Protein AF-A0A6H1WY66-F1 (afdb_monomer_lite)

Secondary structure (DSSP, 8-state):
-HHHHHHHHHHHHHHHHHHHHH---TTSHHHHHHHHHHHHHHHHHHHHHHHHHT--TT-HHHHHHHHHHHHHHHHHHHHHHHHHHHHHHHHHHTT-----HHHHHHHHHHHHHHHHHHHHHHHHHHHHHHHHHHHHHHHHHHHHHHHHHHHHHHHHHHHHHHHHHHHHHHHHHHHHHHHHHHHHHHHHHHHHHHHHHHHHHHHHHHHHHHHHHHHHHHHHHHHHHHHHHHHHHHHHTT--STHHHHHHHHHHHHHHHHHHHHHHHHHHHHHHHHHHHHHHHHHHHHHHHHHHHHHHHHHHHHHHHHHHHHHHHHHHHHHHHHHHHHHHHHHHHHHHHHHHHHHHHHHHHHHHHHHHHHHHHHHHHHHHHHHHHHHHHHHHHHHHHHHHHHHHHHHHHHHHHHHHHHHHHHHHHHHHHHHHHHHHHHHHHHHHHHHHHHHHHHHHTT--

pLDDT: mean 73.52, std 8.15, range [40.19, 87.44]

Radius of gyration: 73.92 Å; chains: 1; bounding box: 139×51×249 Å

Structure (mmCIF, N/CA/C/O backbone):
data_AF-A0A6H1WY66-F1
#
_entry.id   AF-A0A6H1WY66-F1
#
loop_
_atom_site.group_PDB
_atom_site.id
_atom_site.type_symbol
_atom_site.label_atom_id
_atom_site.label_alt_id
_atom_site.label_comp_id
_atom_site.label_asym_id
_atom_site.label_entity_id
_atom_site.label_seq_id
_atom_site.pdbx_PDB_ins_code
_atom_site.Cartn_x
_atom_site.Cartn_y
_atom_site.Cartn_z
_atom_site.occupancy
_atom_site.B_iso_or_equiv
_atom_site.auth_seq_id
_atom_site.auth_comp_id
_atom_site.auth_asym_id
_atom_site.auth_atom_id
_atom_site.pdbx_PDB_model_num
ATOM 1 N N . MET A 1 1 ? 2.238 -14.039 -53.257 1.00 56.44 1 MET A N 1
ATOM 2 C CA . MET A 1 1 ? 1.885 -12.768 -53.932 1.00 56.44 1 MET A CA 1
ATOM 3 C C . MET A 1 1 ? 3.134 -11.978 -54.343 1.00 56.44 1 MET A C 1
ATOM 5 O O . MET A 1 1 ? 3.221 -11.573 -55.493 1.00 56.44 1 MET A O 1
ATOM 9 N N . SER A 1 2 ? 4.143 -11.866 -53.469 1.00 60.56 2 SER A N 1
ATOM 10 C CA . SER A 1 2 ? 5.434 -11.184 -53.699 1.00 60.56 2 SER A CA 1
ATOM 11 C C . SER A 1 2 ? 6.167 -11.518 -55.011 1.00 60.56 2 SER A C 1
ATOM 13 O O . SER A 1 2 ? 6.518 -10.614 -55.756 1.00 60.56 2 SER A O 1
ATOM 15 N N . ILE A 1 3 ? 6.355 -12.802 -55.337 1.00 64.25 3 ILE A N 1
ATOM 16 C CA . ILE A 1 3 ? 7.090 -13.238 -56.547 1.00 64.25 3 ILE A CA 1
ATOM 17 C C . ILE A 1 3 ? 6.389 -12.788 -57.842 1.00 64.25 3 ILE A C 1
ATOM 19 O O . ILE A 1 3 ? 7.045 -12.449 -58.824 1.00 64.25 3 ILE A O 1
ATOM 23 N N . ILE A 1 4 ? 5.055 -12.746 -57.829 1.00 70.75 4 ILE A N 1
ATOM 24 C CA . ILE A 1 4 ? 4.239 -12.366 -58.988 1.00 70.75 4 ILE A CA 1
ATOM 25 C C . ILE A 1 4 ? 4.379 -10.863 -59.258 1.00 70.75 4 ILE A C 1
ATOM 27 O O . ILE A 1 4 ? 4.559 -10.465 -60.404 1.00 70.75 4 ILE A O 1
ATOM 31 N N . VAL A 1 5 ? 4.380 -10.035 -58.207 1.00 67.69 5 VAL A N 1
ATOM 32 C CA . VAL A 1 5 ? 4.557 -8.576 -58.321 1.00 67.69 5 VAL A CA 1
ATOM 33 C C . VAL A 1 5 ? 5.940 -8.238 -58.885 1.00 67.69 5 VAL A C 1
ATOM 35 O O . VAL A 1 5 ? 6.043 -7.446 -59.820 1.00 67.69 5 VAL A O 1
ATOM 38 N N . THR A 1 6 ? 6.996 -8.895 -58.397 1.00 67.25 6 THR A N 1
ATOM 39 C CA . THR A 1 6 ? 8.363 -8.689 -58.900 1.00 67.25 6 THR A CA 1
ATOM 40 C C . THR A 1 6 ? 8.515 -9.133 -60.358 1.00 67.25 6 THR A C 1
ATOM 42 O O . THR A 1 6 ? 9.167 -8.446 -61.142 1.00 67.25 6 THR A O 1
ATOM 45 N N . ALA A 1 7 ? 7.886 -10.246 -60.752 1.00 71.50 7 ALA A N 1
ATOM 46 C CA . ALA A 1 7 ? 7.922 -10.739 -62.129 1.00 71.50 7 ALA A CA 1
ATOM 47 C C . ALA A 1 7 ? 7.183 -9.808 -63.106 1.00 71.50 7 ALA A C 1
ATOM 49 O O . ALA A 1 7 ? 7.703 -9.509 -64.180 1.00 71.50 7 ALA A O 1
ATOM 50 N N . VAL A 1 8 ? 6.008 -9.296 -62.724 1.00 76.44 8 VAL A N 1
ATOM 51 C CA . VAL A 1 8 ? 5.250 -8.319 -63.526 1.00 76.44 8 VAL A CA 1
ATOM 52 C C . VAL A 1 8 ? 6.046 -7.025 -63.688 1.00 76.44 8 VAL A C 1
ATOM 54 O O . VAL A 1 8 ? 6.155 -6.502 -64.795 1.00 76.44 8 VAL A O 1
ATOM 57 N N . PHE A 1 9 ? 6.665 -6.540 -62.614 1.00 71.50 9 PHE A N 1
ATOM 58 C CA . PHE A 1 9 ? 7.472 -5.325 -62.651 1.00 71.50 9 PHE A CA 1
ATOM 59 C C . PHE A 1 9 ? 8.720 -5.480 -63.536 1.00 71.50 9 PHE A C 1
ATOM 61 O O . PHE A 1 9 ? 9.010 -4.613 -64.360 1.00 71.50 9 PHE A O 1
ATOM 68 N N . ALA A 1 10 ? 9.419 -6.614 -63.439 1.00 71.12 10 ALA A N 1
ATOM 69 C CA . ALA A 1 10 ? 10.556 -6.920 -64.305 1.00 71.12 10 ALA A CA 1
ATOM 70 C C . ALA A 1 10 ? 10.151 -6.986 -65.789 1.00 71.12 10 ALA A C 1
ATOM 72 O O . ALA A 1 10 ? 10.856 -6.444 -66.638 1.00 71.12 10 ALA A O 1
ATOM 73 N N . LEU A 1 11 ? 8.994 -7.579 -66.109 1.00 78.94 11 LEU A N 1
ATOM 74 C CA . LEU A 1 11 ? 8.468 -7.626 -67.478 1.00 78.94 11 LEU A CA 1
ATOM 75 C C . LEU A 1 11 ? 8.135 -6.233 -68.029 1.00 78.94 11 LEU A C 1
ATOM 77 O O . LEU A 1 11 ? 8.413 -5.966 -69.196 1.00 78.94 11 LEU A O 1
ATOM 81 N N . VAL A 1 12 ? 7.602 -5.330 -67.199 1.00 75.94 12 VAL A N 1
ATOM 82 C CA . VAL A 1 12 ? 7.344 -3.931 -67.586 1.00 75.94 12 VAL A CA 1
ATOM 83 C C . VAL A 1 12 ? 8.651 -3.199 -67.895 1.00 75.94 12 VAL A C 1
ATOM 85 O O . VAL A 1 12 ? 8.745 -2.538 -68.928 1.00 75.94 12 VAL A O 1
ATOM 88 N N . VAL A 1 13 ? 9.685 -3.354 -67.062 1.00 68.88 13 VAL A N 1
ATOM 89 C CA . VAL A 1 13 ? 10.995 -2.723 -67.303 1.00 68.88 13 VAL A CA 1
ATOM 90 C C . VAL A 1 13 ? 11.656 -3.283 -68.566 1.00 68.88 13 VAL A C 1
ATOM 92 O O . VAL A 1 13 ? 12.139 -2.514 -69.395 1.00 68.88 13 VAL A O 1
ATOM 95 N N . VAL A 1 14 ? 11.620 -4.602 -68.774 1.00 76.56 14 VAL A N 1
ATOM 96 C CA . VAL A 1 14 ? 12.151 -5.237 -69.994 1.00 76.56 14 VAL A CA 1
ATOM 97 C C . VAL A 1 14 ? 11.393 -4.773 -71.240 1.00 76.56 14 VAL A C 1
ATOM 99 O O . VAL A 1 14 ? 12.016 -4.517 -72.268 1.00 76.56 14 VAL A O 1
ATOM 102 N N . TRP A 1 15 ? 10.071 -4.599 -71.160 1.00 78.00 15 TRP A N 1
ATOM 103 C CA . TRP A 1 15 ? 9.268 -4.061 -72.259 1.00 78.00 15 TRP A CA 1
ATOM 104 C C . TRP A 1 15 ? 9.630 -2.606 -72.593 1.00 78.00 15 TRP A C 1
ATOM 106 O O . TRP A 1 15 ? 9.755 -2.270 -73.770 1.00 78.00 15 TRP A O 1
ATOM 116 N N . ILE A 1 16 ? 9.873 -1.762 -71.583 1.00 69.88 16 ILE A N 1
ATOM 117 C CA . ILE A 1 16 ? 10.321 -0.370 -71.770 1.00 69.88 16 ILE A CA 1
ATOM 118 C C . ILE A 1 16 ? 11.696 -0.327 -72.446 1.00 69.88 16 ILE A C 1
ATOM 120 O O . ILE A 1 16 ? 11.874 0.401 -73.421 1.00 69.88 16 ILE A O 1
ATOM 124 N N . VAL A 1 17 ? 12.644 -1.151 -71.991 1.00 67.56 17 VAL A N 1
ATOM 125 C CA . VAL A 1 17 ? 13.987 -1.245 -72.590 1.00 67.56 17 VAL A CA 1
ATOM 126 C C . VAL A 1 17 ? 13.924 -1.799 -74.019 1.00 67.56 17 VAL A C 1
ATOM 128 O O . VAL A 1 17 ? 14.600 -1.295 -74.913 1.00 67.56 17 VAL A O 1
ATOM 131 N N . TYR A 1 18 ? 13.080 -2.798 -74.282 1.00 74.19 18 TYR A N 1
ATOM 132 C CA . TYR A 1 18 ? 12.875 -3.328 -75.633 1.00 74.19 18 TYR A CA 1
ATOM 133 C C . TYR A 1 18 ? 12.277 -2.276 -76.577 1.00 74.19 18 TYR A C 1
ATOM 135 O O . TYR A 1 18 ? 12.729 -2.136 -77.715 1.00 74.19 18 TYR A O 1
ATOM 143 N N . LYS A 1 19 ? 11.286 -1.509 -76.105 1.00 70.12 19 LYS A N 1
ATOM 144 C CA . LYS A 1 19 ? 10.691 -0.408 -76.867 1.00 70.12 19 LYS A CA 1
ATOM 145 C C . LYS A 1 19 ? 11.726 0.686 -77.162 1.00 70.12 19 LYS A C 1
ATOM 147 O O . LYS A 1 19 ? 11.797 1.123 -78.306 1.00 70.12 19 LYS A O 1
ATOM 152 N N . PHE A 1 20 ? 12.579 1.027 -76.190 1.00 66.38 20 PHE A N 1
ATOM 153 C CA . PHE A 1 20 ? 13.701 1.965 -76.346 1.00 66.38 20 PHE A CA 1
ATOM 154 C C . PHE A 1 20 ? 14.687 1.537 -77.445 1.00 66.38 20 PHE A C 1
ATOM 156 O O . PHE A 1 20 ? 15.101 2.353 -78.256 1.00 66.38 20 PHE A O 1
ATOM 163 N N . ILE A 1 21 ? 15.023 0.246 -77.532 1.00 67.12 21 ILE A N 1
ATOM 164 C CA . ILE A 1 21 ? 15.944 -0.262 -78.566 1.00 67.12 21 ILE A CA 1
ATOM 165 C C . ILE A 1 21 ? 15.283 -0.295 -79.960 1.00 67.12 21 ILE A C 1
ATOM 167 O O . ILE A 1 21 ? 15.966 -0.157 -80.977 1.00 67.12 21 ILE A O 1
ATOM 171 N N . LYS A 1 22 ? 13.960 -0.507 -80.033 1.00 64.38 22 LYS A N 1
ATOM 172 C CA . LYS A 1 22 ? 13.223 -0.698 -81.295 1.00 64.38 22 LYS A CA 1
ATOM 173 C C . LYS A 1 22 ? 12.760 0.611 -81.942 1.00 64.38 22 LYS A C 1
ATOM 175 O O . LYS A 1 22 ? 12.800 0.725 -83.167 1.00 64.38 22 LYS A O 1
ATOM 180 N N . GLU A 1 23 ? 12.310 1.585 -81.157 1.00 60.50 23 GLU A N 1
ATOM 181 C CA . GLU A 1 23 ? 11.931 2.914 -81.647 1.00 60.50 23 GLU A CA 1
ATOM 182 C C . GLU A 1 23 ? 13.190 3.787 -81.749 1.00 60.50 23 GLU A C 1
ATOM 184 O O . GLU A 1 23 ? 13.568 4.473 -80.810 1.00 60.50 23 GLU A O 1
ATOM 189 N N . LYS A 1 24 ? 13.858 3.752 -82.911 1.00 54.97 24 LYS A N 1
ATOM 190 C CA . LYS A 1 24 ? 15.023 4.583 -83.287 1.00 54.97 24 LYS A CA 1
ATOM 191 C C . LYS A 1 24 ? 14.712 6.100 -83.380 1.00 54.97 24 LYS A C 1
ATOM 193 O O . LYS A 1 24 ? 15.132 6.760 -84.328 1.00 54.97 24 LYS A O 1
ATOM 198 N N . GLN A 1 25 ? 13.941 6.666 -82.453 1.00 50.66 25 GLN A N 1
ATOM 199 C CA . GLN A 1 25 ? 13.683 8.107 -82.359 1.00 50.66 25 GLN A CA 1
ATOM 200 C C . GLN A 1 25 ? 14.469 8.703 -81.188 1.00 50.66 25 GLN A C 1
ATOM 202 O O . GLN A 1 25 ? 14.008 8.772 -80.052 1.00 50.66 25 GLN A O 1
ATOM 207 N N . TYR A 1 26 ? 15.675 9.147 -81.533 1.00 55.84 26 TYR A N 1
ATOM 208 C CA . TYR A 1 26 ? 16.758 9.575 -80.650 1.00 55.84 26 TYR A CA 1
ATOM 209 C C . TYR A 1 26 ? 16.569 10.980 -80.024 1.00 55.84 26 TYR A C 1
ATOM 211 O O . TYR A 1 26 ? 17.536 11.633 -79.664 1.00 55.84 26 TYR A O 1
ATOM 219 N N . SER A 1 27 ? 15.338 11.503 -79.908 1.00 49.81 27 SER A N 1
ATOM 220 C CA . SER A 1 27 ? 15.095 12.857 -79.358 1.00 49.81 27 SER A CA 1
ATOM 221 C C . SER A 1 27 ? 14.423 12.880 -77.977 1.00 49.81 27 SER A C 1
ATOM 223 O O . SER A 1 27 ? 14.276 13.946 -77.390 1.00 49.81 27 SER A O 1
ATOM 225 N N . ASN A 1 28 ? 13.998 11.727 -77.444 1.00 52.34 28 ASN A N 1
ATOM 226 C CA . ASN A 1 28 ? 13.334 11.582 -76.132 1.00 52.34 28 ASN A CA 1
ATOM 227 C C . ASN A 1 28 ? 14.187 10.745 -75.146 1.00 52.34 28 ASN A C 1
ATOM 229 O O . ASN A 1 28 ? 13.685 9.984 -74.318 1.00 52.34 28 ASN A O 1
ATOM 233 N N . GLU A 1 29 ? 15.511 10.832 -75.269 1.00 55.62 29 GLU A N 1
ATOM 234 C CA . GLU A 1 29 ? 16.448 9.854 -74.696 1.00 55.62 29 GLU A CA 1
ATOM 235 C C . GLU A 1 29 ? 16.683 10.036 -73.195 1.00 55.62 29 GLU A C 1
ATOM 237 O O . GLU A 1 29 ? 16.669 9.067 -72.431 1.00 55.62 29 GLU A O 1
ATOM 242 N N . ALA A 1 30 ? 16.810 11.287 -72.745 1.00 55.16 30 ALA A N 1
ATOM 243 C CA . ALA A 1 30 ? 16.945 11.610 -71.328 1.00 55.16 30 ALA A CA 1
ATOM 244 C C . ALA A 1 30 ? 15.654 11.309 -70.544 1.00 55.16 30 ALA A C 1
ATOM 246 O O . ALA A 1 30 ? 15.704 10.880 -69.388 1.00 55.16 30 ALA A O 1
ATOM 247 N N . THR A 1 31 ? 14.487 11.484 -71.171 1.00 57.59 31 THR A N 1
ATOM 248 C CA . THR A 1 31 ? 13.182 11.259 -70.538 1.00 57.59 31 THR A CA 1
ATOM 249 C C . THR A 1 31 ? 12.898 9.774 -70.323 1.00 57.59 31 THR A C 1
ATOM 251 O O . THR A 1 31 ? 12.431 9.420 -69.245 1.00 57.59 31 THR A O 1
ATOM 254 N N . LEU A 1 32 ? 13.249 8.881 -71.254 1.00 60.50 32 LEU A N 1
ATOM 255 C CA . LEU A 1 32 ? 13.028 7.431 -71.101 1.00 60.50 32 LEU A CA 1
ATOM 256 C C . LEU A 1 32 ? 13.937 6.785 -70.041 1.00 60.50 32 LEU A C 1
ATOM 258 O O . LEU A 1 32 ? 13.463 5.974 -69.241 1.00 60.50 32 LEU A O 1
ATOM 262 N N . GLY A 1 33 ? 15.211 7.189 -69.973 1.00 63.28 33 GLY A N 1
ATOM 263 C CA . GLY A 1 33 ? 16.125 6.763 -68.907 1.00 63.28 33 GLY A CA 1
ATOM 264 C C . GLY A 1 33 ? 15.647 7.213 -67.523 1.00 63.28 33 GLY A C 1
ATOM 265 O O . GLY A 1 33 ? 15.589 6.414 -66.586 1.00 63.28 33 GLY A O 1
ATOM 266 N N . ASN A 1 34 ? 15.211 8.471 -67.415 1.00 66.94 34 ASN A N 1
ATOM 267 C CA . ASN A 1 34 ? 14.639 9.005 -66.182 1.00 66.94 34 ASN A CA 1
ATOM 268 C C . ASN A 1 34 ? 13.322 8.301 -65.810 1.00 66.94 34 ASN A C 1
ATOM 270 O O . ASN A 1 34 ? 13.158 7.944 -64.650 1.00 66.94 34 ASN A O 1
ATOM 274 N N . ILE A 1 35 ? 12.437 7.999 -66.771 1.00 67.69 35 ILE A N 1
ATOM 275 C CA . ILE A 1 35 ? 11.199 7.235 -66.533 1.00 67.69 35 ILE A CA 1
ATOM 276 C C . ILE A 1 35 ? 11.505 5.842 -65.963 1.00 67.69 35 ILE A C 1
ATOM 278 O O . ILE A 1 35 ? 10.847 5.429 -65.012 1.00 67.69 35 ILE A O 1
ATOM 282 N N . ALA A 1 36 ? 12.513 5.123 -66.469 1.00 66.94 36 ALA A N 1
ATOM 283 C CA . ALA A 1 36 ? 12.885 3.814 -65.918 1.00 66.94 36 ALA A CA 1
ATOM 284 C C . ALA A 1 36 ? 13.450 3.899 -64.491 1.00 66.94 36 ALA A C 1
ATOM 286 O O . ALA A 1 36 ? 13.119 3.060 -63.649 1.00 66.94 36 ALA A O 1
ATOM 287 N N . SER A 1 37 ? 14.244 4.933 -64.196 1.00 68.50 37 SER A N 1
ATOM 288 C CA . SER A 1 37 ? 14.710 5.214 -62.834 1.00 68.50 37 SER A CA 1
ATOM 289 C C . SER A 1 37 ? 13.540 5.552 -61.900 1.00 68.50 37 SER A C 1
ATOM 291 O O . SER A 1 37 ? 13.401 4.952 -60.835 1.00 68.50 37 SER A O 1
ATOM 293 N N . THR A 1 38 ? 12.625 6.431 -62.325 1.00 74.38 38 THR A N 1
ATOM 294 C CA . THR A 1 38 ? 11.419 6.802 -61.569 1.00 74.38 38 THR A CA 1
ATOM 295 C C . THR A 1 38 ? 10.499 5.606 -61.337 1.00 74.38 38 THR A C 1
ATOM 297 O O . THR A 1 38 ? 9.960 5.461 -60.242 1.00 74.38 38 THR A O 1
ATOM 300 N N . ILE A 1 39 ? 10.357 4.709 -62.315 1.00 72.69 39 ILE A N 1
ATOM 301 C CA . ILE A 1 39 ? 9.630 3.446 -62.150 1.00 72.69 39 ILE A CA 1
ATOM 302 C C . ILE A 1 39 ? 10.316 2.587 -61.082 1.00 72.69 39 ILE A C 1
ATOM 304 O O . ILE A 1 39 ? 9.633 2.122 -60.174 1.00 72.69 39 ILE A O 1
ATOM 308 N N . GLY A 1 40 ? 11.647 2.438 -61.107 1.00 74.44 40 GLY A N 1
ATOM 309 C CA . GLY A 1 40 ? 12.414 1.727 -60.070 1.00 74.44 40 GLY A CA 1
ATOM 310 C C . GLY A 1 40 ? 12.233 2.301 -58.658 1.00 74.44 40 GLY A C 1
ATOM 311 O O . GLY A 1 40 ? 12.031 1.551 -57.696 1.00 74.44 40 GLY A O 1
ATOM 312 N N . VAL A 1 41 ? 12.223 3.632 -58.530 1.00 77.88 41 VAL A N 1
ATOM 313 C CA . VAL A 1 41 ? 11.904 4.332 -57.272 1.00 77.88 41 VAL A CA 1
ATOM 314 C C . VAL A 1 41 ? 10.462 4.043 -56.843 1.00 77.88 41 VAL A C 1
ATOM 316 O O . VAL A 1 41 ? 10.228 3.697 -55.688 1.00 77.88 41 VAL A O 1
ATOM 319 N N . LEU A 1 42 ? 9.497 4.077 -57.765 1.00 74.94 42 LEU A N 1
ATOM 320 C CA . LEU A 1 42 ? 8.096 3.745 -57.487 1.00 74.94 42 LEU A CA 1
ATOM 321 C C . LEU A 1 42 ? 7.925 2.287 -57.025 1.00 74.94 42 LEU A C 1
ATOM 323 O O . LEU A 1 42 ? 7.189 2.030 -56.076 1.00 74.94 42 LEU A O 1
ATOM 327 N N . GLY A 1 43 ? 8.662 1.340 -57.610 1.00 75.69 43 GLY A N 1
ATOM 328 C CA . GLY A 1 43 ? 8.714 -0.051 -57.143 1.00 75.69 43 GLY A CA 1
ATOM 329 C C . GLY A 1 43 ? 9.251 -0.183 -55.713 1.00 75.69 43 GLY A C 1
ATOM 330 O O . GLY A 1 43 ? 8.749 -0.992 -54.933 1.00 75.69 43 GLY A O 1
ATOM 331 N N . THR A 1 44 ? 10.202 0.676 -55.332 1.00 82.31 44 THR A N 1
ATOM 332 C CA . THR A 1 44 ? 10.738 0.743 -53.962 1.00 82.31 44 THR A CA 1
ATOM 333 C C . THR A 1 44 ? 9.655 1.177 -52.973 1.00 82.31 44 THR A C 1
ATOM 335 O O . THR A 1 44 ? 9.451 0.520 -51.952 1.00 82.31 44 THR A O 1
ATOM 338 N N . PHE A 1 45 ? 8.909 2.237 -53.301 1.00 78.31 45 PHE A N 1
ATOM 339 C CA . PHE A 1 45 ? 7.790 2.708 -52.481 1.00 78.31 45 PHE A CA 1
ATOM 340 C C . PHE A 1 45 ? 6.694 1.650 -52.348 1.00 78.31 45 PHE A C 1
ATOM 342 O O . PHE A 1 45 ? 6.248 1.382 -51.238 1.00 78.31 45 PHE A O 1
ATOM 349 N N . VAL A 1 46 ? 6.316 0.982 -53.441 1.00 76.69 46 VAL A N 1
ATOM 350 C CA . VAL A 1 46 ? 5.310 -0.092 -53.408 1.00 76.69 46 VAL A CA 1
ATOM 351 C C . VAL A 1 46 ? 5.776 -1.274 -52.549 1.00 76.69 46 VAL A C 1
ATOM 353 O O . VAL A 1 46 ? 4.996 -1.782 -51.746 1.00 76.69 46 VAL A O 1
ATOM 356 N N . GLY A 1 47 ? 7.040 -1.696 -52.656 1.00 77.44 47 GLY A N 1
ATOM 357 C CA . GLY A 1 47 ? 7.585 -2.793 -51.848 1.00 77.44 47 GLY A CA 1
ATOM 358 C C . GLY A 1 47 ? 7.625 -2.481 -50.348 1.00 77.44 47 GLY A C 1
ATOM 359 O O . GLY A 1 47 ? 7.260 -3.329 -49.532 1.00 77.44 47 GLY A O 1
ATOM 360 N N . ILE A 1 48 ? 7.996 -1.249 -49.982 1.00 80.62 48 ILE A N 1
ATOM 361 C CA . ILE A 1 48 ? 7.970 -0.781 -48.588 1.00 80.62 48 ILE A CA 1
ATOM 362 C C . ILE A 1 48 ? 6.524 -0.661 -48.087 1.00 80.62 48 ILE A C 1
ATOM 364 O O . ILE A 1 48 ? 6.229 -1.127 -46.991 1.00 80.62 48 ILE A O 1
ATOM 368 N N . SER A 1 49 ? 5.604 -0.110 -48.883 1.00 79.88 49 SER A N 1
ATOM 369 C CA . SER A 1 49 ? 4.186 -0.004 -48.515 1.00 79.88 49 SER A CA 1
ATOM 370 C C . SER A 1 49 ? 3.532 -1.368 -48.294 1.00 79.88 49 SER A C 1
ATOM 372 O O . SER A 1 49 ? 2.783 -1.516 -47.337 1.00 79.88 49 SER A O 1
ATOM 374 N N . ILE A 1 50 ? 3.842 -2.378 -49.113 1.00 75.81 50 ILE A N 1
ATOM 375 C CA . ILE A 1 50 ? 3.363 -3.754 -48.895 1.00 75.81 50 ILE A CA 1
ATOM 376 C C . ILE A 1 50 ? 3.929 -4.321 -47.586 1.00 75.81 50 ILE A C 1
ATOM 378 O O . ILE A 1 50 ? 3.179 -4.891 -46.801 1.00 75.81 50 ILE A O 1
ATOM 382 N N . GLY A 1 51 ? 5.223 -4.115 -47.314 1.00 75.25 51 GLY A N 1
ATOM 383 C CA . GLY A 1 51 ? 5.849 -4.562 -46.063 1.00 75.25 51 GLY A CA 1
ATOM 384 C C . GLY A 1 51 ? 5.306 -3.867 -44.809 1.00 75.25 51 GLY A C 1
ATOM 385 O O . GLY A 1 51 ? 5.296 -4.470 -43.742 1.00 75.25 51 GLY A O 1
ATOM 386 N N . LEU A 1 52 ? 4.842 -2.618 -44.931 1.00 78.69 52 LEU A N 1
ATOM 387 C CA . LEU A 1 52 ? 4.232 -1.851 -43.839 1.00 78.69 52 LEU A CA 1
ATOM 388 C C . LEU A 1 52 ? 2.738 -2.144 -43.650 1.00 78.69 52 LEU A C 1
ATOM 390 O O . LEU A 1 52 ? 2.250 -2.034 -42.531 1.00 78.69 52 LEU A O 1
ATOM 394 N N . LEU A 1 53 ? 2.009 -2.519 -44.706 1.00 76.75 53 LEU A N 1
ATOM 395 C CA . LEU A 1 53 ? 0.590 -2.894 -44.611 1.00 76.75 53 LEU A CA 1
ATOM 396 C C . LEU A 1 53 ? 0.373 -4.164 -43.777 1.00 76.75 53 LEU A C 1
ATOM 398 O O . LEU A 1 53 ? -0.671 -4.306 -43.147 1.00 76.75 53 LEU A O 1
ATOM 402 N N . GLU A 1 54 ? 1.355 -5.064 -43.767 1.00 70.44 54 GLU A N 1
ATOM 403 C CA . GLU A 1 54 ? 1.349 -6.297 -42.969 1.00 70.44 54 GLU A CA 1
ATOM 404 C C . GLU A 1 54 ? 2.062 -6.130 -41.610 1.00 70.44 54 GLU A C 1
ATOM 406 O O . GLU A 1 54 ? 2.171 -7.088 -40.849 1.00 70.44 54 GLU A O 1
ATOM 411 N N . PHE A 1 55 ? 2.555 -4.928 -41.282 1.00 79.12 55 PHE A N 1
ATOM 412 C CA . PHE A 1 55 ? 3.295 -4.677 -40.046 1.00 79.12 55 PHE A CA 1
ATOM 413 C C . PHE A 1 55 ? 2.348 -4.364 -38.879 1.00 79.12 55 PHE A C 1
ATOM 415 O O . PHE A 1 55 ? 1.745 -3.292 -38.829 1.00 79.12 55 PHE A O 1
ATOM 422 N N . ASP A 1 56 ? 2.273 -5.266 -37.899 1.00 79.06 56 ASP A N 1
ATOM 423 C CA . ASP A 1 56 ? 1.599 -5.018 -36.621 1.00 79.06 56 ASP A CA 1
ATOM 424 C C . ASP A 1 56 ? 2.602 -4.490 -35.571 1.00 79.06 56 ASP A C 1
ATOM 426 O O . ASP A 1 56 ? 3.531 -5.224 -35.198 1.00 79.06 56 ASP A O 1
ATOM 430 N N . PRO A 1 57 ? 2.424 -3.255 -35.051 1.00 74.25 57 PRO A N 1
ATOM 431 C CA . PRO A 1 57 ? 3.258 -2.689 -33.989 1.00 74.25 57 PRO A CA 1
ATOM 432 C C . PRO A 1 57 ? 3.202 -3.461 -32.664 1.00 74.25 57 PRO A C 1
ATOM 434 O O . PRO A 1 57 ? 4.116 -3.334 -31.851 1.00 74.25 57 PRO A O 1
ATOM 437 N N . ASN A 1 58 ? 2.149 -4.249 -32.431 1.00 79.12 58 ASN A N 1
ATOM 438 C CA . ASN A 1 58 ? 1.946 -4.990 -31.185 1.00 79.12 58 ASN A CA 1
ATOM 439 C C . ASN A 1 58 ? 2.578 -6.392 -31.207 1.00 79.12 58 ASN A C 1
ATOM 441 O O . ASN A 1 58 ? 2.718 -7.006 -30.151 1.00 79.12 58 ASN A O 1
ATOM 445 N N . ASN A 1 59 ? 2.991 -6.893 -32.379 1.00 77.62 59 ASN A N 1
ATOM 446 C CA . ASN A 1 59 ? 3.601 -8.217 -32.544 1.00 77.62 59 ASN A CA 1
ATOM 447 C C . ASN A 1 59 ? 4.857 -8.156 -33.434 1.00 77.62 59 ASN A C 1
ATOM 449 O O . ASN A 1 59 ? 4.944 -8.737 -34.515 1.00 77.62 59 ASN A O 1
ATOM 453 N N . ILE A 1 60 ? 5.864 -7.425 -32.950 1.00 78.06 60 ILE A N 1
ATOM 454 C CA . ILE A 1 60 ? 7.109 -7.124 -33.675 1.00 78.06 60 ILE A CA 1
ATOM 455 C C . ILE A 1 60 ? 7.834 -8.398 -34.149 1.00 78.06 60 ILE A C 1
ATOM 457 O O . ILE A 1 60 ? 8.422 -8.407 -35.230 1.00 78.06 60 ILE A O 1
ATOM 461 N N . THR A 1 61 ? 7.792 -9.486 -33.375 1.00 80.31 61 THR A N 1
ATOM 462 C CA . THR A 1 61 ? 8.510 -10.734 -33.688 1.00 80.31 61 THR A CA 1
ATOM 463 C C . THR A 1 61 ? 8.019 -11.390 -34.981 1.00 80.31 61 THR A C 1
ATOM 465 O O . THR A 1 61 ? 8.828 -11.945 -35.723 1.00 80.31 61 THR A O 1
ATOM 468 N N . GLU A 1 62 ? 6.724 -11.290 -35.277 1.00 76.31 62 GLU A N 1
ATOM 469 C CA . GLU A 1 62 ? 6.114 -11.852 -36.487 1.00 76.31 62 GLU A CA 1
ATOM 470 C C . GLU A 1 62 ? 6.092 -10.837 -37.646 1.00 76.31 62 GLU A C 1
ATOM 472 O O . GLU A 1 62 ? 6.268 -11.209 -38.808 1.00 76.31 62 GLU A O 1
ATOM 477 N N . SER A 1 63 ? 6.011 -9.541 -37.322 1.00 79.38 63 SER A N 1
ATOM 478 C CA . SER A 1 63 ? 6.008 -8.433 -38.287 1.00 79.38 63 SER A CA 1
ATOM 479 C C . SER A 1 63 ? 7.376 -8.165 -38.937 1.00 79.38 63 SER A C 1
ATOM 481 O O . SER A 1 63 ? 7.447 -7.744 -40.094 1.00 79.38 63 SER A O 1
ATOM 483 N N . VAL A 1 64 ? 8.493 -8.411 -38.237 1.00 80.94 64 VAL A N 1
ATOM 484 C CA . VAL A 1 64 ? 9.851 -8.141 -38.759 1.00 80.94 64 VAL A CA 1
ATOM 485 C C . VAL A 1 64 ? 10.207 -9.014 -39.978 1.00 80.94 64 VAL A C 1
ATOM 487 O O . VAL A 1 64 ? 10.679 -8.460 -40.975 1.00 80.94 64 VAL A O 1
ATOM 490 N N . PRO A 1 65 ? 9.977 -10.344 -39.984 1.00 79.31 65 PRO A N 1
ATOM 491 C CA . PRO A 1 65 ? 10.197 -11.171 -41.173 1.00 79.31 65 PRO A CA 1
ATOM 492 C C . PRO A 1 65 ? 9.389 -10.735 -42.409 1.00 79.31 65 PRO A C 1
ATOM 494 O O . PRO A 1 65 ? 9.922 -10.776 -43.522 1.00 79.31 65 PRO A O 1
ATOM 497 N N . MET A 1 66 ? 8.140 -10.286 -42.231 1.00 72.00 66 MET A N 1
ATOM 498 C CA . MET A 1 66 ? 7.281 -9.802 -43.325 1.00 72.00 66 MET A CA 1
ATOM 499 C C . MET A 1 66 ? 7.763 -8.454 -43.876 1.00 72.00 66 MET A C 1
ATOM 501 O O . MET A 1 66 ? 7.899 -8.292 -45.092 1.00 72.00 66 MET A O 1
ATOM 505 N N . LEU A 1 67 ? 8.166 -7.532 -42.997 1.00 79.12 67 LEU A N 1
ATOM 506 C CA . LEU A 1 67 ? 8.784 -6.264 -43.391 1.00 79.12 67 LEU A CA 1
ATOM 507 C C . LEU A 1 67 ? 10.076 -6.486 -44.195 1.00 79.12 67 LEU A C 1
ATOM 509 O O . LEU A 1 67 ? 10.280 -5.871 -45.243 1.00 79.12 67 LEU A O 1
ATOM 513 N N . LEU A 1 68 ? 10.925 -7.423 -43.758 1.00 76.56 68 LEU A N 1
ATOM 514 C CA . LEU A 1 68 ? 12.152 -7.793 -44.471 1.00 76.56 68 LEU A CA 1
ATOM 515 C C . LEU A 1 68 ? 11.863 -8.401 -45.853 1.00 76.56 68 LEU A C 1
ATOM 517 O O . LEU A 1 68 ? 12.656 -8.219 -46.780 1.00 76.56 68 LEU A O 1
ATOM 521 N N . ALA A 1 69 ? 10.739 -9.100 -46.027 1.00 75.69 69 ALA A N 1
ATOM 522 C CA . ALA A 1 69 ? 10.309 -9.598 -47.330 1.00 75.69 69 ALA A CA 1
ATOM 523 C C . ALA A 1 69 ? 9.856 -8.458 -48.262 1.00 75.69 69 ALA A C 1
ATOM 525 O O . ALA A 1 69 ? 10.278 -8.431 -49.421 1.00 75.69 69 ALA A O 1
ATOM 526 N N . GLY A 1 70 ? 9.085 -7.485 -47.760 1.00 76.00 70 GLY A N 1
ATOM 527 C CA . GLY A 1 70 ? 8.708 -6.272 -48.502 1.00 76.00 70 GLY A CA 1
ATOM 528 C C . GLY A 1 70 ? 9.920 -5.428 -48.915 1.00 76.00 70 GLY A C 1
ATOM 529 O O . GLY A 1 70 ? 10.045 -5.020 -50.072 1.00 76.00 70 GLY A O 1
ATOM 530 N N . MET A 1 71 ? 10.896 -5.279 -48.015 1.00 79.94 71 MET A N 1
ATOM 531 C CA . MET A 1 71 ? 12.167 -4.610 -48.308 1.00 79.94 71 MET A CA 1
ATOM 532 C C . MET A 1 71 ? 12.973 -5.324 -49.399 1.00 79.94 71 MET A C 1
ATOM 534 O O . MET A 1 71 ? 13.518 -4.664 -50.280 1.00 79.94 71 MET A O 1
ATOM 538 N N . LYS A 1 72 ? 13.036 -6.664 -49.403 1.00 78.06 72 LYS A N 1
ATOM 539 C CA . LYS A 1 72 ? 13.724 -7.418 -50.470 1.00 78.06 72 LYS A CA 1
ATOM 540 C C . LYS A 1 72 ? 13.124 -7.144 -51.851 1.00 78.06 72 LYS A C 1
ATOM 542 O O . LYS A 1 72 ? 13.872 -7.033 -52.821 1.00 78.06 72 LYS A O 1
ATOM 547 N N . ILE A 1 73 ? 11.799 -7.008 -51.938 1.00 77.38 73 ILE A N 1
ATOM 548 C CA . ILE A 1 73 ? 11.100 -6.654 -53.183 1.00 77.38 73 ILE A CA 1
ATOM 549 C C . ILE A 1 73 ? 11.469 -5.229 -53.595 1.00 77.38 73 ILE A C 1
ATOM 551 O O . ILE A 1 73 ? 11.882 -5.026 -54.733 1.00 77.38 73 ILE A O 1
ATOM 555 N N . ALA A 1 74 ? 11.406 -4.280 -52.655 1.00 78.94 74 ALA A N 1
ATOM 556 C CA . ALA A 1 74 ? 11.754 -2.881 -52.885 1.00 78.94 74 ALA A CA 1
ATOM 557 C C . ALA A 1 74 ? 13.182 -2.722 -53.442 1.00 78.94 74 ALA A C 1
ATOM 559 O O . ALA A 1 74 ? 13.391 -2.036 -54.445 1.00 78.94 74 ALA A O 1
ATOM 560 N N . PHE A 1 75 ? 14.157 -3.424 -52.852 1.00 75.00 75 PHE A N 1
ATOM 561 C CA . PHE A 1 75 ? 15.543 -3.432 -53.329 1.00 75.00 75 PHE A CA 1
ATOM 562 C C . PHE A 1 75 ? 15.682 -4.053 -54.722 1.00 75.00 75 PHE A C 1
ATOM 564 O O . PHE A 1 75 ? 16.347 -3.476 -55.583 1.00 75.00 75 PHE A O 1
ATOM 571 N N . ALA A 1 76 ? 15.040 -5.195 -54.980 1.00 74.38 76 ALA A N 1
ATOM 572 C CA . ALA A 1 76 ? 15.130 -5.868 -56.274 1.00 74.38 76 ALA A CA 1
ATOM 573 C C . ALA A 1 76 ? 14.545 -5.015 -57.416 1.00 74.38 76 ALA A C 1
ATOM 575 O O . ALA A 1 76 ? 15.163 -4.896 -58.474 1.00 74.38 76 ALA A O 1
ATOM 576 N N . THR A 1 77 ? 13.393 -4.371 -57.201 1.00 78.38 77 THR A N 1
ATOM 577 C CA . THR A 1 77 ? 12.765 -3.491 -58.203 1.00 78.38 77 THR A CA 1
ATOM 578 C C . THR A 1 77 ? 13.585 -2.228 -58.466 1.00 78.38 77 THR A C 1
ATOM 580 O O . THR A 1 77 ? 13.659 -1.771 -59.607 1.00 78.38 77 THR A O 1
ATOM 583 N N . SER A 1 78 ? 14.255 -1.700 -57.435 1.00 77.50 78 SER A N 1
ATOM 584 C CA . SER A 1 78 ? 15.126 -0.526 -57.539 1.00 77.50 78 SER A CA 1
ATOM 585 C C . SER A 1 78 ? 16.376 -0.821 -58.368 1.00 77.50 78 SER A C 1
ATOM 587 O O . SER A 1 78 ? 16.689 -0.085 -59.303 1.00 77.50 78 SER A O 1
ATOM 589 N N . ILE A 1 79 ? 17.045 -1.949 -58.094 1.00 74.69 79 ILE A N 1
ATOM 590 C CA . ILE A 1 79 ? 18.233 -2.389 -58.841 1.00 74.69 79 ILE A CA 1
ATOM 591 C C . ILE A 1 79 ? 17.892 -2.565 -60.322 1.00 74.69 79 ILE A C 1
ATOM 593 O O . ILE A 1 79 ? 18.593 -2.031 -61.175 1.00 74.69 79 ILE A O 1
ATOM 597 N N . VAL A 1 80 ? 16.786 -3.245 -60.639 1.00 74.62 80 VAL A N 1
ATOM 598 C CA . VAL A 1 80 ? 16.367 -3.476 -62.031 1.00 74.62 80 VAL A CA 1
ATOM 599 C C . VAL A 1 80 ? 16.055 -2.159 -62.760 1.00 74.62 80 VAL A C 1
ATOM 601 O O . VAL A 1 80 ? 16.497 -1.975 -63.895 1.00 74.62 80 VAL A O 1
ATOM 604 N N . GLY A 1 81 ? 15.356 -1.216 -62.116 1.00 73.31 81 GLY A N 1
ATOM 605 C CA . GLY A 1 81 ? 15.056 0.098 -62.703 1.00 73.31 81 GLY A CA 1
ATOM 606 C C . GLY A 1 81 ? 16.300 0.972 -62.909 1.00 73.31 81 GLY A C 1
ATOM 607 O O . GLY A 1 81 ? 16.477 1.562 -63.977 1.00 73.31 81 GLY A O 1
ATOM 608 N N . MET A 1 82 ? 17.208 1.002 -61.929 1.00 73.12 82 MET A N 1
ATOM 609 C CA . MET A 1 82 ? 18.461 1.759 -62.019 1.00 73.12 82 MET A CA 1
ATOM 610 C C . MET A 1 82 ? 19.426 1.162 -63.044 1.00 73.12 82 MET A C 1
ATOM 612 O O . MET A 1 82 ? 19.991 1.904 -63.845 1.00 73.12 82 MET A O 1
ATOM 616 N N . SER A 1 83 ? 19.582 -0.164 -63.093 1.00 70.56 83 SER A N 1
ATOM 617 C CA . SER A 1 83 ? 20.404 -0.828 -64.111 1.00 70.56 83 SER A CA 1
ATOM 618 C C . SER A 1 83 ? 19.877 -0.568 -65.524 1.00 70.56 83 SER A C 1
ATOM 620 O O . SER A 1 83 ? 20.670 -0.288 -66.422 1.00 70.56 83 SER A O 1
ATOM 622 N N . GLY A 1 84 ? 18.553 -0.573 -65.718 1.00 69.94 84 GLY A N 1
ATOM 623 C CA . GLY A 1 84 ? 17.930 -0.177 -66.984 1.00 69.94 84 GLY A CA 1
ATOM 624 C C . GLY A 1 84 ? 18.209 1.285 -67.350 1.00 69.94 84 GLY A C 1
ATOM 625 O O . GLY A 1 84 ? 18.601 1.570 -68.480 1.00 69.94 84 GLY A O 1
ATOM 626 N N . SER A 1 85 ? 18.084 2.212 -66.394 1.00 68.25 85 SER A N 1
ATOM 627 C CA . SER A 1 85 ? 18.400 3.635 -66.597 1.00 68.25 85 SER A CA 1
ATOM 628 C C . SER A 1 85 ? 19.867 3.868 -66.966 1.00 68.25 85 SER A C 1
ATOM 630 O O . SER A 1 85 ? 20.151 4.683 -67.840 1.00 68.25 85 SER A O 1
ATOM 632 N N . ILE A 1 86 ? 20.802 3.191 -66.297 1.00 67.88 86 ILE A N 1
ATOM 633 C CA . ILE A 1 86 ? 22.241 3.325 -66.563 1.00 67.88 86 ILE A CA 1
ATOM 634 C C . ILE A 1 86 ? 22.569 2.784 -67.954 1.00 67.88 86 ILE A C 1
ATOM 636 O O . ILE A 1 86 ? 23.277 3.442 -68.711 1.00 67.88 86 ILE A O 1
ATOM 640 N N . PHE A 1 87 ? 22.013 1.627 -68.319 1.00 72.44 87 PHE A N 1
ATOM 641 C CA . PHE A 1 87 ? 22.208 1.047 -69.645 1.00 72.44 87 PHE A CA 1
ATOM 642 C C . PHE A 1 87 ? 21.696 1.974 -70.757 1.00 72.44 87 PHE A C 1
ATOM 644 O O . PHE A 1 87 ? 22.387 2.181 -71.750 1.00 72.44 87 PHE A O 1
ATOM 651 N N . MET A 1 88 ? 20.531 2.599 -70.568 1.00 67.50 88 MET A N 1
ATOM 652 C CA . MET A 1 88 ? 19.991 3.559 -71.536 1.00 67.50 88 MET A CA 1
ATOM 653 C C . MET A 1 88 ? 20.822 4.848 -71.619 1.00 67.50 88 MET A C 1
ATOM 655 O O . MET A 1 88 ? 21.112 5.302 -72.722 1.00 67.50 88 MET A O 1
ATOM 659 N N . LYS A 1 89 ? 21.278 5.404 -70.485 1.00 66.25 89 LYS A N 1
ATOM 660 C CA . LYS A 1 89 ? 22.157 6.590 -70.475 1.00 66.25 89 LYS A CA 1
ATOM 661 C C . LYS A 1 89 ? 23.517 6.318 -71.114 1.00 66.25 89 LYS A C 1
ATOM 663 O O . LYS A 1 89 ? 24.032 7.172 -71.820 1.00 66.25 89 LYS A O 1
ATOM 668 N N . TYR A 1 90 ? 24.074 5.126 -70.917 1.00 68.44 90 TYR A N 1
ATOM 669 C CA . TYR A 1 90 ? 25.314 4.706 -71.568 1.00 68.44 90 TYR A CA 1
ATOM 670 C C . TYR A 1 90 ? 25.179 4.653 -73.098 1.00 68.44 90 TYR A C 1
ATOM 672 O O . TYR A 1 90 ? 26.084 5.072 -73.814 1.00 68.44 90 TYR A O 1
ATOM 680 N N . VAL A 1 91 ? 24.043 4.164 -73.604 1.00 64.06 91 VAL A N 1
ATOM 681 C CA . VAL A 1 91 ? 23.769 4.133 -75.049 1.00 64.06 91 VAL A CA 1
ATOM 682 C C . VAL A 1 91 ? 23.574 5.545 -75.618 1.00 64.06 91 VAL A C 1
ATOM 684 O O . VAL A 1 91 ? 24.017 5.786 -76.737 1.00 64.06 91 VAL A O 1
ATOM 687 N N . ALA A 1 92 ? 22.984 6.470 -74.852 1.00 62.12 92 ALA A N 1
ATOM 688 C CA . ALA A 1 92 ? 22.798 7.870 -75.252 1.00 62.12 92 ALA A CA 1
ATOM 689 C C . ALA A 1 92 ? 24.119 8.672 -75.272 1.00 62.12 92 ALA A C 1
ATOM 691 O O . ALA A 1 92 ? 24.447 9.306 -76.268 1.00 62.12 92 ALA A O 1
ATOM 692 N N . LEU A 1 93 ? 24.940 8.565 -74.219 1.00 59.94 93 LEU A N 1
ATOM 693 C CA . LEU A 1 93 ? 26.208 9.305 -74.069 1.00 59.94 93 LEU A CA 1
ATOM 694 C C . LEU A 1 93 ? 27.292 8.918 -75.085 1.00 59.94 93 LEU A C 1
ATOM 696 O O . LEU A 1 93 ? 28.268 9.636 -75.257 1.00 59.94 93 LEU A O 1
ATOM 700 N N . LYS A 1 94 ? 27.143 7.780 -75.764 1.00 57.44 94 LYS A N 1
ATOM 701 C CA . LYS A 1 94 ? 28.058 7.356 -76.827 1.00 57.44 94 LYS A CA 1
ATOM 702 C C . LYS A 1 94 ? 27.928 8.207 -78.107 1.00 57.44 94 LYS A C 1
ATOM 704 O O . LYS A 1 94 ? 28.762 8.053 -78.995 1.00 57.44 94 LYS A O 1
ATOM 709 N N . ASN A 1 95 ? 26.901 9.057 -78.214 1.00 54.47 95 ASN A N 1
ATOM 710 C CA . ASN A 1 95 ? 26.525 9.736 -79.458 1.00 54.47 95 ASN A CA 1
ATOM 711 C C . ASN A 1 95 ? 26.590 11.281 -79.430 1.00 54.47 95 ASN A C 1
ATOM 713 O O . ASN A 1 95 ? 26.276 11.873 -80.459 1.00 54.47 95 ASN A O 1
ATOM 717 N N . GLU A 1 96 ? 26.974 11.940 -78.329 1.00 43.38 96 GLU A N 1
ATOM 718 C CA . GLU A 1 96 ? 27.129 13.409 -78.290 1.00 43.38 96 GLU A CA 1
ATOM 719 C C . GLU A 1 96 ? 28.615 13.813 -78.230 1.00 43.38 96 GLU A C 1
ATOM 721 O O . GLU A 1 96 ? 29.332 13.450 -77.298 1.00 43.38 96 GLU A O 1
ATOM 726 N N . ASP A 1 97 ? 29.058 14.543 -79.261 1.00 52.19 97 ASP A N 1
ATOM 727 C CA . ASP A 1 97 ? 30.397 15.118 -79.432 1.00 52.19 97 ASP A CA 1
ATOM 728 C C . ASP A 1 97 ? 30.440 16.546 -78.842 1.00 52.19 97 ASP A C 1
ATOM 730 O O . ASP A 1 97 ? 29.881 17.452 -79.451 1.00 52.19 97 ASP A O 1
ATOM 734 N N . GLU A 1 98 ? 31.078 16.753 -77.682 1.00 40.19 98 GLU A N 1
ATOM 735 C CA . GLU A 1 98 ? 31.947 17.912 -77.356 1.00 40.19 98 GLU A CA 1
ATOM 736 C C . GLU A 1 98 ? 32.503 17.823 -75.915 1.00 40.19 98 GLU A C 1
ATOM 738 O O . GLU A 1 98 ? 31.865 17.315 -74.993 1.00 40.19 98 GLU A O 1
ATOM 743 N N . GLU A 1 99 ? 33.751 18.269 -75.755 1.00 51.09 99 GLU A N 1
ATOM 744 C CA . GLU A 1 99 ? 34.629 18.123 -74.588 1.00 51.09 99 GLU A CA 1
ATOM 745 C C . GLU A 1 99 ? 34.225 18.963 -73.364 1.00 51.09 99 GLU A C 1
ATOM 747 O O . GLU A 1 99 ? 33.978 20.159 -73.484 1.00 51.09 99 GLU A O 1
ATOM 752 N N . ASN A 1 100 ? 34.339 18.370 -72.164 1.00 48.00 100 ASN A N 1
ATOM 753 C CA . ASN A 1 100 ? 35.046 19.012 -71.046 1.00 48.00 100 ASN A CA 1
ATOM 754 C C . ASN A 1 100 ? 35.421 17.984 -69.959 1.00 48.00 100 ASN A C 1
ATOM 756 O O . ASN A 1 100 ? 34.642 17.630 -69.073 1.00 48.00 100 ASN A O 1
ATOM 760 N N . ILE A 1 101 ? 36.641 17.455 -70.037 1.00 52.84 101 ILE A N 1
ATOM 761 C CA . ILE A 1 101 ? 37.179 16.482 -69.069 1.00 52.84 101 ILE A CA 1
ATOM 762 C C . ILE A 1 101 ? 37.441 17.138 -67.700 1.00 52.84 101 ILE A C 1
ATOM 764 O O . ILE A 1 101 ? 37.352 16.463 -66.671 1.00 52.84 101 ILE A O 1
ATOM 768 N N . ASP A 1 102 ? 37.692 18.449 -67.673 1.00 57.94 102 ASP A N 1
ATOM 769 C CA . ASP A 1 102 ? 37.903 19.216 -66.440 1.00 57.94 102 ASP A CA 1
ATOM 770 C C . ASP A 1 102 ? 36.623 19.327 -65.594 1.00 57.94 102 ASP A C 1
ATOM 772 O O . ASP A 1 102 ? 36.685 19.122 -64.380 1.00 57.94 102 ASP A O 1
ATOM 776 N N . ASP A 1 103 ? 35.452 19.491 -66.221 1.00 61.34 103 ASP A N 1
ATOM 777 C CA . ASP A 1 103 ? 34.154 19.505 -65.523 1.00 61.34 103 ASP A CA 1
ATOM 778 C C . ASP A 1 103 ? 33.860 18.151 -64.846 1.00 61.34 103 ASP A C 1
ATOM 780 O O . ASP A 1 103 ? 33.256 18.080 -63.772 1.00 61.34 103 ASP A O 1
ATOM 784 N N . ILE A 1 104 ? 34.342 17.050 -65.434 1.00 58.00 104 ILE A N 1
ATOM 785 C CA . ILE A 1 104 ? 34.216 15.704 -64.861 1.00 58.00 104 ILE A CA 1
ATOM 786 C C . ILE A 1 104 ? 35.125 15.551 -63.632 1.00 58.00 104 ILE A C 1
ATOM 788 O O . ILE A 1 104 ? 34.702 14.992 -62.617 1.00 58.00 104 ILE A O 1
ATOM 792 N N . ILE A 1 105 ? 36.361 16.057 -63.683 1.00 61.53 105 ILE A N 1
ATOM 793 C CA . ILE A 1 105 ? 37.294 16.036 -62.543 1.00 61.53 105 ILE A CA 1
ATOM 794 C C . ILE A 1 105 ? 36.784 16.934 -61.405 1.00 61.53 105 ILE A C 1
ATOM 796 O O . ILE A 1 105 ? 36.856 16.548 -60.233 1.00 61.53 105 ILE A O 1
ATOM 800 N N . GLU A 1 106 ? 36.217 18.097 -61.723 1.00 68.56 106 GLU A N 1
ATOM 801 C CA . GLU A 1 106 ? 35.602 19.002 -60.749 1.00 68.56 106 GLU A CA 1
ATOM 802 C C . GLU A 1 106 ? 34.362 18.380 -60.087 1.00 68.56 106 GLU A C 1
ATOM 804 O O . GLU A 1 106 ? 34.215 18.440 -58.860 1.00 68.56 106 GLU A O 1
ATOM 809 N N . LEU A 1 107 ? 33.524 17.677 -60.856 1.00 67.38 107 LEU A N 1
ATOM 810 C CA . LEU A 1 107 ? 32.396 16.907 -60.330 1.00 67.38 107 LEU A CA 1
ATOM 811 C C . LEU A 1 107 ? 32.859 15.791 -59.378 1.00 67.38 107 LEU A C 1
ATOM 813 O O . LEU A 1 107 ? 32.269 15.608 -58.311 1.00 67.38 107 LEU A O 1
ATOM 817 N N . PHE A 1 108 ? 33.938 15.073 -59.707 1.00 63.12 108 PHE A N 1
ATOM 818 C CA . PHE A 1 108 ? 34.502 14.041 -58.827 1.00 63.12 108 PHE A CA 1
ATOM 819 C C . PHE A 1 108 ? 35.064 14.619 -57.525 1.00 63.12 108 PHE A C 1
ATOM 821 O O . PHE A 1 108 ? 34.819 14.066 -56.450 1.00 63.12 108 PHE A O 1
ATOM 828 N N . ASN A 1 109 ? 35.771 15.747 -57.591 1.00 69.00 109 ASN A N 1
ATOM 829 C CA . ASN A 1 109 ? 36.269 16.437 -56.400 1.00 69.00 109 ASN A CA 1
ATOM 830 C C . ASN A 1 109 ? 35.121 16.954 -55.522 1.00 69.00 109 ASN A C 1
ATOM 832 O O . ASN A 1 109 ? 35.183 16.844 -54.293 1.00 69.00 109 ASN A O 1
ATOM 836 N N . THR A 1 110 ? 34.047 17.447 -56.141 1.00 72.94 110 THR A N 1
ATOM 837 C CA . THR A 1 110 ? 32.821 17.860 -55.446 1.00 72.94 110 THR A CA 1
ATOM 838 C C . THR A 1 110 ? 32.146 16.670 -54.765 1.00 72.94 110 THR A C 1
ATOM 840 O O . THR A 1 110 ? 31.827 16.748 -53.583 1.00 72.94 110 THR A O 1
ATOM 843 N N . MET A 1 111 ? 32.043 15.522 -55.437 1.00 62.81 111 MET A N 1
ATOM 844 C CA . MET A 1 111 ? 31.468 14.297 -54.869 1.00 62.81 111 MET A CA 1
ATOM 845 C C . MET A 1 111 ? 32.281 13.756 -53.679 1.00 62.81 111 MET A C 1
ATOM 847 O O . MET A 1 111 ? 31.709 13.312 -52.683 1.00 62.81 111 MET A O 1
ATOM 851 N N . ILE A 1 112 ? 33.618 13.833 -53.729 1.00 68.62 112 ILE A N 1
ATOM 852 C CA . ILE A 1 112 ? 34.488 13.484 -52.589 1.00 68.62 112 ILE A CA 1
ATOM 853 C C . ILE A 1 112 ? 34.246 14.439 -51.414 1.00 68.62 112 ILE A C 1
ATOM 855 O O . ILE A 1 112 ? 34.185 14.001 -50.261 1.00 68.62 112 ILE A O 1
ATOM 859 N N . LYS A 1 113 ? 34.112 15.741 -51.686 1.00 74.25 113 LYS A N 1
ATOM 860 C CA . LYS A 1 113 ? 33.836 16.754 -50.664 1.00 74.25 113 LYS A CA 1
ATOM 861 C C . LYS A 1 113 ? 32.477 16.516 -49.999 1.00 74.25 113 LYS A C 1
ATOM 863 O O . LYS A 1 113 ? 32.433 16.427 -48.774 1.00 74.25 113 LYS A O 1
ATOM 868 N N . GLU A 1 114 ? 31.417 16.322 -50.780 1.00 71.88 114 GLU A N 1
ATOM 869 C CA . GLU A 1 114 ? 30.076 16.010 -50.267 1.00 71.88 114 GLU A CA 1
ATOM 870 C C . GLU A 1 114 ? 30.063 14.694 -49.477 1.00 71.88 114 GLU A C 1
ATOM 872 O O . GLU A 1 114 ? 29.484 14.625 -48.396 1.00 71.88 114 GLU A O 1
ATOM 877 N N . SER A 1 115 ? 30.781 13.663 -49.936 1.00 64.50 115 SER A N 1
ATOM 878 C CA . SER A 1 115 ? 30.917 12.400 -49.198 1.00 64.50 115 SER A CA 1
ATOM 879 C C . SER A 1 115 ? 31.577 12.585 -47.827 1.00 64.50 115 SER A C 1
ATOM 881 O O . SER A 1 115 ? 31.182 11.925 -46.862 1.00 64.50 115 SER A O 1
ATOM 883 N N . ARG A 1 116 ? 32.587 13.458 -47.715 1.00 71.75 116 ARG A N 1
ATOM 884 C CA . ARG A 1 116 ? 33.238 13.777 -46.432 1.00 71.75 116 ARG A CA 1
ATOM 885 C C . ARG A 1 116 ? 32.320 14.582 -45.518 1.00 71.75 116 ARG A C 1
ATOM 887 O O . ARG A 1 116 ? 32.313 14.349 -44.310 1.00 71.75 116 ARG A O 1
ATOM 894 N N . GLU A 1 117 ? 31.536 15.489 -46.086 1.00 74.88 117 GLU A N 1
ATOM 895 C CA . GLU A 1 117 ? 30.564 16.293 -45.350 1.00 74.88 117 GLU A CA 1
ATOM 896 C C . GLU A 1 117 ? 29.441 15.416 -44.778 1.00 74.88 117 GLU A C 1
ATOM 898 O O . GLU A 1 117 ? 29.204 15.453 -43.571 1.00 74.88 117 GLU A O 1
ATOM 903 N N . VAL A 1 118 ? 28.877 14.506 -45.581 1.00 72.19 118 VAL A N 1
ATOM 904 C CA . VAL A 1 118 ? 27.899 13.499 -45.130 1.00 72.19 118 VAL A CA 1
ATOM 905 C C . VAL A 1 118 ? 28.454 12.644 -43.987 1.00 72.19 118 VAL A C 1
ATOM 907 O O . VAL A 1 118 ? 27.754 12.424 -42.997 1.00 72.19 118 VAL A O 1
ATOM 910 N N . ASN A 1 119 ? 29.715 12.204 -44.073 1.00 69.25 119 ASN A N 1
ATOM 911 C CA . ASN A 1 119 ? 30.369 11.463 -42.989 1.00 69.25 119 ASN A CA 1
ATOM 912 C C . ASN A 1 119 ? 30.440 12.299 -41.697 1.00 69.25 119 ASN A C 1
ATOM 914 O O . ASN A 1 119 ? 30.083 11.823 -40.620 1.00 69.25 119 ASN A O 1
ATOM 918 N N . SER A 1 120 ? 30.825 13.573 -41.802 1.00 74.00 120 SER A N 1
ATOM 919 C CA . SER A 1 120 ? 30.901 14.468 -40.643 1.00 74.00 120 SER A CA 1
ATOM 920 C C . SER A 1 120 ? 29.537 14.703 -39.978 1.00 74.00 120 SER A C 1
ATOM 922 O O . SER A 1 120 ? 29.439 14.660 -38.750 1.00 74.00 120 SER A O 1
ATOM 924 N N . THR A 1 121 ? 28.466 14.872 -40.764 1.00 77.12 121 THR A N 1
ATOM 925 C CA . THR A 1 121 ? 27.099 15.043 -40.251 1.00 77.12 121 THR A CA 1
ATOM 926 C C . THR A 1 121 ? 26.590 13.776 -39.568 1.00 77.12 121 THR A C 1
ATOM 928 O O . THR A 1 121 ? 25.946 13.854 -38.524 1.00 77.12 121 THR A O 1
ATOM 931 N N . LEU A 1 122 ? 26.904 12.597 -40.110 1.00 72.88 122 LEU A N 1
ATOM 932 C CA . LEU A 1 122 ? 26.537 11.321 -39.492 1.00 72.88 122 LEU A CA 1
ATOM 933 C C . LEU A 1 122 ? 27.232 11.112 -38.143 1.00 72.88 122 LEU A C 1
ATOM 935 O O . LEU A 1 122 ? 26.557 10.742 -37.185 1.00 72.88 122 LEU A O 1
ATOM 939 N N . ILE A 1 123 ? 28.528 11.422 -38.034 1.00 76.25 123 ILE A N 1
ATOM 940 C CA . ILE A 1 123 ? 29.260 11.369 -36.756 1.00 76.25 123 ILE A CA 1
ATOM 941 C C . ILE A 1 123 ? 28.638 12.334 -35.733 1.00 76.25 123 ILE A C 1
ATOM 943 O O . ILE A 1 123 ? 28.429 11.967 -34.578 1.00 76.25 123 ILE A O 1
ATOM 947 N N . GLN A 1 124 ? 28.275 13.551 -36.149 1.00 77.06 124 GLN A N 1
ATOM 948 C CA . GLN A 1 124 ? 27.581 14.501 -35.269 1.00 77.06 124 GLN A CA 1
ATOM 949 C C . GLN A 1 124 ? 26.223 13.967 -34.791 1.00 77.06 124 GLN A C 1
ATOM 951 O O . GLN A 1 124 ? 25.921 14.040 -33.600 1.00 77.06 124 GLN A O 1
ATOM 956 N N . ASN A 1 125 ? 25.439 13.349 -35.679 1.00 74.94 125 ASN A N 1
ATOM 957 C CA . ASN A 1 125 ? 24.170 12.718 -35.308 1.00 74.94 125 ASN A CA 1
ATOM 958 C C . ASN A 1 125 ? 24.361 11.562 -34.311 1.00 74.94 125 ASN A C 1
ATOM 960 O O . ASN A 1 125 ? 23.531 11.388 -33.416 1.00 74.94 125 ASN A O 1
ATOM 964 N N . GLN A 1 126 ? 25.447 10.789 -34.418 1.00 72.62 126 GLN A N 1
ATOM 965 C CA . GLN A 1 126 ? 25.776 9.736 -33.449 1.00 72.62 126 GLN A CA 1
ATOM 966 C C . GLN A 1 126 ? 26.074 10.313 -32.062 1.00 72.62 126 GLN A C 1
ATOM 968 O O . GLN A 1 126 ? 25.501 9.847 -31.076 1.00 72.62 126 GLN A O 1
ATOM 973 N N . ILE A 1 127 ? 26.907 11.358 -31.989 1.00 79.50 127 ILE A N 1
ATOM 974 C CA . ILE A 1 127 ? 27.243 12.050 -30.733 1.00 79.50 127 ILE A CA 1
ATOM 975 C C . ILE A 1 127 ? 25.979 12.633 -30.093 1.00 79.50 127 ILE A C 1
ATOM 977 O O . ILE A 1 127 ? 25.747 12.475 -28.894 1.00 79.50 127 ILE A O 1
ATOM 981 N N . GLN A 1 128 ? 25.123 13.270 -30.893 1.00 79.38 128 GLN A N 1
ATOM 982 C CA . GLN A 1 128 ? 23.869 13.839 -30.409 1.00 79.38 128 GLN A CA 1
ATOM 983 C C . GLN A 1 128 ? 22.905 12.754 -29.905 1.00 79.38 128 GLN A C 1
A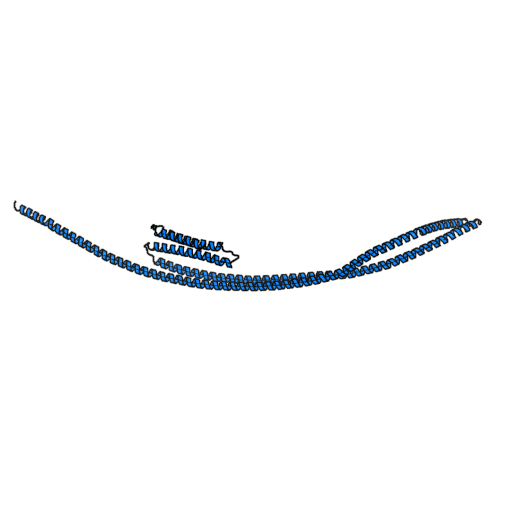TOM 985 O O . GLN A 1 128 ? 22.270 12.930 -28.866 1.00 79.38 128 GLN A O 1
ATOM 990 N N . THR A 1 129 ? 22.822 11.618 -30.601 1.00 73.31 129 THR A N 1
ATOM 991 C CA . THR A 1 129 ? 22.002 10.471 -30.180 1.00 73.31 129 THR A CA 1
ATOM 992 C C . THR A 1 129 ? 22.494 9.894 -28.852 1.00 73.31 129 THR A C 1
ATOM 994 O O . THR A 1 129 ? 21.685 9.603 -27.969 1.00 73.31 129 THR A O 1
ATOM 997 N N . GLU A 1 130 ? 23.811 9.783 -28.667 1.00 77.06 130 GLU A N 1
ATOM 998 C CA . GLU A 1 130 ? 24.412 9.337 -27.410 1.00 77.06 130 GLU A CA 1
ATOM 999 C C . GLU A 1 130 ? 24.115 10.302 -26.250 1.00 77.06 130 GLU A C 1
ATOM 1001 O O . GLU A 1 130 ? 23.735 9.864 -25.161 1.00 77.06 130 GLU A O 1
ATOM 1006 N N . ASP A 1 131 ? 24.217 11.616 -26.471 1.00 82.06 131 ASP A N 1
ATOM 1007 C CA . ASP A 1 131 ? 23.890 12.623 -25.454 1.00 82.06 131 ASP A CA 1
ATOM 1008 C C . ASP A 1 131 ? 22.408 12.571 -25.049 1.00 82.06 131 ASP A C 1
ATOM 1010 O O . ASP A 1 131 ? 22.081 12.580 -23.857 1.00 82.06 131 ASP A O 1
ATOM 1014 N N . VAL A 1 132 ? 21.499 12.433 -26.022 1.00 78.62 132 VAL A N 1
ATOM 1015 C CA . VAL A 1 132 ? 20.061 12.262 -25.761 1.00 78.62 132 VAL A CA 1
ATOM 1016 C C . VAL A 1 132 ? 19.803 10.991 -24.952 1.00 78.62 132 VAL A C 1
ATOM 1018 O O . VAL A 1 132 ? 19.116 11.054 -23.930 1.00 78.62 132 VAL A O 1
ATOM 1021 N N . LEU A 1 133 ? 20.393 9.855 -25.335 1.00 75.38 133 LEU A N 1
ATOM 1022 C CA . LEU A 1 133 ? 20.262 8.595 -24.594 1.00 75.38 133 LEU A CA 1
ATOM 1023 C C . LEU A 1 133 ? 20.790 8.710 -23.160 1.00 75.38 133 LEU A C 1
ATOM 1025 O O . LEU A 1 133 ? 20.161 8.217 -22.220 1.00 75.38 133 LEU A O 1
ATOM 1029 N N . ASN A 1 134 ? 21.913 9.398 -22.962 1.00 81.38 134 ASN A N 1
ATOM 1030 C CA . ASN A 1 134 ? 22.478 9.631 -21.637 1.00 81.38 134 ASN A CA 1
ATOM 1031 C C . ASN A 1 134 ? 21.595 10.548 -20.780 1.00 81.38 134 ASN A C 1
ATOM 1033 O O . ASN A 1 134 ? 21.419 10.281 -19.587 1.00 81.38 134 ASN A O 1
ATOM 1037 N N . LYS A 1 135 ? 21.000 11.596 -21.359 1.00 85.50 135 LYS A N 1
ATOM 1038 C CA . LYS A 1 135 ? 20.034 12.468 -20.671 1.00 85.50 135 LYS A CA 1
ATOM 1039 C C . LYS A 1 135 ? 18.766 11.718 -20.282 1.00 85.50 135 LYS A C 1
ATOM 1041 O O . LYS A 1 135 ? 18.367 11.797 -19.123 1.00 85.50 135 LYS A O 1
ATOM 1046 N N . VAL A 1 136 ? 18.180 10.952 -21.203 1.00 77.38 136 VAL A N 1
ATOM 1047 C CA . VAL A 1 136 ? 17.003 10.111 -20.931 1.00 77.38 136 VAL A CA 1
ATOM 1048 C C . VAL A 1 136 ? 17.316 9.106 -19.824 1.00 77.38 136 VAL A C 1
ATOM 1050 O O . VAL A 1 136 ? 16.561 9.006 -18.864 1.00 77.38 136 VAL A O 1
ATOM 1053 N N . SER A 1 137 ? 18.474 8.440 -19.883 1.00 75.75 137 SER A N 1
ATOM 1054 C CA . SER A 1 137 ? 18.929 7.518 -18.835 1.00 75.75 137 SER A CA 1
ATOM 1055 C C . SER A 1 137 ? 19.039 8.204 -17.467 1.00 75.75 137 SER A C 1
ATOM 1057 O O . SER A 1 137 ? 18.584 7.644 -16.472 1.00 75.75 137 SER A O 1
ATOM 1059 N N . LYS A 1 138 ? 19.598 9.420 -17.398 1.00 83.50 138 LYS A N 1
ATOM 1060 C CA . LYS A 1 138 ? 19.699 10.182 -16.141 1.00 83.50 138 LYS A CA 1
ATOM 1061 C C . LYS A 1 138 ? 18.330 10.590 -15.598 1.00 83.50 138 LYS A C 1
ATOM 1063 O O . LYS A 1 138 ? 18.073 10.345 -14.422 1.00 83.50 138 LYS A O 1
ATOM 1068 N N . LEU A 1 139 ? 17.473 11.175 -16.441 1.00 83.19 139 LEU A N 1
ATOM 1069 C CA . LEU A 1 139 ? 16.122 11.614 -16.068 1.00 83.19 139 LEU A CA 1
ATOM 1070 C C . LEU A 1 139 ? 15.265 10.446 -15.579 1.00 83.19 139 LEU A C 1
ATOM 1072 O O . LEU A 1 139 ? 14.562 10.568 -14.578 1.00 83.19 139 LEU A O 1
ATOM 1076 N N . TRP A 1 140 ? 15.371 9.302 -16.248 1.00 76.75 140 TRP A N 1
ATOM 1077 C CA . TRP A 1 140 ? 14.679 8.080 -15.864 1.00 76.75 140 TRP A CA 1
ATOM 1078 C C . TRP A 1 140 ? 15.106 7.590 -14.482 1.00 76.75 140 TRP A C 1
ATOM 1080 O O . TRP A 1 140 ? 14.265 7.362 -13.618 1.00 76.75 140 TRP A O 1
ATOM 1090 N N . ILE A 1 141 ? 16.418 7.503 -14.234 1.00 79.12 141 ILE A N 1
ATOM 1091 C CA . ILE A 1 141 ? 16.957 7.077 -12.935 1.00 79.12 141 ILE A CA 1
ATOM 1092 C C . ILE A 1 141 ? 16.531 8.040 -11.819 1.00 79.12 141 ILE A C 1
ATOM 1094 O O . ILE A 1 141 ? 16.185 7.591 -10.724 1.00 79.12 141 ILE A O 1
ATOM 1098 N N . SER A 1 142 ? 16.560 9.355 -12.059 1.00 84.75 142 SER A N 1
ATOM 1099 C CA . SER A 1 142 ? 16.124 10.332 -11.055 1.00 84.75 142 SER A CA 1
ATOM 1100 C C . SER A 1 142 ? 14.623 10.257 -10.789 1.00 84.75 142 SER A C 1
ATOM 1102 O O . SER A 1 142 ? 14.238 10.202 -9.626 1.00 84.75 142 SER A O 1
ATOM 1104 N N . SER A 1 143 ? 13.798 10.182 -11.838 1.00 78.19 143 SER A N 1
ATOM 1105 C CA . SER A 1 143 ? 12.339 10.098 -11.716 1.00 78.19 143 SER A CA 1
ATOM 1106 C C . SER A 1 143 ? 11.907 8.822 -10.994 1.00 78.19 143 SER A C 1
ATOM 1108 O O . SER A 1 143 ? 11.087 8.880 -10.083 1.00 78.19 143 SER A O 1
ATOM 1110 N N . GLN A 1 144 ? 12.531 7.684 -11.307 1.00 76.19 144 GLN A N 1
ATOM 1111 C CA . GLN A 1 144 ? 12.245 6.417 -10.636 1.00 76.19 144 GLN A CA 1
ATOM 1112 C C . GLN A 1 144 ? 12.610 6.455 -9.149 1.00 76.19 144 GLN A C 1
ATOM 1114 O O . GLN A 1 144 ? 11.871 5.938 -8.307 1.00 76.19 144 GLN A O 1
ATOM 1119 N N . ARG A 1 145 ? 13.752 7.067 -8.809 1.00 81.06 145 ARG A N 1
ATOM 1120 C CA . ARG A 1 145 ? 14.180 7.226 -7.415 1.00 81.06 145 ARG A CA 1
ATOM 1121 C C . ARG A 1 145 ? 13.203 8.099 -6.636 1.00 81.06 145 ARG A C 1
ATOM 1123 O O . ARG A 1 145 ? 12.862 7.757 -5.510 1.00 81.06 145 ARG A O 1
ATOM 1130 N N . GLU A 1 146 ? 12.771 9.204 -7.232 1.00 86.44 146 GLU A N 1
ATOM 1131 C CA . GLU A 1 146 ? 11.809 10.122 -6.629 1.00 86.44 146 GLU A CA 1
ATOM 1132 C C . GLU A 1 146 ? 10.448 9.451 -6.437 1.00 86.44 146 GLU A C 1
ATOM 1134 O O . GLU A 1 146 ? 9.959 9.413 -5.315 1.00 86.44 146 GLU A O 1
ATOM 1139 N N . PHE A 1 147 ? 9.914 8.792 -7.470 1.00 80.19 147 PHE A N 1
ATOM 1140 C CA . PHE A 1 147 ? 8.672 8.022 -7.380 1.00 80.19 147 PHE A CA 1
ATOM 1141 C C . PHE A 1 147 ? 8.723 6.954 -6.278 1.00 80.19 147 PHE A C 1
ATOM 1143 O O . PHE A 1 147 ? 7.822 6.875 -5.447 1.00 80.19 147 PHE A O 1
ATOM 1150 N N . THR A 1 148 ? 9.804 6.165 -6.227 1.00 77.75 148 THR A N 1
ATOM 1151 C CA . THR A 1 148 ? 9.986 5.125 -5.198 1.00 77.75 148 THR A CA 1
ATOM 1152 C C . THR A 1 148 ? 10.032 5.731 -3.796 1.00 77.75 148 THR A C 1
ATOM 1154 O O . THR A 1 148 ? 9.446 5.181 -2.865 1.00 77.75 148 THR A O 1
ATOM 1157 N N . LYS A 1 149 ? 10.711 6.873 -3.638 1.00 85.06 149 LYS A N 1
ATOM 1158 C CA . LYS A 1 149 ? 10.797 7.583 -2.361 1.00 85.06 149 LYS A CA 1
ATOM 1159 C C . LYS A 1 149 ? 9.426 8.108 -1.927 1.00 85.06 149 LYS A C 1
ATOM 1161 O O . LYS A 1 149 ? 9.000 7.794 -0.823 1.00 85.06 149 LYS A O 1
ATOM 1166 N N . THR A 1 150 ? 8.736 8.853 -2.788 1.00 86.31 150 THR A N 1
ATOM 1167 C CA . THR A 1 150 ? 7.426 9.444 -2.479 1.00 86.31 150 THR A CA 1
ATOM 1168 C C . THR A 1 150 ? 6.396 8.372 -2.152 1.00 86.31 150 THR A C 1
ATOM 1170 O O . THR A 1 150 ? 5.705 8.476 -1.146 1.00 86.31 150 THR A O 1
ATOM 1173 N N . LEU A 1 151 ? 6.334 7.297 -2.941 1.00 81.06 151 LEU A N 1
ATOM 1174 C CA . LEU A 1 151 ? 5.395 6.207 -2.692 1.00 81.06 151 LEU A CA 1
ATOM 1175 C C . LEU A 1 151 ? 5.692 5.476 -1.372 1.00 81.06 151 LEU A C 1
ATOM 1177 O O . LEU A 1 151 ? 4.767 5.103 -0.656 1.00 81.06 151 LEU A O 1
ATOM 1181 N N . SER A 1 152 ? 6.971 5.302 -1.022 1.00 79.56 152 SER A N 1
ATOM 1182 C CA . SER A 1 152 ? 7.379 4.740 0.274 1.00 79.56 152 SER A CA 1
ATOM 1183 C C . SER A 1 152 ? 6.949 5.635 1.444 1.00 79.56 152 SER A C 1
ATOM 1185 O O . SER A 1 152 ? 6.381 5.146 2.422 1.00 79.56 152 SER A O 1
ATOM 1187 N N . GLU A 1 153 ? 7.141 6.952 1.324 1.00 85.00 153 GLU A N 1
ATOM 1188 C CA . GLU A 1 153 ? 6.706 7.936 2.323 1.00 85.00 153 GLU A CA 1
ATOM 1189 C C . GLU A 1 153 ? 5.175 7.950 2.482 1.00 85.00 153 GLU A C 1
ATOM 1191 O O . GLU A 1 153 ? 4.672 7.904 3.608 1.00 85.00 153 GLU A O 1
ATOM 1196 N N . GLU A 1 154 ? 4.424 7.937 1.377 1.00 84.31 154 GLU A N 1
ATOM 1197 C CA . GLU A 1 154 ? 2.958 7.888 1.399 1.00 84.31 154 GLU A CA 1
ATOM 1198 C C . GLU A 1 154 ? 2.436 6.594 2.032 1.00 84.31 154 GLU A C 1
ATOM 1200 O O . GLU A 1 154 ? 1.578 6.656 2.914 1.00 84.31 154 GLU A O 1
ATOM 1205 N N . LEU A 1 155 ? 2.983 5.431 1.664 1.00 77.38 155 LEU A N 1
ATOM 1206 C CA . LEU A 1 155 ? 2.599 4.149 2.264 1.00 77.38 155 LEU A CA 1
ATOM 1207 C C . LEU A 1 155 ? 2.910 4.099 3.759 1.00 77.38 155 LEU A C 1
ATOM 1209 O O . LEU A 1 155 ? 2.084 3.628 4.544 1.00 77.38 155 LEU A O 1
ATOM 1213 N N . HIS A 1 156 ? 4.065 4.621 4.173 1.00 81.19 156 HIS A N 1
ATOM 1214 C CA . HIS A 1 156 ? 4.410 4.709 5.586 1.00 81.19 156 HIS A CA 1
ATOM 1215 C C . HIS A 1 156 ? 3.425 5.605 6.348 1.00 81.19 156 HIS A C 1
ATOM 1217 O O . HIS A 1 156 ? 2.934 5.221 7.411 1.00 81.19 156 HIS A O 1
ATOM 1223 N N . SER A 1 157 ? 3.075 6.762 5.778 1.00 85.69 157 SER A N 1
ATOM 1224 C CA . SER A 1 157 ? 2.106 7.683 6.376 1.00 85.69 157 SER A CA 1
ATOM 1225 C C . SER A 1 157 ? 0.706 7.069 6.488 1.00 85.69 157 SER A C 1
ATOM 1227 O O . SER A 1 157 ? 0.062 7.181 7.532 1.00 85.69 157 SER A O 1
ATOM 1229 N N . LEU A 1 158 ? 0.254 6.355 5.452 1.00 80.38 158 LEU A N 1
ATOM 1230 C CA . LEU A 1 158 ? -1.029 5.660 5.439 1.00 80.38 158 LEU A CA 1
ATOM 1231 C C . LEU A 1 158 ? -1.068 4.577 6.520 1.00 80.38 158 LEU A C 1
ATOM 1233 O O . LEU A 1 158 ? -2.067 4.460 7.232 1.00 80.38 158 LEU A O 1
ATOM 1237 N N . ASN A 1 159 ? 0.022 3.820 6.669 1.00 78.50 159 ASN A N 1
ATOM 1238 C CA . ASN A 1 159 ? 0.150 2.781 7.684 1.00 78.50 159 ASN A CA 1
ATOM 1239 C C . ASN A 1 159 ? 0.069 3.362 9.103 1.00 78.50 159 ASN A C 1
ATOM 1241 O O . ASN A 1 159 ? -0.768 2.933 9.895 1.00 78.50 159 ASN A O 1
ATOM 1245 N N . LEU A 1 160 ? 0.857 4.401 9.400 1.00 82.12 160 LEU A N 1
ATOM 1246 C CA . LEU A 1 160 ? 0.830 5.069 10.706 1.00 82.12 160 LEU A CA 1
ATOM 1247 C C . LEU A 1 160 ? -0.553 5.641 11.037 1.00 82.12 160 LEU A C 1
ATOM 1249 O O . LEU A 1 160 ? -1.075 5.401 12.124 1.00 82.12 160 LEU A O 1
ATOM 1253 N N . ASN A 1 161 ? -1.169 6.358 10.094 1.00 83.00 161 ASN A N 1
ATOM 1254 C CA . ASN A 1 161 ? -2.484 6.966 10.301 1.00 83.00 161 ASN A CA 1
ATOM 1255 C C . ASN A 1 161 ? -3.573 5.911 10.524 1.00 83.00 161 ASN A C 1
ATOM 1257 O O . ASN A 1 161 ? -4.436 6.081 11.387 1.00 83.00 161 ASN A O 1
ATOM 1261 N N . THR A 1 162 ? -3.532 4.813 9.768 1.00 77.00 162 THR A N 1
ATOM 1262 C CA . THR A 1 162 ? -4.523 3.740 9.901 1.00 77.00 162 THR A CA 1
ATOM 1263 C C . THR A 1 162 ? -4.357 2.996 11.222 1.00 77.00 162 THR A C 1
ATOM 1265 O O . THR A 1 162 ? -5.350 2.773 11.915 1.00 77.00 162 THR A O 1
ATOM 1268 N N . SER A 1 163 ? -3.118 2.685 11.612 1.00 77.81 163 SER A N 1
ATOM 1269 C CA . SER A 1 163 ? -2.812 2.035 12.890 1.00 77.81 163 SER A CA 1
ATOM 1270 C C . SER A 1 163 ? -3.250 2.899 14.079 1.00 77.81 163 SER A C 1
ATOM 1272 O O . SER A 1 163 ? -3.973 2.422 14.953 1.00 77.81 163 SER A O 1
ATOM 1274 N N . ALA A 1 164 ? -2.949 4.203 14.054 1.00 82.12 164 ALA A N 1
ATOM 1275 C CA . ALA A 1 164 ? -3.380 5.141 15.091 1.00 82.12 164 ALA A CA 1
ATOM 1276 C C . ALA A 1 164 ? -4.912 5.199 15.224 1.00 82.12 164 ALA A C 1
ATOM 1278 O O . ALA A 1 164 ? -5.449 5.159 16.333 1.00 82.12 164 ALA A O 1
ATOM 1279 N N . LYS A 1 165 ? -5.641 5.239 14.099 1.00 82.69 165 LYS A N 1
ATOM 1280 C CA . LYS A 1 165 ? -7.111 5.264 14.119 1.00 82.69 165 LYS A CA 1
ATOM 1281 C C . LYS A 1 165 ? -7.712 3.951 14.627 1.00 82.69 165 LYS A C 1
ATOM 1283 O O . LYS A 1 165 ? -8.750 3.964 15.288 1.00 82.69 165 LYS A O 1
ATOM 1288 N N . GLN A 1 166 ? -7.069 2.820 14.345 1.00 80.50 166 GLN A N 1
ATOM 1289 C CA . GLN A 1 166 ? -7.470 1.520 14.884 1.00 80.50 166 GLN A CA 1
ATOM 1290 C C . GLN A 1 166 ? -7.222 1.426 16.392 1.00 80.50 166 GLN A C 1
ATOM 1292 O O . GLN A 1 166 ? -8.072 0.906 17.113 1.00 80.50 166 GLN A O 1
ATOM 1297 N N . GLU A 1 167 ? -6.103 1.954 16.884 1.00 83.94 167 GLU A N 1
ATOM 1298 C CA . GLU A 1 167 ? -5.791 1.982 18.315 1.00 83.94 167 GLU A CA 1
ATOM 1299 C C . GLU A 1 167 ? -6.773 2.875 19.093 1.00 83.94 167 GLU A C 1
ATOM 1301 O O . GLU A 1 167 ? -7.269 2.483 20.152 1.00 83.94 167 GLU A O 1
ATOM 1306 N N . GLU A 1 168 ? -7.148 4.024 18.522 1.00 86.94 168 GLU A N 1
ATOM 1307 C CA . GLU A 1 168 ? -8.212 4.889 19.044 1.00 86.94 168 GLU A CA 1
ATOM 1308 C C . GLU A 1 168 ? -9.548 4.135 19.145 1.00 86.94 168 GLU A C 1
ATOM 1310 O O . GLU A 1 168 ? -10.180 4.143 20.200 1.00 86.94 168 GLU A O 1
ATOM 1315 N N . LEU A 1 169 ? -9.950 3.414 18.091 1.00 83.19 169 LEU A N 1
ATOM 1316 C CA . LEU A 1 169 ? -11.192 2.634 18.083 1.00 83.19 169 LEU A CA 1
ATOM 1317 C C . LEU A 1 169 ? -11.200 1.541 19.164 1.00 83.19 169 LEU A C 1
ATOM 1319 O O . LEU A 1 169 ? -12.199 1.368 19.864 1.00 83.19 169 LEU A O 1
ATOM 1323 N N . VAL A 1 170 ? -10.089 0.814 19.324 1.00 82.88 170 VAL A N 1
ATOM 1324 C CA . VAL A 1 170 ? -9.933 -0.205 20.377 1.00 82.88 170 VAL A CA 1
ATOM 1325 C C . VAL A 1 170 ? -10.019 0.432 21.767 1.00 82.88 170 VAL A C 1
ATOM 1327 O O . VAL A 1 170 ? -10.671 -0.112 22.661 1.00 82.88 170 VAL A O 1
ATOM 1330 N N . SER A 1 171 ? -9.398 1.597 21.953 1.00 86.50 171 SER A N 1
ATOM 1331 C CA . SER A 1 171 ? -9.451 2.356 23.206 1.00 86.50 171 SER A CA 1
ATOM 1332 C C . SER A 1 171 ? -10.879 2.784 23.559 1.00 86.50 171 SER A C 1
ATOM 1334 O O . SER A 1 171 ? -11.330 2.559 24.683 1.00 86.50 171 SER A O 1
ATOM 1336 N N . GLU A 1 172 ? -11.632 3.322 22.597 1.00 85.12 172 GLU A N 1
ATOM 1337 C CA . GLU A 1 172 ? -13.034 3.713 22.792 1.00 85.12 172 GLU A CA 1
ATOM 1338 C C . GLU A 1 172 ? -13.927 2.512 23.141 1.00 85.12 172 GLU A C 1
ATOM 1340 O O . GLU A 1 172 ? -14.723 2.578 24.079 1.00 85.12 172 GLU A O 1
ATOM 1345 N N . PHE A 1 173 ? -13.740 1.365 22.480 1.00 79.00 173 PHE A N 1
ATOM 1346 C CA . PHE A 1 173 ? -14.467 0.138 22.828 1.00 79.00 173 PHE A CA 1
ATOM 1347 C C . PHE A 1 173 ? -14.134 -0.381 24.230 1.00 79.00 173 PHE A C 1
ATOM 1349 O O . PHE A 1 173 ? -15.008 -0.907 24.926 1.00 79.00 173 PHE A O 1
ATOM 1356 N N . LYS A 1 174 ? -12.890 -0.210 24.687 1.00 82.00 174 LYS A N 1
ATOM 1357 C CA . LYS A 1 174 ? -12.506 -0.550 26.059 1.00 82.00 174 LYS A CA 1
ATOM 1358 C C . LYS A 1 174 ? -13.217 0.346 27.077 1.00 82.00 174 LYS A C 1
ATOM 1360 O O . LYS A 1 174 ? -13.798 -0.179 28.027 1.00 82.00 174 LYS A O 1
ATOM 1365 N N . LYS A 1 175 ? -13.243 1.665 26.852 1.00 85.12 175 LYS A N 1
ATOM 1366 C CA . LYS A 1 175 ? -13.984 2.620 27.701 1.00 85.12 175 LYS A CA 1
ATOM 1367 C C . LYS A 1 175 ? -15.480 2.306 27.744 1.00 85.12 175 LYS A C 1
ATOM 1369 O O . LYS A 1 175 ? -16.105 2.389 28.802 1.00 85.12 175 LYS A O 1
ATOM 1374 N N . LEU A 1 176 ? -16.056 1.899 26.612 1.00 78.81 176 LEU A N 1
ATOM 1375 C CA . LEU A 1 176 ? -17.447 1.457 26.547 1.00 78.81 176 LEU A CA 1
ATOM 1376 C C . LEU A 1 176 ? -17.688 0.249 27.470 1.00 78.81 176 LEU A C 1
ATOM 1378 O O . LEU A 1 176 ? -18.656 0.237 28.229 1.00 78.81 176 L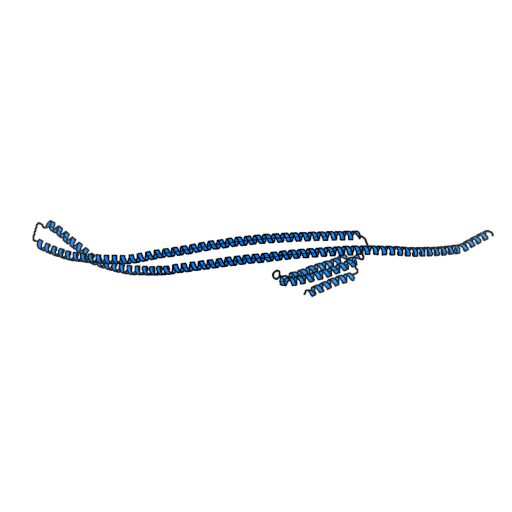EU A O 1
ATOM 1382 N N . GLY A 1 177 ? -16.786 -0.737 27.472 1.00 77.00 177 GLY A N 1
ATOM 1383 C CA . GLY A 1 177 ? -16.859 -1.887 28.382 1.00 77.00 177 GLY A CA 1
ATOM 1384 C C . GLY A 1 177 ? -16.735 -1.525 29.866 1.00 77.00 177 GLY A C 1
ATOM 1385 O O . GLY A 1 177 ? -17.455 -2.076 30.704 1.00 77.00 177 GLY A O 1
ATOM 1386 N N . GLU A 1 178 ? -15.875 -0.564 30.204 1.00 82.25 178 GLU A N 1
ATOM 1387 C CA . GLU A 1 178 ? -15.770 -0.022 31.567 1.00 82.25 178 GLU A CA 1
ATOM 1388 C C . GLU A 1 178 ? -17.078 0.670 31.989 1.00 82.25 178 GLU A C 1
ATOM 1390 O O . GLU A 1 178 ? -17.597 0.412 33.077 1.00 82.25 178 GLU A O 1
ATOM 1395 N N . THR A 1 179 ? -17.689 1.441 31.086 1.00 79.44 179 THR A N 1
ATOM 1396 C CA . THR A 1 179 ? -18.987 2.102 31.313 1.00 79.44 179 THR A CA 1
ATOM 1397 C C . THR A 1 179 ? -20.108 1.089 31.561 1.00 79.44 179 THR A C 1
ATOM 1399 O O . THR A 1 179 ? -20.919 1.269 32.469 1.00 79.44 179 THR A O 1
ATOM 1402 N N . PHE A 1 180 ? -20.133 -0.027 30.824 1.00 77.31 180 PHE A N 1
ATOM 1403 C CA . PHE A 1 180 ? -21.089 -1.113 31.074 1.00 77.31 180 PHE A CA 1
ATOM 1404 C C . PHE A 1 180 ? -20.884 -1.802 32.425 1.00 77.31 180 PHE A C 1
ATOM 1406 O O . PHE A 1 180 ? -21.849 -2.271 33.031 1.00 77.31 180 PHE A O 1
ATOM 1413 N N . THR A 1 181 ? -19.649 -1.850 32.923 1.00 78.94 181 THR A N 1
ATOM 1414 C CA . THR A 1 181 ? -19.359 -2.402 34.252 1.00 78.94 181 THR A CA 1
ATOM 1415 C C . THR A 1 181 ? -19.956 -1.525 35.352 1.00 78.94 181 THR A C 1
ATOM 1417 O O . THR A 1 181 ? -20.589 -2.048 36.271 1.00 78.94 181 THR A O 1
ATOM 1420 N N . GLU A 1 182 ? -19.819 -0.204 35.234 1.00 81.00 182 GLU A N 1
ATOM 1421 C CA . GLU A 1 182 ? -20.470 0.753 36.137 1.00 81.00 182 GLU A CA 1
ATOM 1422 C C . GLU A 1 182 ? -21.998 0.710 36.019 1.00 81.00 182 GLU A C 1
ATOM 1424 O O . GLU A 1 182 ? -22.692 0.654 37.035 1.00 81.00 182 GLU A O 1
ATOM 1429 N N . LEU A 1 183 ? -22.538 0.622 34.798 1.00 74.31 183 LEU A N 1
ATOM 1430 C CA . LEU A 1 183 ? -23.976 0.447 34.587 1.00 74.31 183 LEU A CA 1
ATOM 1431 C C . LEU A 1 183 ? -24.496 -0.796 35.322 1.00 74.31 183 LEU A C 1
ATOM 1433 O O . LEU A 1 183 ? -25.488 -0.716 36.042 1.00 74.31 183 LEU A O 1
ATOM 1437 N N . ASN A 1 184 ? -23.801 -1.931 35.205 1.00 75.00 184 ASN A N 1
ATOM 1438 C CA . ASN A 1 184 ? -24.175 -3.172 35.883 1.00 75.00 184 ASN A CA 1
ATOM 1439 C C . ASN A 1 184 ? -24.166 -3.030 37.419 1.00 75.00 184 ASN A C 1
ATOM 1441 O O . ASN A 1 184 ? -25.035 -3.576 38.099 1.00 75.00 184 ASN A O 1
ATOM 1445 N N . ARG A 1 185 ? -23.228 -2.254 37.984 1.00 79.94 185 ARG A N 1
ATOM 1446 C CA . ARG A 1 185 ? -23.246 -1.914 39.419 1.00 79.94 185 ARG A CA 1
ATOM 1447 C C . ARG A 1 185 ? -24.488 -1.104 39.786 1.00 79.94 185 ARG A C 1
ATOM 1449 O O . ARG A 1 185 ? -25.141 -1.435 40.772 1.00 79.94 185 ARG A O 1
ATOM 1456 N N . GLY A 1 186 ? -24.843 -0.102 38.982 1.00 76.94 186 GLY A N 1
ATOM 1457 C CA . GLY A 1 186 ? -26.054 0.702 39.176 1.00 76.94 186 GLY A CA 1
ATOM 1458 C C . GLY A 1 186 ? -27.337 -0.136 39.182 1.00 76.94 186 GLY A C 1
ATOM 1459 O O . GLY A 1 186 ? -28.189 0.049 40.048 1.00 76.94 186 GLY A O 1
ATOM 1460 N N . VAL A 1 187 ? -27.441 -1.117 38.280 1.00 73.62 187 VAL A N 1
ATOM 1461 C CA . VAL A 1 187 ? -28.579 -2.056 38.221 1.00 73.62 187 VAL A CA 1
ATOM 1462 C C . VAL A 1 187 ? -28.682 -2.908 39.475 1.00 73.62 187 VAL A C 1
ATOM 1464 O O . VAL A 1 187 ? -29.769 -3.059 40.026 1.00 73.62 187 VAL A O 1
ATOM 1467 N N . ASN A 1 188 ? -27.561 -3.445 39.955 1.00 76.06 188 ASN A N 1
ATOM 1468 C CA . ASN A 1 188 ? -27.549 -4.213 41.198 1.00 76.06 188 ASN A CA 1
ATOM 1469 C C . ASN A 1 188 ? -27.976 -3.361 42.400 1.00 76.06 188 ASN A C 1
ATOM 1471 O O . ASN A 1 188 ? -28.714 -3.840 43.257 1.00 76.06 188 ASN A O 1
ATOM 1475 N N . SER A 1 189 ? -27.555 -2.097 42.456 1.00 82.50 189 SER A N 1
ATOM 1476 C CA . SER A 1 189 ? -28.002 -1.171 43.499 1.00 82.50 189 SER A CA 1
ATOM 1477 C C . SER A 1 189 ? -29.506 -0.889 43.420 1.00 82.50 189 SER A C 1
ATOM 1479 O O . SER A 1 189 ? -30.159 -0.830 44.458 1.00 82.50 189 SER A O 1
ATOM 1481 N N . LEU A 1 190 ? -30.072 -0.765 42.213 1.00 72.12 190 LEU A N 1
ATOM 1482 C CA . LEU A 1 190 ? -31.518 -0.611 41.998 1.00 72.12 190 LEU A CA 1
ATOM 1483 C C . LEU A 1 190 ? -32.311 -1.846 42.436 1.00 72.12 190 LEU A C 1
ATOM 1485 O O . LEU A 1 190 ? -33.348 -1.697 43.076 1.00 72.12 190 LEU A O 1
ATOM 1489 N N . LEU A 1 191 ? -31.807 -3.049 42.144 1.00 74.81 191 LEU A N 1
ATOM 1490 C CA . LEU A 1 191 ? -32.384 -4.305 42.636 1.00 74.81 191 LEU A CA 1
ATOM 1491 C C . LEU A 1 191 ? -32.417 -4.335 44.169 1.00 74.81 191 LEU A C 1
ATOM 1493 O O . LEU A 1 191 ? -33.453 -4.615 44.761 1.00 74.81 191 LEU A O 1
ATOM 1497 N N . ASN A 1 192 ? -31.306 -3.972 44.811 1.00 77.88 192 ASN A N 1
ATOM 1498 C CA . ASN A 1 192 ? -31.223 -3.946 46.269 1.00 77.88 192 ASN A CA 1
ATOM 1499 C C . ASN A 1 192 ? -32.148 -2.873 46.879 1.00 77.88 192 ASN A C 1
ATOM 1501 O O . ASN A 1 192 ? -32.776 -3.084 47.912 1.00 77.88 192 ASN A O 1
ATOM 1505 N N . TRP A 1 193 ? -32.266 -1.709 46.233 1.00 79.19 193 TRP A N 1
ATOM 1506 C CA . TRP A 1 193 ? -33.224 -0.677 46.636 1.00 79.19 193 TRP A CA 1
ATOM 1507 C C . TRP A 1 193 ? -34.674 -1.163 46.527 1.00 79.19 193 TRP A C 1
ATOM 1509 O O . TRP A 1 193 ? -35.457 -0.926 47.443 1.00 79.19 193 TRP A O 1
ATOM 1519 N N . GLN A 1 194 ? -35.022 -1.865 45.446 1.00 68.50 194 GLN A N 1
ATOM 1520 C CA . GLN A 1 194 ? -36.357 -2.428 45.255 1.00 68.50 194 GLN A CA 1
ATOM 1521 C C . GLN A 1 194 ? -36.707 -3.438 46.359 1.00 68.50 194 GLN A C 1
ATOM 1523 O O . GLN A 1 194 ? -37.823 -3.411 46.878 1.00 68.50 194 GLN A O 1
ATOM 1528 N N . GLU A 1 195 ? -35.758 -4.291 46.745 1.00 76.38 195 GLU A N 1
ATOM 1529 C CA . GLU A 1 195 ? -35.937 -5.258 47.832 1.00 76.38 195 GLU A CA 1
ATOM 1530 C C . GLU A 1 195 ? -36.169 -4.551 49.179 1.00 76.38 195 GLU A C 1
ATOM 1532 O O . GLU A 1 195 ? -37.168 -4.812 49.842 1.00 76.38 195 GLU A O 1
ATOM 1537 N N . ASN A 1 196 ? -35.357 -3.545 49.518 1.00 78.31 196 ASN A N 1
ATOM 1538 C CA . ASN A 1 196 ? -35.542 -2.758 50.747 1.00 78.31 196 ASN A CA 1
ATOM 1539 C C . ASN A 1 196 ? -36.852 -1.939 50.763 1.00 78.31 196 ASN A C 1
ATOM 1541 O O . ASN A 1 196 ? -37.462 -1.725 51.815 1.00 78.31 196 ASN A O 1
ATOM 1545 N N . TYR A 1 197 ? -37.293 -1.433 49.608 1.00 71.88 197 TYR A N 1
ATOM 1546 C CA . TYR A 1 197 ? -38.545 -0.680 49.508 1.00 71.88 197 TYR A CA 1
ATOM 1547 C C . TYR A 1 197 ? -39.763 -1.572 49.771 1.00 71.88 197 TYR A C 1
ATOM 1549 O O . TYR A 1 197 ? -40.700 -1.140 50.443 1.00 71.88 197 TYR A O 1
ATOM 1557 N N . LYS A 1 198 ? -39.726 -2.832 49.317 1.00 75.62 198 LYS A N 1
ATOM 1558 C CA . LYS A 1 198 ? -40.761 -3.832 49.616 1.00 75.62 198 LYS A CA 1
ATOM 1559 C C . LYS A 1 198 ? -40.953 -3.997 51.127 1.00 75.62 198 LYS A C 1
ATOM 1561 O O . LYS A 1 198 ? -42.091 -3.947 51.588 1.00 75.62 198 LYS A O 1
ATOM 1566 N N . ASP A 1 199 ? -39.866 -4.113 51.885 1.00 76.69 199 ASP A N 1
ATOM 1567 C CA . ASP A 1 199 ? -39.926 -4.267 53.346 1.00 76.69 199 ASP A CA 1
ATOM 1568 C C . ASP A 1 199 ? -40.551 -3.036 54.021 1.00 76.69 199 ASP A C 1
ATOM 1570 O O . ASP A 1 199 ? -41.342 -3.149 54.957 1.00 76.69 199 ASP A O 1
ATOM 1574 N N . THR A 1 200 ? -40.260 -1.842 53.495 1.00 73.06 200 THR A N 1
ATOM 1575 C CA . THR A 1 200 ? -40.855 -0.589 53.986 1.00 73.06 200 THR A CA 1
ATOM 1576 C C . THR A 1 200 ? -42.372 -0.565 53.772 1.00 73.06 200 THR A C 1
ATOM 1578 O O . THR A 1 200 ? -43.117 -0.119 54.649 1.00 73.06 200 THR A O 1
ATOM 1581 N N . VAL A 1 201 ? -42.853 -1.053 52.625 1.00 68.62 201 VAL A N 1
ATOM 1582 C CA . VAL A 1 201 ? -44.293 -1.146 52.336 1.00 68.62 201 VAL A CA 1
ATOM 1583 C C . VAL A 1 201 ? -44.966 -2.177 53.244 1.00 68.62 201 VAL A C 1
ATOM 1585 O O . VAL A 1 201 ? -46.019 -1.878 53.804 1.00 68.62 201 VAL A O 1
ATOM 1588 N N . GLU A 1 202 ? -44.350 -3.343 53.452 1.00 76.19 202 GLU A N 1
ATOM 1589 C CA . GLU A 1 202 ? -44.870 -4.381 54.357 1.00 76.19 202 GLU A CA 1
ATOM 1590 C C . GLU A 1 202 ? -44.992 -3.857 55.800 1.00 76.19 202 GLU A C 1
ATOM 1592 O O . GLU A 1 202 ? -46.060 -3.971 56.404 1.00 76.19 202 GLU A O 1
ATOM 1597 N N . MET A 1 203 ? -43.969 -3.163 56.314 1.00 77.38 203 MET A N 1
ATOM 1598 C CA . MET A 1 203 ? -44.038 -2.488 57.618 1.00 77.38 203 MET A CA 1
ATOM 1599 C C . MET A 1 203 ? -45.135 -1.416 57.679 1.00 77.38 203 MET A C 1
ATOM 1601 O O . MET A 1 203 ? -45.805 -1.263 58.699 1.00 77.38 203 MET A O 1
ATOM 1605 N N . THR A 1 204 ? -45.331 -0.655 56.600 1.00 70.75 204 THR A N 1
ATOM 1606 C CA . THR A 1 204 ? -46.362 0.395 56.553 1.00 70.75 204 THR A CA 1
ATOM 1607 C C . THR A 1 204 ? -47.768 -0.204 56.620 1.00 70.75 204 THR A C 1
ATOM 1609 O O . THR A 1 204 ? -48.630 0.343 57.307 1.00 70.75 204 THR A O 1
ATOM 1612 N N . ILE A 1 205 ? -47.999 -1.345 55.960 1.00 74.00 205 ILE A N 1
ATOM 1613 C CA . ILE A 1 205 ? -49.265 -2.090 56.039 1.00 74.00 205 ILE A CA 1
ATOM 1614 C C . ILE A 1 205 ? -49.494 -2.610 57.467 1.00 74.00 205 ILE A C 1
ATOM 1616 O O . ILE A 1 205 ? -50.600 -2.481 57.995 1.00 74.00 205 ILE A O 1
ATOM 1620 N N . GLU A 1 206 ? -48.463 -3.142 58.133 1.00 78.25 206 GLU A N 1
ATOM 1621 C CA . GLU A 1 206 ? -48.567 -3.556 59.540 1.00 78.25 206 GLU A CA 1
ATOM 1622 C C . GLU A 1 206 ? -48.941 -2.396 60.471 1.00 78.25 206 GLU A C 1
ATOM 1624 O O . GLU A 1 206 ? -49.828 -2.546 61.315 1.00 78.25 206 GLU A O 1
ATOM 1629 N N . GLU A 1 207 ? -48.307 -1.231 60.322 1.00 74.62 207 GLU A N 1
ATOM 1630 C CA . GLU A 1 207 ? -48.640 -0.045 61.119 1.00 74.62 207 GLU A CA 1
ATOM 1631 C C . GLU A 1 207 ? -50.057 0.471 60.823 1.00 74.62 207 GLU A C 1
ATOM 1633 O O . GLU A 1 207 ? -50.800 0.787 61.754 1.00 74.62 207 GLU A O 1
ATOM 1638 N N . LEU A 1 208 ? -50.497 0.478 59.558 1.00 68.12 208 LEU A N 1
ATOM 1639 C CA . LEU A 1 208 ? -51.880 0.819 59.199 1.00 68.12 208 LEU A CA 1
ATOM 1640 C C . LEU A 1 208 ? -52.892 -0.133 59.853 1.00 68.12 208 LEU A C 1
ATOM 1642 O O . LEU A 1 208 ? -53.909 0.323 60.376 1.00 68.12 208 LEU A O 1
ATOM 1646 N N . ASN A 1 209 ? -52.599 -1.433 59.915 1.00 76.38 209 ASN A N 1
ATOM 1647 C CA . ASN A 1 209 ? -53.455 -2.407 60.599 1.00 76.38 209 ASN A CA 1
ATOM 1648 C C . ASN A 1 209 ? -53.553 -2.145 62.115 1.00 76.38 209 ASN A C 1
ATOM 1650 O O . ASN A 1 209 ? -54.623 -2.314 62.702 1.00 76.38 209 ASN A O 1
ATOM 1654 N N . LYS A 1 210 ? -52.474 -1.680 62.762 1.00 79.25 210 LYS A N 1
ATOM 1655 C CA . LYS A 1 210 ? -52.510 -1.252 64.176 1.00 79.25 210 LYS A CA 1
ATOM 1656 C C . LYS A 1 210 ? -53.353 0.009 64.381 1.00 79.25 210 LYS A C 1
ATOM 1658 O O . LYS A 1 210 ? -54.015 0.152 65.411 1.00 79.25 210 LYS A O 1
ATOM 1663 N N . VAL A 1 211 ? -53.356 0.923 63.411 1.00 72.31 211 VAL A N 1
ATOM 1664 C CA . VAL A 1 211 ? -54.244 2.095 63.431 1.00 72.31 211 VAL A CA 1
ATOM 1665 C C . VAL A 1 211 ? -55.708 1.659 63.335 1.00 72.31 211 VAL A C 1
ATOM 1667 O O . VAL A 1 211 ? -56.522 2.152 64.113 1.00 72.31 211 VAL A O 1
ATOM 1670 N N . VAL A 1 212 ? -56.043 0.695 62.468 1.00 71.31 212 VAL A N 1
ATOM 1671 C CA . VAL A 1 212 ? -57.409 0.139 62.365 1.00 71.31 212 VAL A CA 1
ATOM 1672 C C . VAL A 1 212 ? -57.874 -0.445 63.690 1.00 71.31 212 VAL A C 1
ATOM 1674 O O . VAL A 1 212 ? -58.939 -0.071 64.175 1.00 71.31 212 VAL A O 1
ATOM 1677 N N . SER A 1 213 ? -57.073 -1.314 64.311 1.00 76.81 213 SER A N 1
ATOM 1678 C CA . SER A 1 213 ? -57.466 -1.936 65.579 1.00 76.81 213 SER A CA 1
ATOM 1679 C C . SER A 1 213 ? -57.660 -0.897 66.683 1.00 76.81 213 SER A C 1
ATOM 1681 O O . SER A 1 213 ? -58.621 -0.974 67.445 1.00 76.81 213 SER A O 1
ATOM 1683 N N . SER A 1 214 ? -56.808 0.130 66.721 1.00 74.31 214 SER A N 1
ATOM 1684 C CA . SER A 1 214 ? -56.948 1.256 67.648 1.00 74.31 214 SER A CA 1
ATOM 1685 C C . SER A 1 214 ? -58.241 2.045 67.414 1.00 74.31 214 SER A C 1
ATOM 1687 O O . SER A 1 214 ? -58.899 2.433 68.377 1.00 74.31 214 SER A O 1
ATOM 1689 N N . ILE A 1 215 ? -58.642 2.259 66.155 1.00 71.25 215 ILE A N 1
ATOM 1690 C CA . ILE A 1 215 ? -59.913 2.914 65.811 1.00 71.25 215 ILE A CA 1
ATOM 1691 C C . ILE A 1 215 ? -61.106 2.057 66.248 1.00 71.25 215 ILE A C 1
ATOM 1693 O O 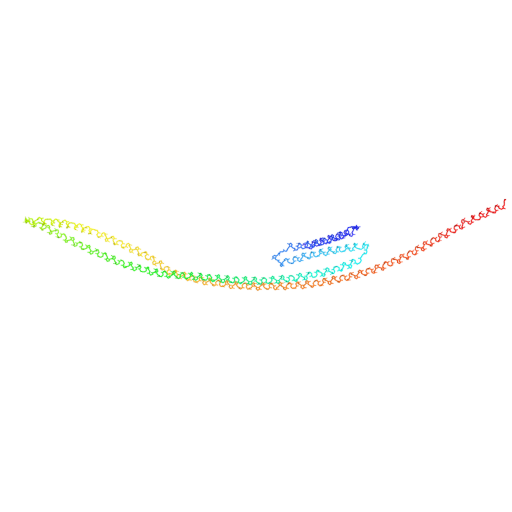. ILE A 1 215 ? -62.046 2.609 66.813 1.00 71.25 215 ILE A O 1
ATOM 1697 N N . SER A 1 216 ? -61.058 0.733 66.075 1.00 74.31 216 SER A N 1
ATOM 1698 C CA . SER A 1 216 ? -62.110 -0.167 66.571 1.00 74.31 216 SER A CA 1
ATOM 1699 C C . SER A 1 216 ? -62.230 -0.137 68.100 1.00 74.31 216 SER A C 1
ATOM 1701 O O . SER A 1 216 ? -63.337 -0.091 68.629 1.00 74.31 216 SER A O 1
ATOM 1703 N N . TYR A 1 217 ? -61.113 -0.073 68.833 1.00 79.50 217 TYR A N 1
ATOM 1704 C CA . TYR A 1 217 ? -61.148 0.106 70.293 1.00 79.50 217 TYR A CA 1
ATOM 1705 C C . TYR A 1 217 ? -61.753 1.453 70.714 1.00 79.50 217 TYR A C 1
ATOM 1707 O O . TYR A 1 217 ? -62.438 1.541 71.739 1.00 79.50 217 TYR A O 1
ATOM 1715 N N . ILE A 1 218 ? -61.504 2.516 69.940 1.00 72.25 218 ILE A N 1
ATOM 1716 C CA . ILE A 1 218 ? -62.125 3.828 70.158 1.00 72.25 218 ILE A CA 1
ATOM 1717 C C . ILE A 1 218 ? -63.632 3.749 69.899 1.00 72.25 218 ILE A C 1
ATOM 1719 O O . ILE A 1 218 ? -64.389 4.298 70.695 1.00 72.25 218 ILE A O 1
ATOM 1723 N N . GLU A 1 219 ? -64.069 3.063 68.841 1.00 71.69 219 GLU A N 1
ATOM 1724 C CA . GLU A 1 219 ? -65.486 2.835 68.526 1.00 71.69 219 GLU A CA 1
ATOM 1725 C C . GLU A 1 219 ? -66.219 2.184 69.709 1.00 71.69 219 GLU A C 1
ATOM 1727 O O . GLU A 1 219 ? -67.200 2.732 70.214 1.00 71.69 219 GLU A O 1
ATOM 1732 N N . GLU A 1 220 ? -65.680 1.075 70.222 1.00 77.69 220 GLU A N 1
ATOM 1733 C CA . GLU A 1 220 ? -66.233 0.334 71.361 1.00 77.69 220 GLU A CA 1
ATOM 1734 C C . GLU A 1 220 ? -66.269 1.192 72.637 1.00 77.69 220 GLU A C 1
ATOM 1736 O O . GLU A 1 220 ? -67.293 1.295 73.318 1.00 77.69 220 GLU A O 1
ATOM 1741 N N . SER A 1 221 ? -65.175 1.900 72.932 1.00 75.81 221 SER A N 1
ATOM 1742 C CA . SER A 1 221 ? -65.108 2.810 74.083 1.00 75.81 221 SER A CA 1
ATOM 1743 C C . SER A 1 221 ? -66.111 3.964 73.968 1.00 75.81 221 SER A C 1
ATOM 1745 O O . SER A 1 221 ? -66.718 4.365 74.963 1.00 75.81 221 SER A O 1
ATOM 1747 N N . MET A 1 222 ? -66.313 4.504 72.764 1.00 69.25 222 MET A N 1
ATOM 1748 C CA . MET A 1 222 ? -67.285 5.568 72.504 1.00 69.25 222 MET A CA 1
ATOM 1749 C C . MET A 1 222 ? -68.723 5.065 72.609 1.00 69.25 222 MET A C 1
ATOM 1751 O O . MET A 1 222 ? -69.566 5.793 73.138 1.00 69.25 222 MET A O 1
ATOM 1755 N N . ALA A 1 223 ? -69.004 3.832 72.184 1.00 75.31 223 ALA A N 1
ATOM 1756 C CA . ALA A 1 223 ? -70.300 3.193 72.388 1.00 75.31 223 ALA A CA 1
ATOM 1757 C C . ALA A 1 223 ? -70.628 3.091 73.888 1.00 75.31 223 ALA A C 1
ATOM 1759 O O . ALA A 1 223 ? -71.689 3.551 74.315 1.00 75.31 223 ALA A O 1
ATOM 1760 N N . HIS A 1 224 ? -69.677 2.629 74.708 1.00 78.81 224 HIS A N 1
ATOM 1761 C CA . HIS A 1 224 ? -69.830 2.582 76.167 1.00 78.81 224 HIS A CA 1
ATOM 1762 C C . HIS A 1 224 ? -70.000 3.965 76.812 1.00 78.81 224 HIS A C 1
ATOM 1764 O O . HIS A 1 224 ? -70.795 4.127 77.739 1.00 78.81 224 HIS A O 1
ATOM 1770 N N . ILE A 1 225 ? -69.277 4.989 76.345 1.00 73.75 225 ILE A N 1
ATOM 1771 C CA . ILE A 1 225 ? -69.447 6.367 76.836 1.00 73.75 225 ILE A CA 1
ATOM 1772 C C . ILE A 1 225 ? -70.829 6.907 76.466 1.00 73.75 225 ILE A C 1
ATOM 1774 O O . ILE A 1 225 ? -71.464 7.556 77.296 1.00 73.75 225 ILE A O 1
ATOM 1778 N N . SER A 1 226 ? -71.304 6.642 75.248 1.00 71.94 226 SER A N 1
ATOM 1779 C CA . SER A 1 226 ? -72.631 7.055 74.787 1.00 71.94 226 SER A CA 1
ATOM 1780 C C . SER A 1 226 ? -73.738 6.421 75.633 1.00 71.94 226 SER A C 1
ATOM 1782 O O . SER A 1 226 ? -74.621 7.122 76.132 1.00 71.94 226 SER A O 1
ATOM 1784 N N . GLU A 1 227 ? -73.636 5.114 75.883 1.00 76.06 227 GLU A N 1
ATOM 1785 C CA . GLU A 1 227 ? -74.550 4.357 76.740 1.00 76.06 227 GLU A CA 1
ATOM 1786 C C . GLU A 1 227 ? -74.553 4.895 78.178 1.00 76.06 227 GLU A C 1
ATOM 1788 O O . GLU A 1 227 ? -75.603 5.267 78.708 1.00 76.06 227 GLU A O 1
ATOM 1793 N N . ASN A 1 228 ? -73.373 5.057 78.785 1.00 74.69 228 ASN A N 1
ATOM 1794 C CA . ASN A 1 228 ? -73.242 5.633 80.124 1.00 74.69 228 ASN A CA 1
ATOM 1795 C C . ASN A 1 228 ? -73.757 7.077 80.193 1.00 74.69 228 ASN A C 1
ATOM 1797 O O . ASN A 1 228 ? -74.363 7.469 81.188 1.00 74.69 228 ASN A O 1
ATOM 1801 N N . SER A 1 229 ? -73.562 7.879 79.144 1.00 66.50 229 SER A N 1
ATOM 1802 C CA . SER A 1 229 ? -74.104 9.239 79.061 1.00 66.50 229 SER A CA 1
ATOM 1803 C C . SER A 1 229 ? -75.636 9.235 79.033 1.00 66.50 229 SER A C 1
ATOM 1805 O O . SER A 1 229 ? -76.264 10.060 79.702 1.00 66.50 229 SER A O 1
ATOM 1807 N N . SER A 1 230 ? -76.250 8.269 78.340 1.00 69.00 230 SER A N 1
ATOM 1808 C CA . SER A 1 230 ? -77.702 8.058 78.352 1.00 69.00 230 SER A CA 1
ATOM 1809 C C . SER A 1 230 ? -78.218 7.662 79.740 1.00 69.00 230 SER A C 1
ATOM 1811 O O . SER A 1 230 ? -79.208 8.221 80.206 1.00 69.00 230 SER A O 1
ATOM 1813 N N . LEU A 1 231 ? -77.522 6.767 80.444 1.00 70.94 231 LEU A N 1
ATOM 1814 C CA . LEU A 1 231 ? -77.878 6.364 81.813 1.00 70.94 231 LEU A CA 1
ATOM 1815 C C . LEU A 1 231 ? -77.704 7.512 82.825 1.00 70.94 231 LEU A C 1
ATOM 1817 O O . LEU A 1 231 ? -78.520 7.698 83.727 1.00 70.94 231 LEU A O 1
ATOM 1821 N N . ILE A 1 232 ? -76.667 8.341 82.661 1.00 63.47 232 ILE A N 1
ATOM 1822 C CA . ILE A 1 232 ? -76.469 9.560 83.460 1.00 63.47 232 ILE A CA 1
ATOM 1823 C C . ILE A 1 232 ? -77.580 10.580 83.184 1.00 63.47 232 ILE A C 1
ATOM 1825 O O . ILE A 1 232 ? -78.010 11.266 84.112 1.00 63.47 232 ILE A O 1
ATOM 1829 N N . LYS A 1 233 ? -78.055 10.693 81.936 1.00 58.69 233 LYS A N 1
ATOM 1830 C CA . LYS A 1 233 ? -79.207 11.530 81.575 1.00 58.69 233 LYS A CA 1
ATOM 1831 C C . LYS A 1 233 ? -80.468 11.067 82.310 1.00 58.69 233 LYS A C 1
ATOM 1833 O O . LYS A 1 233 ? -81.130 11.912 82.899 1.00 58.69 233 LYS A O 1
ATOM 1838 N N . GLU A 1 234 ? -80.743 9.764 82.327 1.00 59.75 234 GLU A N 1
ATOM 1839 C CA . GLU A 1 234 ? -81.887 9.162 83.031 1.00 59.75 234 GLU A CA 1
ATOM 1840 C C . GLU A 1 234 ? -81.831 9.416 84.550 1.00 59.75 234 GLU A C 1
ATOM 1842 O O . GLU A 1 234 ? -82.800 9.883 85.143 1.00 59.75 234 GLU A O 1
ATOM 1847 N N . ASN A 1 235 ? -80.665 9.235 85.181 1.00 60.34 235 ASN A N 1
ATOM 1848 C CA . ASN A 1 235 ? -80.500 9.473 86.622 1.00 60.34 235 ASN A CA 1
ATOM 1849 C C . ASN A 1 235 ? -80.561 10.962 87.032 1.00 60.34 235 ASN A C 1
ATOM 1851 O O . ASN A 1 235 ? -80.928 11.273 88.168 1.00 60.34 235 ASN A O 1
ATOM 1855 N N . ASN A 1 236 ? -80.213 11.894 86.138 1.00 51.88 236 ASN A N 1
ATOM 1856 C CA . ASN A 1 236 ? -80.157 13.335 86.429 1.00 51.88 236 ASN A CA 1
ATOM 1857 C C . ASN A 1 236 ? -81.466 14.105 86.191 1.00 51.88 236 ASN A C 1
ATOM 1859 O O . ASN A 1 236 ? -81.519 15.295 86.514 1.00 51.88 236 ASN A O 1
ATOM 1863 N N . GLU A 1 237 ? -82.538 13.473 85.699 1.00 55.88 237 GLU A N 1
ATOM 1864 C CA . GLU A 1 237 ? -83.870 14.107 85.611 1.00 55.88 237 GLU A CA 1
ATOM 1865 C C . GLU A 1 237 ? -84.413 14.556 86.992 1.00 55.88 237 GLU A C 1
ATOM 1867 O O . GLU A 1 237 ? -85.342 15.358 87.064 1.00 55.88 237 GLU A O 1
ATOM 1872 N N . ASN A 1 238 ? -83.762 14.148 88.092 1.00 57.78 238 ASN A N 1
ATOM 1873 C CA . ASN A 1 238 ? -84.164 14.408 89.476 1.00 57.78 238 ASN A CA 1
ATOM 1874 C C . ASN A 1 238 ? -83.502 15.625 90.186 1.00 57.78 238 ASN A C 1
ATOM 1876 O O . ASN A 1 238 ? -83.840 15.878 91.342 1.00 57.78 238 ASN A O 1
ATOM 1880 N N . LEU A 1 239 ? -82.591 16.408 89.572 1.00 54.56 239 LEU A N 1
ATOM 1881 C CA . LEU A 1 239 ? -81.810 17.452 90.293 1.00 54.56 239 LEU A CA 1
ATOM 1882 C C . LEU A 1 239 ? -81.867 18.868 89.650 1.00 54.56 239 LEU A C 1
ATOM 1884 O O . LEU A 1 239 ? -81.097 19.187 88.753 1.00 54.56 239 LEU A O 1
ATOM 1888 N N . SER A 1 240 ? -82.752 19.767 90.115 1.00 47.44 240 SER A N 1
ATOM 1889 C CA . SER A 1 240 ? -83.255 20.939 89.348 1.00 47.44 240 SER A CA 1
ATOM 1890 C C . SER A 1 240 ? -82.558 22.331 89.467 1.00 47.44 240 SER A C 1
ATOM 1892 O O . SER A 1 240 ? -83.248 23.348 89.392 1.00 47.44 240 SER A O 1
ATOM 1894 N N . SER A 1 241 ? -81.232 22.496 89.577 1.00 53.56 241 SER A N 1
ATOM 1895 C CA . SER A 1 241 ? -80.665 23.872 89.400 1.00 53.56 241 SER A CA 1
ATOM 1896 C C . SER A 1 241 ? -79.227 23.997 88.895 1.00 53.56 241 SER A C 1
ATOM 1898 O O . SER A 1 241 ? -78.906 24.987 88.245 1.00 53.56 241 SER A O 1
ATOM 1900 N N . VAL A 1 242 ? -78.393 22.967 89.039 1.00 55.22 242 VAL A N 1
ATOM 1901 C CA . VAL A 1 242 ? -77.057 22.899 88.396 1.00 55.22 242 VAL A CA 1
ATOM 1902 C C . VAL A 1 242 ? -77.174 22.595 86.876 1.00 55.22 242 VAL A C 1
ATOM 1904 O O . VAL A 1 242 ? -76.197 22.524 86.137 1.00 55.22 242 VAL A O 1
ATOM 1907 N N . LEU A 1 243 ? -78.408 22.449 86.377 1.00 52.25 243 LEU A N 1
ATOM 1908 C CA . LEU A 1 243 ? -78.781 21.853 85.089 1.00 52.25 243 LEU A CA 1
ATOM 1909 C C . LEU A 1 243 ? -78.504 22.666 83.818 1.00 52.25 243 LEU A C 1
ATOM 1911 O O . LEU A 1 243 ? -78.554 22.074 82.742 1.00 52.25 243 LEU A O 1
ATOM 1915 N N . LYS A 1 244 ? -78.285 23.985 83.857 1.00 61.22 244 LYS A N 1
ATOM 1916 C CA . LYS A 1 244 ? -78.275 24.765 82.601 1.00 61.22 244 LYS A CA 1
ATOM 1917 C C . LYS A 1 244 ? -76.948 24.658 81.842 1.00 61.22 244 LYS A C 1
ATOM 1919 O O . LYS A 1 244 ? -76.962 24.353 80.651 1.00 61.22 244 LYS A O 1
ATOM 1924 N N . ASP A 1 245 ? -75.826 24.802 82.541 1.00 63.22 245 ASP A N 1
ATOM 1925 C CA . ASP A 1 245 ? -74.489 24.710 81.935 1.00 63.22 245 ASP A CA 1
ATOM 1926 C C . ASP A 1 245 ? -74.075 23.248 81.686 1.00 63.22 245 ASP A C 1
ATOM 1928 O O . ASP A 1 245 ? -73.415 22.931 80.692 1.00 63.22 245 ASP A O 1
ATOM 1932 N N . ILE A 1 246 ? -74.559 22.329 82.533 1.00 58.84 246 ILE A N 1
ATOM 1933 C CA . ILE A 1 246 ? -74.369 20.883 82.365 1.00 58.84 246 ILE A CA 1
ATOM 1934 C C . ILE A 1 246 ? -75.146 20.360 81.146 1.00 58.84 246 ILE A C 1
ATOM 1936 O O . ILE A 1 246 ? -74.582 19.584 80.379 1.00 58.84 246 ILE A O 1
ATOM 1940 N N . LYS A 1 247 ? -76.382 20.823 80.884 1.00 61.88 247 LYS A N 1
ATOM 1941 C CA . LYS A 1 247 ? -77.127 20.447 79.663 1.00 61.88 247 LYS A CA 1
ATOM 1942 C C . LYS A 1 247 ? -76.423 20.881 78.376 1.00 61.88 247 LYS A C 1
ATOM 1944 O O . LYS A 1 247 ? -76.445 20.142 77.395 1.00 61.88 247 LYS A O 1
ATOM 1949 N N . TYR A 1 248 ? -75.796 22.058 78.370 1.00 68.38 248 TYR A N 1
ATOM 1950 C CA . TYR A 1 248 ? -75.062 22.544 77.200 1.00 68.38 248 TYR A CA 1
ATOM 1951 C C . TYR A 1 248 ? -73.797 21.712 76.936 1.00 68.38 248 TYR A C 1
ATOM 1953 O O . TYR A 1 248 ? -73.599 21.240 75.818 1.00 68.38 248 TYR A O 1
ATOM 1961 N N . SER A 1 249 ? -72.997 21.432 77.975 1.00 63.91 249 SER A N 1
ATOM 1962 C CA . SER A 1 249 ? -71.834 20.536 77.849 1.00 63.91 249 SER A CA 1
ATOM 1963 C C . SER A 1 249 ? -72.230 19.104 77.460 1.00 63.91 249 SER A C 1
ATOM 1965 O O . SER A 1 249 ? -71.543 18.484 76.656 1.00 63.91 249 SER A O 1
ATOM 1967 N N . GLN A 1 250 ? -73.361 18.584 77.955 1.00 65.06 250 GLN A N 1
ATOM 1968 C CA . GLN A 1 250 ? -73.903 17.277 77.553 1.00 65.06 250 GLN A CA 1
ATOM 1969 C C . GLN A 1 250 ? -74.272 17.227 76.068 1.00 65.06 250 GLN A C 1
ATOM 1971 O O . GLN A 1 250 ? -73.922 16.263 75.396 1.00 65.06 250 GLN A O 1
ATOM 1976 N N . SER A 1 251 ? -74.947 18.258 75.546 1.00 74.69 251 SER A N 1
ATOM 1977 C CA . SER A 1 251 ? -75.275 18.330 74.115 1.00 74.69 251 SER A CA 1
ATOM 1978 C C . SER A 1 251 ? -74.009 18.322 73.262 1.00 74.69 251 SER A C 1
ATOM 1980 O O . SER A 1 251 ? -73.929 17.562 72.305 1.00 74.69 251 SER A O 1
ATOM 1982 N N . ILE A 1 252 ? -72.988 19.092 73.656 1.00 76.25 252 ILE A N 1
ATOM 1983 C CA . ILE A 1 252 ? -71.694 19.120 72.960 1.00 76.25 252 ILE A CA 1
ATOM 1984 C C . ILE A 1 252 ? -71.009 17.746 72.998 1.00 76.25 252 ILE A C 1
ATOM 1986 O O . ILE A 1 252 ? -70.462 17.317 71.986 1.00 76.25 252 ILE A O 1
ATOM 1990 N N . ILE A 1 253 ? -71.058 17.028 74.126 1.00 74.12 253 ILE A N 1
ATOM 1991 C CA . ILE A 1 253 ? -70.479 15.679 74.241 1.00 74.12 253 ILE A CA 1
ATOM 1992 C C . ILE A 1 253 ? -71.248 14.668 73.380 1.00 74.12 253 ILE A C 1
ATOM 1994 O O . ILE A 1 253 ? -70.616 13.849 72.719 1.00 74.12 253 ILE A O 1
ATOM 1998 N N . ILE A 1 254 ? -72.583 14.726 73.341 1.00 75.31 254 ILE A N 1
ATOM 1999 C CA . ILE A 1 254 ? -73.424 13.832 72.522 1.00 75.31 254 ILE A CA 1
ATOM 2000 C C . ILE A 1 254 ? -73.198 14.078 71.025 1.00 75.31 254 ILE A C 1
ATOM 2002 O O . ILE A 1 254 ? -73.041 13.135 70.250 1.00 75.31 254 ILE A O 1
ATOM 2006 N N . ASP A 1 255 ? -73.154 15.337 70.601 1.00 78.56 255 ASP A N 1
ATOM 2007 C CA . ASP A 1 255 ? -72.940 15.677 69.194 1.00 78.56 255 ASP A CA 1
ATOM 2008 C C . ASP A 1 255 ? -71.484 15.410 68.771 1.00 78.56 255 ASP A C 1
ATOM 2010 O O . ASP A 1 255 ? -71.230 14.920 67.666 1.00 78.56 255 ASP A O 1
ATOM 2014 N N . GLY A 1 256 ? -70.525 15.636 69.675 1.00 75.94 256 GLY A N 1
ATOM 2015 C CA . GLY A 1 256 ? -69.121 15.266 69.501 1.00 75.94 256 GLY A CA 1
ATOM 2016 C C . GLY A 1 256 ? -68.917 13.753 69.393 1.00 75.94 256 GLY A C 1
ATOM 2017 O O . GLY A 1 256 ? -68.214 13.301 68.493 1.00 75.94 256 GLY A O 1
ATOM 2018 N N . THR A 1 257 ? -69.583 12.956 70.235 1.00 73.00 257 THR A N 1
ATOM 2019 C CA . THR A 1 257 ? -69.527 11.483 70.164 1.00 73.00 257 THR A CA 1
ATOM 2020 C C . THR A 1 257 ? -70.168 10.952 68.891 1.00 73.00 257 THR A C 1
ATOM 2022 O O . THR A 1 257 ? -69.556 10.122 68.232 1.00 73.00 257 THR A O 1
ATOM 2025 N N . LYS A 1 258 ? -71.324 11.470 68.459 1.00 78.69 258 LYS A N 1
ATOM 2026 C CA . LYS A 1 258 ? -71.913 11.105 67.154 1.00 78.69 258 LYS A CA 1
ATOM 2027 C C . LYS A 1 258 ? -70.996 11.444 65.982 1.00 78.69 258 LYS A C 1
ATOM 2029 O O . LYS A 1 258 ? -70.871 10.654 65.050 1.00 78.69 258 LYS A O 1
ATOM 2034 N N . SER A 1 259 ? -70.337 12.601 66.033 1.00 79.25 259 SER A N 1
ATOM 2035 C CA . SER A 1 259 ? -69.380 13.004 65.000 1.00 79.25 259 SER A CA 1
ATOM 2036 C C . SER A 1 259 ? -68.175 12.060 64.962 1.00 79.25 259 SER A C 1
ATOM 2038 O O . SER A 1 259 ? -67.800 11.615 63.879 1.00 79.25 259 SER A O 1
ATOM 2040 N N . ILE A 1 260 ? -67.623 11.693 66.126 1.00 72.94 260 ILE A N 1
ATOM 2041 C CA . ILE A 1 260 ? -66.512 10.737 66.257 1.00 72.94 260 ILE A CA 1
ATOM 2042 C C . ILE A 1 260 ? -66.921 9.329 65.812 1.00 72.94 260 ILE A C 1
ATOM 2044 O O . ILE A 1 260 ? -66.151 8.701 65.096 1.00 72.94 260 ILE A O 1
ATOM 2048 N N . ILE A 1 261 ? -68.124 8.861 66.154 1.00 74.00 261 ILE A N 1
ATOM 2049 C CA . ILE A 1 261 ? -68.665 7.581 65.669 1.00 74.00 261 ILE A CA 1
ATOM 2050 C C . ILE A 1 261 ? -68.773 7.608 64.141 1.00 74.00 261 ILE A C 1
ATOM 2052 O O . ILE A 1 261 ? -68.275 6.699 63.497 1.00 74.00 261 ILE A O 1
ATOM 2056 N N . SER A 1 262 ? -69.287 8.685 63.534 1.00 79.88 262 SER A N 1
ATOM 2057 C CA . SER A 1 262 ? -69.359 8.771 62.063 1.00 79.88 262 SER A CA 1
ATOM 2058 C C . SER A 1 262 ? -67.980 8.817 61.385 1.00 79.88 262 SER A C 1
ATOM 2060 O O . SER A 1 262 ? -67.814 8.322 60.271 1.00 79.88 262 SER A O 1
ATOM 2062 N N . ILE A 1 263 ? -66.982 9.429 62.038 1.00 74.25 263 ILE A N 1
ATOM 2063 C CA . ILE A 1 263 ? -65.588 9.435 61.570 1.00 74.25 263 ILE A CA 1
ATOM 2064 C C . ILE A 1 263 ? -64.999 8.030 61.701 1.00 74.25 263 ILE A C 1
ATOM 2066 O O . ILE A 1 263 ? -64.311 7.581 60.790 1.00 74.25 263 ILE A O 1
ATOM 2070 N N . SER A 1 264 ? -65.286 7.345 62.807 1.00 74.25 264 SER A N 1
ATOM 2071 C CA . SER A 1 264 ? -64.872 5.971 63.071 1.00 74.25 264 SER A CA 1
ATOM 2072 C C . SER A 1 264 ? -65.483 5.009 62.056 1.00 74.25 264 SER A C 1
ATOM 2074 O O . SER A 1 264 ? -64.719 4.324 61.395 1.00 74.25 264 SER A O 1
ATOM 2076 N N . GLU A 1 265 ? -66.796 5.044 61.814 1.00 78.00 265 GLU A N 1
ATOM 2077 C CA . GLU A 1 265 ? -67.481 4.245 60.787 1.00 78.00 265 GLU A CA 1
ATOM 2078 C C . GLU A 1 265 ? -66.881 4.488 59.397 1.00 78.00 265 GLU A C 1
ATOM 2080 O O . GLU A 1 265 ? -66.472 3.548 58.719 1.00 78.00 265 GLU A O 1
ATOM 2085 N N . LYS A 1 266 ? -66.720 5.758 58.993 1.00 80.94 266 LYS A N 1
ATOM 2086 C CA . LYS A 1 266 ? -66.081 6.093 57.709 1.00 80.94 266 LYS A CA 1
ATOM 2087 C C . LYS A 1 266 ? -64.634 5.622 57.627 1.00 80.94 266 LYS A C 1
ATOM 2089 O O . LYS A 1 266 ? -64.195 5.241 56.543 1.00 80.94 266 LYS A O 1
ATOM 2094 N N . ALA A 1 267 ? -63.879 5.659 58.722 1.00 74.19 267 ALA A N 1
ATOM 2095 C CA . ALA A 1 267 ? -62.520 5.127 58.768 1.00 74.19 267 ALA A CA 1
ATOM 2096 C C . ALA A 1 267 ? -62.515 3.591 58.702 1.00 74.19 267 ALA A C 1
ATOM 2098 O O . ALA A 1 267 ? -61.696 3.024 57.982 1.00 74.19 267 ALA A O 1
ATOM 2099 N N . ASN A 1 268 ? -63.459 2.932 59.373 1.00 76.19 268 ASN A N 1
ATOM 2100 C CA . ASN A 1 268 ? -63.631 1.481 59.379 1.00 76.19 268 ASN A CA 1
ATOM 2101 C C . ASN A 1 268 ? -64.041 0.961 57.986 1.00 76.19 268 ASN A C 1
ATOM 2103 O O . ASN A 1 268 ? -63.609 -0.108 57.576 1.00 76.19 268 ASN A O 1
ATOM 2107 N N . GLU A 1 269 ? -64.790 1.750 57.207 1.00 82.19 269 GLU A N 1
ATOM 2108 C CA . GLU A 1 269 ? -65.092 1.462 55.796 1.00 82.19 269 GLU A CA 1
ATOM 2109 C C . GLU A 1 269 ? -63.930 1.804 54.847 1.00 82.19 269 GLU A C 1
ATOM 2111 O O . GLU A 1 269 ? -63.622 1.045 53.926 1.00 82.19 269 GLU A O 1
ATOM 2116 N N . SER A 1 270 ? -63.269 2.950 55.044 1.00 78.62 270 SER A N 1
ATOM 2117 C CA . SER A 1 270 ? -62.282 3.470 54.086 1.00 78.62 270 SER A CA 1
ATOM 2118 C C . SER A 1 270 ? -60.908 2.816 54.213 1.00 78.62 270 SER A C 1
ATOM 2120 O O . SER A 1 270 ? -60.243 2.622 53.197 1.00 78.62 270 SER A O 1
ATOM 2122 N N . ILE A 1 271 ? -60.452 2.467 55.422 1.00 77.62 271 ILE A N 1
ATOM 2123 C CA . ILE A 1 271 ? -59.112 1.889 55.602 1.00 77.62 271 ILE A CA 1
ATOM 2124 C C . ILE A 1 271 ? -58.977 0.504 54.950 1.00 77.62 271 ILE A C 1
ATOM 2126 O O . ILE A 1 271 ? -57.984 0.310 54.252 1.00 77.62 271 ILE A O 1
ATOM 2130 N N . PRO A 1 272 ? -59.937 -0.435 55.048 1.00 81.88 272 PRO A N 1
ATOM 2131 C CA . PRO A 1 272 ? -59.857 -1.707 54.324 1.00 81.88 272 PRO A CA 1
ATOM 2132 C C . PRO A 1 272 ? -59.779 -1.525 52.805 1.00 81.88 272 PRO A C 1
ATOM 2134 O O . PRO A 1 272 ? -59.038 -2.238 52.127 1.00 81.88 272 PRO A O 1
ATOM 2137 N N . ILE A 1 273 ? -60.502 -0.536 52.265 1.00 82.56 273 ILE A N 1
ATOM 2138 C CA . ILE A 1 273 ? -60.443 -0.177 50.843 1.00 82.56 273 ILE A CA 1
ATOM 2139 C C . ILE A 1 273 ? -59.045 0.345 50.495 1.00 82.56 273 ILE A C 1
ATOM 2141 O O . ILE A 1 273 ? -58.452 -0.119 49.522 1.00 82.56 273 ILE A O 1
ATOM 2145 N N . ILE A 1 274 ? -58.492 1.257 51.302 1.00 77.38 274 ILE A N 1
ATOM 2146 C CA . ILE A 1 274 ? -57.125 1.774 51.140 1.00 77.38 274 ILE A CA 1
ATOM 2147 C C . ILE A 1 274 ? -56.104 0.633 51.212 1.00 77.38 274 ILE A C 1
ATOM 2149 O O . ILE A 1 274 ? -55.233 0.576 50.350 1.00 77.38 274 ILE A O 1
ATOM 2153 N N . ASN A 1 275 ? -56.240 -0.302 52.157 1.00 77.31 275 ASN A N 1
ATOM 2154 C CA . ASN A 1 275 ? -55.368 -1.474 52.283 1.00 77.31 275 ASN A CA 1
ATOM 2155 C C . ASN A 1 275 ? -55.440 -2.350 51.033 1.00 77.31 275 ASN A C 1
ATOM 2157 O O . ASN A 1 275 ? -54.413 -2.674 50.454 1.00 77.31 275 ASN A O 1
ATOM 2161 N N . THR A 1 276 ? -56.648 -2.650 50.552 1.00 80.88 276 THR A N 1
ATOM 2162 C CA . THR A 1 276 ? -56.849 -3.463 49.342 1.00 80.88 276 THR A CA 1
ATOM 2163 C C . THR A 1 276 ? -56.230 -2.797 48.108 1.00 80.88 276 THR A C 1
ATOM 2165 O O . THR A 1 276 ? -55.639 -3.468 47.259 1.00 80.88 276 THR A O 1
ATOM 2168 N N . TYR A 1 277 ? -56.355 -1.470 47.982 1.00 77.81 277 TYR A N 1
ATOM 2169 C CA . TYR A 1 277 ? -55.696 -0.713 46.915 1.00 77.81 277 TYR A CA 1
ATOM 2170 C C . TYR A 1 277 ? -54.173 -0.712 47.067 1.00 77.81 277 TYR A C 1
ATOM 2172 O O . TYR A 1 277 ? -53.481 -0.891 46.066 1.00 77.81 277 TYR A O 1
ATOM 2180 N N . PHE A 1 278 ? -53.649 -0.547 48.284 1.00 75.50 278 PHE A N 1
ATOM 2181 C CA . PHE A 1 278 ? -52.213 -0.606 48.563 1.00 75.50 278 PHE A CA 1
ATOM 2182 C C . PHE A 1 278 ? -51.631 -1.987 48.265 1.00 75.50 278 PHE A C 1
ATOM 2184 O O . PHE A 1 278 ? -50.613 -2.069 47.587 1.00 75.50 278 PHE A O 1
ATOM 2191 N N . GLU A 1 279 ? -52.293 -3.063 48.690 1.00 78.44 279 GLU A N 1
ATOM 2192 C CA . GLU A 1 279 ? -51.894 -4.444 48.411 1.00 78.44 279 GLU A CA 1
ATOM 2193 C C . GLU A 1 279 ? -51.863 -4.712 46.906 1.00 78.44 279 GLU A C 1
ATOM 2195 O O . GLU A 1 279 ? -50.823 -5.100 46.376 1.00 78.44 279 GLU A O 1
ATOM 2200 N N . LYS A 1 280 ? -52.953 -4.406 46.185 1.00 81.50 280 LYS A N 1
ATOM 2201 C CA . LYS A 1 280 ? -53.003 -4.572 44.723 1.00 81.50 280 LYS A CA 1
ATOM 2202 C C . LYS A 1 280 ? -51.957 -3.734 43.999 1.00 81.50 280 LYS A C 1
ATOM 2204 O O . LYS A 1 280 ? -51.329 -4.223 43.064 1.00 81.50 280 LYS A O 1
ATOM 2209 N N . SER A 1 281 ? -51.775 -2.478 44.405 1.00 73.38 281 SER A N 1
ATOM 2210 C CA . SER A 1 281 ? -50.773 -1.594 43.807 1.00 73.38 281 SER A CA 1
ATOM 2211 C C . SER A 1 281 ? -49.358 -2.097 44.077 1.00 73.38 281 SER A C 1
ATOM 2213 O O . SER A 1 281 ? -48.517 -2.019 43.188 1.00 73.38 281 SER A O 1
ATOM 2215 N N . ASN A 1 282 ? -49.086 -2.622 45.272 1.00 76.00 282 ASN A N 1
ATOM 2216 C CA . ASN A 1 282 ? -47.783 -3.168 45.640 1.00 76.00 282 ASN A CA 1
ATOM 2217 C C . ASN A 1 282 ? -47.483 -4.461 44.876 1.00 76.00 282 ASN A C 1
ATOM 2219 O O . ASN A 1 282 ? -46.374 -4.658 44.388 1.00 76.00 282 ASN A O 1
ATOM 2223 N N . GLU A 1 283 ? -48.478 -5.330 44.724 1.00 79.00 283 GLU A N 1
ATOM 2224 C CA . GLU A 1 283 ? -48.331 -6.586 43.997 1.00 79.00 283 GLU A CA 1
ATOM 2225 C C . GLU A 1 283 ? -48.123 -6.344 42.496 1.00 79.00 283 GLU A C 1
ATOM 2227 O O . GLU A 1 283 ? -47.196 -6.905 41.909 1.00 79.00 283 GLU A O 1
ATOM 2232 N N . ALA A 1 284 ? -48.883 -5.419 41.898 1.00 78.19 284 ALA A N 1
ATOM 2233 C CA . ALA A 1 284 ? -48.670 -4.974 40.521 1.00 78.19 284 ALA A CA 1
ATOM 2234 C C . ALA A 1 284 ? -47.286 -4.331 40.331 1.00 78.19 284 ALA A C 1
ATOM 2236 O O . ALA A 1 284 ? -46.552 -4.713 39.421 1.00 78.19 284 ALA A O 1
ATOM 2237 N N . PHE A 1 285 ? -46.890 -3.420 41.228 1.00 74.94 285 PHE A N 1
ATOM 2238 C CA . PHE A 1 285 ? -45.577 -2.773 41.192 1.00 74.94 285 PHE A CA 1
ATOM 2239 C C . PHE A 1 285 ? -44.437 -3.791 41.310 1.00 74.94 285 PHE A C 1
ATOM 2241 O O . PHE A 1 285 ? -43.463 -3.722 40.565 1.00 74.94 285 PHE A O 1
ATOM 2248 N N . LYS A 1 286 ? -44.560 -4.781 42.201 1.00 75.94 286 LYS A N 1
ATOM 2249 C CA . LYS A 1 286 ? -43.571 -5.852 42.377 1.00 75.94 286 LYS A CA 1
ATOM 2250 C C . LYS A 1 286 ? -43.414 -6.696 41.114 1.00 75.94 286 LYS A C 1
ATOM 2252 O O . LYS A 1 286 ? -42.281 -7.024 40.759 1.00 75.94 286 LYS A O 1
ATOM 2257 N N . ILE A 1 287 ? -44.521 -7.044 40.457 1.00 79.56 287 ILE A N 1
ATOM 2258 C CA . ILE A 1 287 ? -44.510 -7.825 39.215 1.00 79.56 287 ILE A CA 1
ATOM 2259 C C . ILE A 1 287 ? -43.882 -7.004 38.085 1.00 79.56 287 ILE A C 1
ATOM 2261 O O . ILE A 1 287 ? -42.885 -7.444 37.519 1.00 79.56 287 ILE A O 1
ATOM 2265 N N . GLU A 1 288 ? -44.390 -5.800 37.805 1.00 78.19 288 GLU A N 1
ATOM 2266 C CA . GLU A 1 288 ? -43.887 -4.968 36.702 1.00 78.19 288 GLU A CA 1
ATOM 2267 C C . GLU A 1 288 ? -42.413 -4.600 36.888 1.00 78.19 288 GLU A C 1
ATOM 2269 O O . GLU A 1 288 ? -41.600 -4.812 35.989 1.00 78.19 288 GLU A O 1
ATOM 2274 N N . VAL A 1 289 ? -42.028 -4.091 38.063 1.00 75.38 289 VAL A N 1
ATOM 2275 C CA . VAL A 1 289 ? -40.631 -3.715 38.330 1.00 75.38 289 VAL A CA 1
ATOM 2276 C C . VAL A 1 289 ? -39.723 -4.942 38.308 1.00 75.38 289 VAL A C 1
ATOM 2278 O O . VAL A 1 289 ? -38.614 -4.865 37.782 1.00 75.38 289 VAL A O 1
ATOM 2281 N N . GLY A 1 290 ? -40.191 -6.087 38.812 1.00 77.44 290 GLY A N 1
ATOM 2282 C CA . GLY A 1 290 ? -39.460 -7.351 38.742 1.00 77.44 290 GLY A CA 1
ATOM 2283 C C . GLY A 1 290 ? -39.213 -7.812 37.304 1.00 77.44 290 GLY A C 1
ATOM 2284 O O . GLY A 1 290 ? -38.088 -8.186 36.965 1.00 77.44 290 GLY A O 1
ATOM 2285 N N . GLU A 1 291 ? -40.224 -7.741 36.436 1.00 81.75 291 GLU A N 1
ATOM 2286 C CA . GLU A 1 291 ? -40.093 -8.086 35.018 1.00 81.75 291 GLU A CA 1
ATOM 2287 C C . GLU A 1 291 ? -39.143 -7.136 34.282 1.00 81.75 291 GLU A C 1
ATOM 2289 O O . GLU A 1 291 ? -38.231 -7.607 33.594 1.00 81.75 291 GLU A O 1
ATOM 2294 N N . TYR A 1 292 ? -39.286 -5.819 34.467 1.00 75.06 292 TYR A N 1
ATOM 2295 C CA . TYR A 1 292 ? -38.392 -4.832 33.854 1.00 75.06 292 TYR A CA 1
ATOM 2296 C C . TYR A 1 292 ? -36.948 -4.995 34.328 1.00 75.06 292 TYR A C 1
ATOM 2298 O O . TYR A 1 292 ? -36.029 -4.973 33.507 1.00 75.06 292 TYR A O 1
ATOM 2306 N N . LEU A 1 293 ? -36.724 -5.212 35.627 1.00 73.31 293 LEU A N 1
ATOM 2307 C CA . LEU A 1 293 ? -35.385 -5.448 36.165 1.00 73.31 293 LEU A CA 1
ATOM 2308 C C . LEU A 1 293 ? -34.788 -6.749 35.633 1.00 73.31 293 LEU A C 1
ATOM 2310 O O . LEU A 1 293 ? -33.599 -6.783 35.320 1.00 73.31 293 LEU A O 1
ATOM 2314 N N . ASN A 1 294 ? -35.587 -7.804 35.474 1.00 77.81 294 ASN A N 1
ATOM 2315 C CA . ASN A 1 294 ? -35.107 -9.059 34.907 1.00 77.81 294 ASN A CA 1
ATOM 2316 C C . ASN A 1 294 ? -34.746 -8.913 33.420 1.00 77.81 294 ASN A C 1
ATOM 2318 O O . ASN A 1 294 ? -33.674 -9.355 33.006 1.00 77.81 294 ASN A O 1
ATOM 2322 N N . GLN A 1 295 ? -35.577 -8.234 32.623 1.00 76.69 295 GLN A N 1
ATOM 2323 C CA . GLN A 1 295 ? -35.255 -7.916 31.226 1.00 76.69 295 GLN A CA 1
ATOM 2324 C C . GLN A 1 295 ? -33.984 -7.066 31.122 1.00 76.69 295 GLN A C 1
ATOM 2326 O O . GLN A 1 295 ? -33.097 -7.369 30.321 1.00 76.69 295 GLN A O 1
ATOM 2331 N N . PHE A 1 296 ? -33.852 -6.042 31.970 1.00 71.50 296 PHE A N 1
ATOM 2332 C CA . PHE A 1 296 ? -32.666 -5.192 32.007 1.00 71.50 296 PHE A CA 1
ATOM 2333 C C . PHE A 1 296 ? -31.418 -5.984 32.410 1.00 71.50 296 PHE A C 1
ATOM 2335 O O . PHE A 1 296 ? -30.365 -5.850 31.791 1.00 71.50 296 PHE A O 1
ATOM 2342 N N . LYS A 1 297 ? -31.535 -6.880 33.395 1.00 73.94 297 LYS A N 1
ATOM 2343 C CA . LYS A 1 297 ? -30.454 -7.772 33.830 1.00 73.94 297 LYS A CA 1
ATOM 2344 C C . LYS A 1 297 ? -30.002 -8.698 32.702 1.00 73.94 297 LYS A C 1
ATOM 2346 O O . LYS A 1 297 ? -28.800 -8.825 32.476 1.00 73.94 297 LYS A O 1
ATOM 2351 N N . MET A 1 298 ? -30.938 -9.300 31.968 1.00 77.25 298 MET A N 1
ATOM 2352 C CA . MET A 1 298 ? -30.624 -10.122 30.794 1.00 77.25 298 MET A CA 1
ATOM 2353 C C . MET A 1 298 ? -29.899 -9.306 29.723 1.00 77.25 298 MET A C 1
ATOM 2355 O O . MET A 1 298 ? -28.859 -9.742 29.241 1.00 77.25 298 MET A O 1
ATOM 2359 N N . MET A 1 299 ? -30.375 -8.095 29.420 1.00 70.06 299 MET A N 1
ATOM 2360 C CA . MET A 1 299 ? -29.723 -7.185 28.473 1.00 70.06 299 MET A CA 1
ATOM 2361 C C . MET A 1 299 ? -28.287 -6.847 28.898 1.00 70.06 299 MET A C 1
ATOM 2363 O O . MET A 1 299 ? -27.369 -6.912 28.083 1.00 70.06 299 MET A O 1
ATOM 2367 N N . VAL A 1 300 ? -28.068 -6.546 30.181 1.00 72.31 300 VAL A N 1
ATOM 2368 C CA . VAL A 1 300 ? -26.735 -6.264 30.732 1.00 72.31 300 VAL A CA 1
ATOM 2369 C C . VAL A 1 300 ? -25.824 -7.491 30.671 1.00 72.31 300 VAL A C 1
ATOM 2371 O O . VAL A 1 300 ? -24.650 -7.342 30.340 1.00 72.31 300 VAL A O 1
ATOM 2374 N N . TYR A 1 301 ? -26.330 -8.702 30.924 1.00 76.94 301 TYR A N 1
ATOM 2375 C CA . TYR A 1 301 ? -25.548 -9.929 30.734 1.00 76.94 301 TYR A CA 1
ATOM 2376 C C . TYR A 1 301 ? -25.172 -10.154 29.270 1.00 76.94 301 TYR A C 1
ATOM 2378 O O . TYR A 1 301 ? -24.002 -10.407 28.986 1.00 76.94 301 TYR A O 1
ATOM 2386 N N . SER A 1 302 ? -26.119 -9.999 28.342 1.00 73.69 302 SER A N 1
ATOM 2387 C CA . SER A 1 302 ? -25.848 -10.107 26.904 1.00 73.69 302 SER A CA 1
ATOM 2388 C C . SER A 1 302 ? -24.797 -9.092 26.454 1.00 73.69 302 SER A C 1
ATOM 2390 O O . SER A 1 302 ? -23.886 -9.428 25.702 1.00 73.69 302 SER A O 1
ATOM 2392 N N . LEU A 1 303 ? -24.864 -7.857 26.957 1.00 68.94 303 LEU A N 1
ATOM 2393 C CA . LEU A 1 303 ? -23.866 -6.820 26.685 1.00 68.94 303 LEU A CA 1
ATOM 2394 C C . LEU A 1 303 ? -22.505 -7.143 27.315 1.00 68.94 303 LEU A C 1
ATOM 2396 O O . LEU A 1 303 ? -21.472 -6.930 26.681 1.00 68.94 303 LEU A O 1
ATOM 2400 N N . LYS A 1 304 ? -22.488 -7.709 28.526 1.00 73.56 304 LYS A N 1
ATOM 2401 C CA . LYS A 1 304 ? -21.266 -8.144 29.214 1.00 73.56 304 LYS A CA 1
ATOM 2402 C C . LYS A 1 304 ? -20.526 -9.244 28.453 1.00 73.56 304 LYS A C 1
ATOM 2404 O O . LYS A 1 304 ? -19.303 -9.282 28.531 1.00 73.56 304 LYS A O 1
ATOM 2409 N N . GLU A 1 305 ? -21.230 -10.118 27.739 1.00 79.50 305 GLU A N 1
ATOM 2410 C CA . GLU A 1 305 ? -20.610 -11.126 26.869 1.00 79.50 305 GLU A CA 1
ATOM 2411 C C . GLU A 1 305 ? -20.220 -10.556 25.499 1.00 79.50 305 GLU A C 1
ATOM 2413 O O . GLU A 1 305 ? -19.103 -10.782 25.033 1.00 79.50 305 GLU A O 1
ATOM 2418 N N . CYS A 1 306 ? -21.095 -9.753 24.888 1.00 75.00 306 CYS A N 1
ATOM 2419 C CA . CYS A 1 306 ? -20.894 -9.213 23.544 1.00 75.00 306 CYS A CA 1
ATOM 2420 C C . CYS A 1 306 ? -19.727 -8.212 23.469 1.00 75.00 306 CYS A C 1
ATOM 2422 O O . CYS A 1 306 ? -18.936 -8.254 22.529 1.00 75.00 306 CYS A O 1
ATOM 2424 N N . VAL A 1 307 ? -19.557 -7.331 24.464 1.00 75.31 307 VAL A N 1
ATOM 2425 C CA . VAL A 1 307 ? -18.499 -6.301 24.442 1.00 75.31 307 VAL A CA 1
ATOM 2426 C C . VAL A 1 307 ? -17.083 -6.906 24.398 1.00 75.31 307 VAL A C 1
ATOM 2428 O O . VAL A 1 307 ? -16.305 -6.508 23.525 1.00 75.31 307 VAL A O 1
ATOM 2431 N N . PRO A 1 308 ? -16.711 -7.874 25.261 1.00 78.75 308 PRO A N 1
ATOM 2432 C CA . PRO A 1 308 ? -15.441 -8.589 25.139 1.00 78.75 308 PRO A CA 1
ATOM 2433 C C . PRO A 1 308 ? -15.272 -9.290 23.793 1.00 78.75 308 PRO A C 1
ATOM 2435 O O . PRO A 1 308 ? -14.171 -9.286 23.239 1.00 78.75 308 PRO A O 1
ATOM 2438 N N . GLU A 1 309 ? -16.343 -9.875 23.257 1.00 82.81 309 GLU A N 1
ATOM 2439 C CA . GLU A 1 309 ? -16.303 -10.590 21.986 1.00 82.81 309 GLU A CA 1
ATOM 2440 C C . GLU A 1 309 ? -15.997 -9.635 20.827 1.00 82.81 309 GLU A C 1
ATOM 2442 O O . GLU A 1 309 ? -15.032 -9.857 20.090 1.00 82.81 309 GLU A O 1
ATOM 2447 N N . VAL A 1 310 ? -16.723 -8.515 20.738 1.00 76.31 310 VAL A N 1
ATOM 2448 C CA . VAL A 1 310 ? -16.483 -7.436 19.768 1.00 76.31 310 VAL A CA 1
ATOM 2449 C C . VAL A 1 310 ? -15.072 -6.877 19.913 1.00 76.31 310 VAL A C 1
ATOM 2451 O O . VAL A 1 310 ? -14.378 -6.724 18.910 1.00 76.31 310 VAL A O 1
ATOM 2454 N N . ASN A 1 311 ? -14.599 -6.643 21.140 1.00 76.69 311 ASN A N 1
ATOM 2455 C CA . ASN A 1 311 ? -13.236 -6.168 21.375 1.00 76.69 311 ASN A CA 1
ATOM 2456 C C . ASN A 1 311 ? -12.187 -7.189 20.895 1.00 76.69 311 ASN A C 1
ATOM 2458 O O . ASN A 1 311 ? -11.181 -6.833 20.281 1.00 76.69 311 ASN A O 1
ATOM 2462 N N . SER A 1 312 ? -12.439 -8.483 21.105 1.00 84.00 312 SER A N 1
ATOM 2463 C CA . SER A 1 312 ? -11.562 -9.552 20.622 1.00 84.00 312 SER A CA 1
ATOM 2464 C C . SER A 1 312 ? -11.535 -9.639 19.091 1.00 84.00 312 SER A C 1
ATOM 2466 O O . SER A 1 312 ? -10.464 -9.823 18.507 1.00 84.00 312 SER A O 1
ATOM 2468 N N . TYR A 1 313 ? -12.687 -9.476 18.432 1.00 84.06 313 TYR A N 1
ATOM 2469 C CA . TYR A 1 313 ? -12.789 -9.451 16.976 1.00 84.06 313 TYR A CA 1
ATOM 2470 C C . TYR A 1 313 ? -12.136 -8.200 16.393 1.00 84.06 313 TYR A C 1
ATOM 2472 O O . TYR A 1 313 ? -11.414 -8.326 15.408 1.00 84.06 313 TYR A O 1
ATOM 2480 N N . LEU A 1 314 ? -12.308 -7.033 17.021 1.00 77.00 314 LEU A N 1
ATOM 2481 C CA . LEU A 1 314 ? -11.614 -5.798 16.655 1.00 77.00 314 LEU A CA 1
ATOM 2482 C C . LEU A 1 314 ? -10.099 -5.985 16.728 1.00 77.00 314 LEU A C 1
ATOM 2484 O O . LEU A 1 314 ? -9.426 -5.783 15.726 1.00 77.00 314 LEU A O 1
ATOM 2488 N N . LEU A 1 315 ? -9.567 -6.490 17.845 1.00 81.62 315 LEU A N 1
ATOM 2489 C CA . LEU A 1 315 ? -8.132 -6.759 17.995 1.00 81.62 315 LEU A CA 1
ATOM 2490 C C . LEU A 1 315 ? -7.598 -7.755 16.955 1.00 81.62 315 LEU A C 1
ATOM 2492 O O . LEU A 1 315 ? -6.516 -7.556 16.400 1.00 81.62 315 LEU A O 1
ATOM 2496 N N . LYS A 1 316 ? -8.336 -8.838 16.678 1.00 87.44 316 LYS A N 1
ATOM 2497 C CA . LYS A 1 316 ? -7.967 -9.805 15.628 1.00 87.44 316 LYS A CA 1
ATOM 2498 C C . LYS A 1 316 ? -8.002 -9.165 14.239 1.00 87.44 316 LYS A C 1
ATOM 2500 O O . LYS A 1 316 ? -7.103 -9.423 13.443 1.00 87.44 316 LYS A O 1
ATOM 2505 N N . SER A 1 317 ? -9.019 -8.352 13.957 1.00 79.06 317 SER A N 1
ATOM 2506 C CA . SER A 1 317 ? -9.183 -7.638 12.691 1.00 79.06 317 SER A CA 1
ATOM 2507 C C . SER A 1 317 ? -8.050 -6.636 12.469 1.00 79.06 317 SER A C 1
ATOM 2509 O O . SER A 1 317 ? -7.408 -6.695 11.426 1.00 79.06 317 SER A O 1
ATOM 2511 N N . THR A 1 318 ? -7.722 -5.819 13.476 1.00 74.81 318 THR A N 1
ATOM 2512 C CA . THR A 1 318 ? -6.574 -4.897 13.489 1.00 74.81 318 THR A CA 1
ATOM 2513 C C . THR A 1 318 ? -5.275 -5.637 13.191 1.00 74.81 318 THR A C 1
ATOM 2515 O O . THR A 1 318 ? -4.606 -5.325 12.215 1.00 74.81 318 THR A O 1
ATOM 2518 N N . ARG A 1 319 ? -4.966 -6.716 13.925 1.00 83.25 319 ARG A N 1
ATOM 2519 C CA . ARG A 1 319 ? -3.746 -7.509 13.676 1.00 83.25 319 ARG A CA 1
ATOM 2520 C C . ARG A 1 319 ? -3.686 -8.082 12.264 1.00 83.25 319 ARG A C 1
ATOM 2522 O O . ARG A 1 319 ? -2.625 -8.097 11.647 1.00 83.25 319 ARG A O 1
ATOM 2529 N N . ARG A 1 320 ? -4.813 -8.587 11.757 1.00 85.25 320 ARG A N 1
ATOM 2530 C CA . ARG A 1 320 ? -4.896 -9.128 10.397 1.00 85.25 320 ARG A CA 1
ATOM 2531 C C . ARG A 1 320 ? -4.712 -8.026 9.357 1.00 85.25 320 ARG A C 1
ATOM 2533 O O . ARG A 1 320 ? -4.051 -8.262 8.347 1.00 85.25 320 ARG A O 1
ATOM 2540 N N . PHE A 1 321 ? -5.284 -6.850 9.592 1.00 82.75 321 PHE A N 1
ATOM 254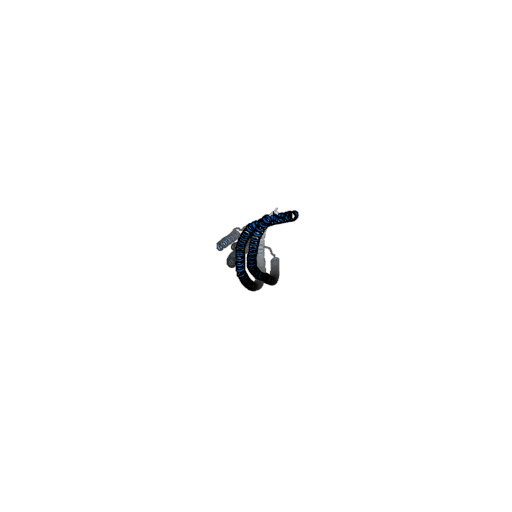1 C CA . PHE A 1 321 ? -5.109 -5.684 8.740 1.00 82.75 321 PHE A CA 1
ATOM 2542 C C . PHE A 1 321 ? -3.643 -5.236 8.723 1.00 82.75 321 PHE A C 1
ATOM 2544 O O . PHE A 1 321 ? -3.076 -5.149 7.639 1.00 82.75 321 PHE A O 1
ATOM 2551 N N . ASP A 1 322 ? -3.002 -5.090 9.885 1.00 80.31 322 ASP A N 1
ATOM 2552 C CA . ASP A 1 322 ? -1.582 -4.728 10.009 1.00 80.31 322 ASP A CA 1
ATOM 2553 C C . ASP A 1 322 ? -0.672 -5.720 9.276 1.00 80.31 322 ASP A C 1
ATOM 2555 O O . ASP A 1 322 ? 0.212 -5.327 8.516 1.00 80.31 322 ASP A O 1
ATOM 2559 N N . GLN A 1 323 ? -0.909 -7.024 9.450 1.00 85.88 323 GLN A N 1
ATOM 2560 C CA . GLN A 1 323 ? -0.171 -8.061 8.724 1.00 85.88 323 GLN A CA 1
ATOM 2561 C C . GLN A 1 323 ? -0.380 -7.960 7.213 1.00 85.88 323 GLN A C 1
ATOM 2563 O O . GLN A 1 323 ? 0.578 -8.066 6.452 1.00 85.88 323 GLN A O 1
ATOM 2568 N N . THR A 1 324 ? -1.619 -7.741 6.772 1.00 83.69 324 THR A N 1
ATOM 2569 C CA . THR A 1 324 ? -1.941 -7.610 5.344 1.00 83.69 324 THR A CA 1
ATOM 2570 C C . THR A 1 324 ? -1.278 -6.370 4.750 1.00 83.69 324 THR A C 1
ATOM 2572 O O . THR A 1 324 ? -0.689 -6.453 3.677 1.00 83.69 324 THR A O 1
ATOM 2575 N N . LEU A 1 325 ? -1.324 -5.240 5.456 1.00 80.62 325 LEU A N 1
ATOM 2576 C CA . LEU A 1 325 ? -0.732 -3.981 5.019 1.00 80.62 325 LEU A CA 1
ATOM 2577 C C . LEU A 1 325 ? 0.800 -4.050 5.000 1.00 80.62 325 LEU A C 1
ATOM 2579 O O . LEU A 1 325 ? 1.424 -3.566 4.058 1.00 80.62 325 LEU A O 1
ATOM 2583 N N . SER A 1 326 ? 1.405 -4.710 5.989 1.00 82.88 326 SER A N 1
ATOM 2584 C CA . SER A 1 326 ? 2.845 -4.982 6.028 1.00 82.88 326 SER A CA 1
ATOM 2585 C C . SER A 1 326 ? 3.284 -5.869 4.859 1.00 82.88 326 SER A C 1
ATOM 2587 O O . SER A 1 326 ? 4.213 -5.517 4.130 1.00 82.88 326 SER A O 1
ATOM 2589 N N . ASN A 1 327 ? 2.564 -6.968 4.609 1.00 86.88 327 ASN A N 1
ATOM 2590 C CA . ASN A 1 327 ? 2.838 -7.856 3.479 1.00 86.88 327 ASN A CA 1
ATOM 2591 C C . ASN A 1 327 ? 2.695 -7.120 2.142 1.00 86.88 327 ASN A C 1
ATOM 2593 O O . ASN A 1 327 ? 3.595 -7.200 1.312 1.00 86.88 327 ASN A O 1
ATOM 2597 N N . PHE A 1 328 ? 1.613 -6.357 1.962 1.00 83.06 328 PHE A N 1
ATOM 2598 C CA . PHE A 1 328 ? 1.399 -5.540 0.769 1.00 83.06 328 PHE A CA 1
ATOM 2599 C C . PHE A 1 328 ? 2.536 -4.534 0.559 1.00 83.06 328 PHE A C 1
ATOM 2601 O O . PHE A 1 328 ? 3.057 -4.420 -0.546 1.00 83.06 328 PHE A O 1
ATOM 2608 N N . THR A 1 329 ? 2.963 -3.844 1.620 1.00 78.25 329 THR A N 1
ATOM 2609 C CA . THR A 1 329 ? 4.072 -2.879 1.559 1.00 78.25 329 THR A CA 1
ATOM 2610 C C . THR A 1 329 ? 5.376 -3.564 1.152 1.00 78.25 329 THR A C 1
ATOM 2612 O O . THR A 1 329 ? 6.074 -3.07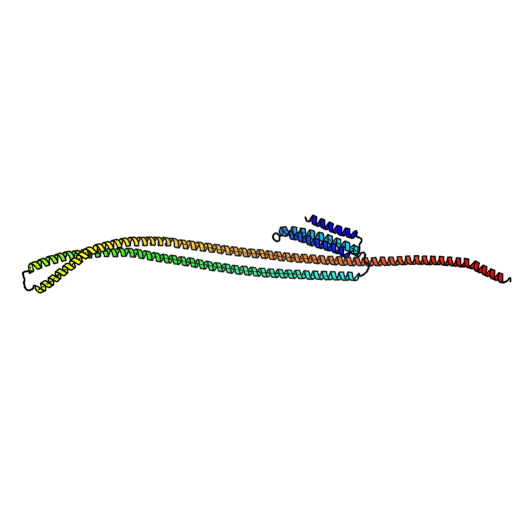5 0.267 1.00 78.25 329 THR A O 1
ATOM 2615 N N . SER A 1 330 ? 5.683 -4.721 1.743 1.00 84.31 330 SER A N 1
ATOM 2616 C CA . SER A 1 330 ? 6.888 -5.491 1.421 1.00 84.31 330 SER A CA 1
ATOM 2617 C C . SER A 1 330 ? 6.875 -6.028 -0.015 1.00 84.31 330 SER A C 1
ATOM 2619 O O . SER A 1 330 ? 7.881 -5.952 -0.722 1.00 84.31 330 SER A O 1
ATOM 2621 N N . GLU A 1 331 ? 5.732 -6.535 -0.475 1.00 86.00 331 GLU A N 1
ATOM 2622 C CA . GLU A 1 331 ? 5.568 -7.053 -1.833 1.00 86.00 331 GLU A CA 1
ATOM 2623 C C . GLU A 1 331 ? 5.650 -5.936 -2.879 1.00 86.00 331 GLU A C 1
ATOM 2625 O O . GLU A 1 331 ? 6.296 -6.094 -3.920 1.00 86.00 331 GLU A O 1
ATOM 2630 N N . LEU A 1 332 ? 5.081 -4.769 -2.575 1.00 79.69 332 LEU A N 1
ATOM 2631 C CA . LEU A 1 332 ? 5.181 -3.578 -3.407 1.00 79.69 332 LEU A CA 1
ATOM 2632 C C . LEU A 1 332 ? 6.626 -3.061 -3.468 1.00 79.69 332 LEU A C 1
ATOM 2634 O O . LEU A 1 332 ? 7.122 -2.796 -4.562 1.00 79.69 332 LEU A O 1
ATOM 2638 N N . GLU A 1 333 ? 7.341 -2.991 -2.341 1.00 80.06 333 GLU A N 1
ATOM 2639 C CA . GLU A 1 333 ? 8.763 -2.615 -2.302 1.00 80.06 333 GLU A CA 1
ATOM 2640 C C . GLU A 1 333 ? 9.620 -3.569 -3.147 1.00 80.06 333 GLU A C 1
ATOM 2642 O O . GLU A 1 333 ? 10.432 -3.134 -3.971 1.00 80.06 333 GLU A O 1
ATOM 2647 N N . SER A 1 334 ? 9.398 -4.877 -2.998 1.00 86.00 334 SER A N 1
ATOM 2648 C CA . SER A 1 334 ? 10.064 -5.909 -3.795 1.00 86.00 334 SER A CA 1
ATOM 2649 C C . SER A 1 334 ? 9.790 -5.727 -5.290 1.00 86.00 334 SER A C 1
ATOM 2651 O O . SER A 1 334 ? 10.723 -5.692 -6.096 1.00 86.00 334 SER A O 1
ATOM 2653 N N . THR A 1 335 ? 8.524 -5.521 -5.661 1.00 82.38 335 THR A N 1
ATOM 2654 C CA . THR A 1 335 ? 8.099 -5.322 -7.053 1.00 82.38 335 THR A CA 1
ATOM 2655 C C . THR A 1 335 ? 8.727 -4.066 -7.655 1.00 82.38 335 THR A C 1
ATOM 2657 O O . THR A 1 335 ? 9.257 -4.114 -8.765 1.00 82.38 335 THR A O 1
ATOM 2660 N N . LEU A 1 336 ? 8.745 -2.946 -6.926 1.00 78.69 336 LEU A N 1
ATOM 2661 C CA . LEU A 1 336 ? 9.392 -1.708 -7.374 1.00 78.69 336 LEU A CA 1
ATOM 2662 C C . LEU A 1 336 ? 10.898 -1.883 -7.559 1.00 78.69 336 LEU A C 1
ATOM 2664 O O . LEU A 1 336 ? 11.465 -1.401 -8.546 1.00 78.69 336 LEU A O 1
ATOM 2668 N N . LYS A 1 337 ? 11.559 -2.600 -6.647 1.00 83.62 337 LYS A N 1
ATOM 2669 C CA . LYS A 1 337 ? 12.986 -2.913 -6.754 1.00 83.62 337 LYS A CA 1
ATOM 2670 C C . LYS A 1 337 ? 13.268 -3.782 -7.975 1.00 83.62 337 LYS A C 1
ATOM 2672 O O . LYS A 1 337 ? 14.199 -3.498 -8.728 1.00 83.62 337 LYS A O 1
ATOM 2677 N N . GLN A 1 338 ? 12.451 -4.804 -8.204 1.00 85.88 338 GLN A N 1
ATOM 2678 C CA . GLN A 1 338 ? 12.592 -5.706 -9.342 1.00 85.88 338 GLN A CA 1
ATOM 2679 C C . GLN A 1 338 ? 12.329 -4.987 -10.671 1.00 85.88 338 GLN A C 1
ATOM 2681 O O . GLN A 1 338 ? 13.094 -5.160 -11.619 1.00 85.88 338 GLN A O 1
ATOM 2686 N N . ASN A 1 339 ? 11.321 -4.113 -10.720 1.00 80.25 339 ASN A N 1
ATOM 2687 C CA . ASN A 1 339 ? 11.050 -3.257 -11.872 1.00 80.25 339 ASN A CA 1
ATOM 2688 C C . ASN A 1 339 ? 12.231 -2.313 -12.154 1.00 80.25 339 ASN A C 1
ATOM 2690 O O . ASN A 1 339 ? 12.726 -2.256 -13.276 1.00 80.25 339 ASN A O 1
ATOM 2694 N N . THR A 1 340 ? 12.781 -1.676 -11.114 1.00 76.56 340 THR A N 1
ATOM 2695 C CA . THR A 1 340 ? 13.971 -0.816 -11.228 1.00 76.56 340 THR A CA 1
ATOM 2696 C C . THR A 1 340 ? 15.170 -1.576 -11.806 1.00 76.56 340 THR A C 1
ATOM 2698 O O . THR A 1 340 ? 15.851 -1.072 -12.697 1.00 76.56 340 THR A O 1
ATOM 2701 N N . ILE A 1 341 ? 15.423 -2.803 -11.340 1.00 85.12 341 ILE A N 1
ATOM 2702 C CA . ILE A 1 341 ? 16.491 -3.662 -11.878 1.00 85.12 341 ILE A CA 1
ATOM 2703 C C . ILE A 1 341 ? 16.217 -4.010 -13.349 1.00 85.12 341 ILE A C 1
ATOM 2705 O O . ILE A 1 341 ? 17.111 -3.878 -14.183 1.00 85.12 341 ILE A O 1
ATOM 2709 N N . SER A 1 342 ? 14.988 -4.413 -13.679 1.00 83.94 342 SER A N 1
ATOM 2710 C CA . SER A 1 342 ? 14.587 -4.770 -15.046 1.00 83.94 342 SER A CA 1
ATOM 2711 C C . SER A 1 342 ? 14.760 -3.600 -16.021 1.00 83.94 342 SER A C 1
ATOM 2713 O O . SER A 1 342 ? 15.401 -3.748 -17.061 1.00 83.94 342 SER A O 1
ATOM 2715 N N . MET A 1 343 ? 14.279 -2.407 -15.660 1.00 75.44 343 MET A N 1
ATOM 2716 C CA . MET A 1 343 ? 14.467 -1.181 -16.443 1.00 75.44 343 MET A CA 1
ATOM 2717 C C . MET A 1 343 ? 15.942 -0.812 -16.600 1.00 75.44 343 MET A C 1
ATOM 2719 O O . MET A 1 343 ? 16.355 -0.424 -17.690 1.00 75.44 343 MET A O 1
ATOM 2723 N N . ASN A 1 344 ? 16.753 -0.931 -15.544 1.00 82.31 344 ASN A N 1
ATOM 2724 C CA . ASN A 1 344 ? 18.189 -0.656 -15.639 1.00 82.31 344 ASN A CA 1
ATOM 2725 C C . ASN A 1 344 ? 18.875 -1.609 -16.624 1.00 82.31 344 ASN A C 1
ATOM 2727 O O . ASN A 1 344 ? 19.664 -1.158 -17.453 1.00 82.31 344 ASN A O 1
ATOM 2731 N N . ASN A 1 345 ? 18.514 -2.894 -16.607 1.00 85.56 345 ASN A N 1
ATOM 2732 C CA . ASN A 1 345 ? 18.999 -3.855 -17.595 1.00 85.56 345 ASN A CA 1
ATOM 2733 C C . ASN A 1 345 ? 18.550 -3.485 -19.016 1.00 85.56 345 ASN A C 1
ATOM 2735 O O . ASN A 1 345 ? 19.355 -3.540 -19.943 1.00 85.56 345 ASN A O 1
ATOM 2739 N N . GLN A 1 346 ? 17.293 -3.071 -19.208 1.00 79.94 346 GLN A N 1
ATOM 2740 C CA . GLN A 1 346 ? 16.815 -2.600 -20.513 1.00 79.94 346 GLN A CA 1
ATOM 2741 C C . GLN A 1 346 ? 17.592 -1.366 -20.992 1.00 79.94 346 GLN A C 1
ATOM 2743 O O . GLN A 1 346 ? 17.987 -1.310 -22.154 1.00 79.94 346 GLN A O 1
ATOM 2748 N N . LEU A 1 347 ? 17.877 -0.410 -20.104 1.00 77.50 347 LEU A N 1
ATOM 2749 C CA . LEU A 1 347 ? 18.702 0.757 -20.421 1.00 77.50 347 LEU A CA 1
ATOM 2750 C C . LEU A 1 347 ? 20.130 0.368 -20.814 1.00 77.50 347 LEU A C 1
ATOM 2752 O O . LEU A 1 347 ? 20.668 0.942 -21.760 1.00 77.50 347 LEU A O 1
ATOM 2756 N N . GLU A 1 348 ? 20.749 -0.601 -20.137 1.00 83.12 348 GLU A N 1
ATOM 2757 C CA . GLU A 1 348 ? 22.061 -1.115 -20.544 1.00 83.12 348 GLU A CA 1
ATOM 2758 C C . GLU A 1 348 ? 22.018 -1.795 -21.914 1.00 83.12 348 GLU A C 1
ATOM 2760 O O . GLU A 1 348 ? 22.895 -1.550 -22.744 1.00 83.12 348 GLU A O 1
ATOM 2765 N N . ILE A 1 349 ? 20.987 -2.601 -22.185 1.00 85.31 349 ILE A N 1
ATOM 2766 C CA . ILE A 1 349 ? 20.790 -3.238 -23.492 1.00 85.31 349 ILE A CA 1
ATOM 2767 C C . ILE A 1 349 ? 20.647 -2.173 -24.583 1.00 85.31 349 ILE A C 1
ATOM 2769 O O . ILE A 1 349 ? 21.307 -2.278 -25.616 1.00 85.31 349 ILE A O 1
ATOM 2773 N N . ILE A 1 350 ? 19.850 -1.127 -24.349 1.00 79.06 350 ILE A N 1
ATOM 2774 C CA . ILE A 1 350 ? 19.678 -0.010 -25.287 1.00 79.06 350 ILE A CA 1
ATOM 2775 C C . ILE A 1 350 ? 21.007 0.712 -25.512 1.00 79.06 350 ILE A C 1
ATOM 2777 O O . ILE A 1 350 ? 21.378 0.935 -26.663 1.00 79.06 350 ILE A O 1
ATOM 2781 N N . LYS A 1 351 ? 21.763 1.025 -24.450 1.00 78.88 351 LYS A N 1
ATOM 2782 C CA . LYS A 1 351 ? 23.090 1.652 -24.571 1.00 78.88 351 LYS A CA 1
ATOM 2783 C C . LYS A 1 351 ? 24.031 0.799 -25.409 1.00 78.88 351 LYS A C 1
ATOM 2785 O O . LYS A 1 351 ? 24.593 1.291 -26.380 1.00 78.88 351 LYS A O 1
ATOM 2790 N N . LYS A 1 352 ? 24.143 -0.493 -25.097 1.00 85.00 352 LYS A N 1
ATOM 2791 C CA . LYS A 1 352 ? 24.996 -1.429 -25.837 1.00 85.00 352 LYS A CA 1
ATOM 2792 C C . LYS A 1 352 ? 24.563 -1.563 -27.296 1.00 85.00 352 LYS A C 1
ATOM 2794 O O . LYS A 1 352 ? 25.408 -1.560 -28.187 1.00 85.00 352 LYS A O 1
ATOM 2799 N N . SER A 1 353 ? 23.258 -1.650 -27.552 1.00 78.31 353 SER A N 1
ATOM 2800 C CA . SER A 1 353 ? 22.706 -1.680 -28.908 1.00 78.31 353 SER A CA 1
ATOM 2801 C C . SER A 1 353 ? 23.026 -0.394 -29.669 1.00 78.31 353 SER A C 1
ATOM 2803 O O . SER A 1 353 ? 23.403 -0.463 -30.835 1.00 78.31 353 SER A O 1
ATOM 2805 N N . SER A 1 354 ? 22.935 0.766 -29.016 1.00 75.88 354 SER A N 1
ATOM 2806 C CA . SER A 1 354 ? 23.307 2.055 -29.602 1.00 75.88 354 SER A CA 1
ATOM 2807 C C . SER A 1 354 ? 24.797 2.119 -29.930 1.00 75.88 354 SER A C 1
ATOM 2809 O O . SER A 1 354 ? 25.155 2.536 -31.026 1.00 75.88 354 SER A O 1
ATOM 2811 N N . THR A 1 355 ? 25.674 1.663 -29.031 1.00 80.12 355 THR A N 1
ATOM 2812 C CA . THR A 1 355 ? 27.119 1.594 -29.294 1.00 80.12 355 THR A CA 1
ATOM 2813 C C . THR A 1 355 ? 27.422 0.675 -30.475 1.00 80.12 355 THR A C 1
ATOM 2815 O O . THR A 1 355 ? 28.181 1.046 -31.365 1.00 80.12 355 THR A O 1
ATOM 2818 N N . ASN A 1 356 ? 26.788 -0.499 -30.535 1.00 81.12 356 ASN A N 1
ATOM 2819 C CA . ASN A 1 356 ? 26.952 -1.427 -31.653 1.00 81.12 356 ASN A CA 1
ATOM 2820 C C . ASN A 1 356 ? 26.463 -0.826 -32.978 1.00 81.12 356 ASN A C 1
ATOM 2822 O O . ASN A 1 356 ? 27.125 -0.985 -34.001 1.00 81.12 356 ASN A O 1
ATOM 2826 N N . LEU A 1 357 ? 25.322 -0.128 -32.972 1.00 75.81 357 LEU A N 1
ATOM 2827 C CA . LEU A 1 357 ? 24.832 0.600 -34.143 1.00 75.81 357 LEU A CA 1
ATOM 2828 C C . LEU A 1 357 ? 25.824 1.678 -34.579 1.00 75.81 357 LEU A C 1
ATOM 2830 O O . LEU A 1 357 ? 26.107 1.772 -35.770 1.00 75.81 357 LEU A O 1
ATOM 2834 N N . ASN A 1 358 ? 26.397 2.430 -33.638 1.00 76.31 358 ASN A N 1
ATOM 2835 C CA . ASN A 1 358 ? 27.394 3.452 -33.946 1.00 76.31 358 ASN A CA 1
ATOM 2836 C C . ASN A 1 358 ? 28.636 2.851 -34.616 1.00 76.31 358 ASN A C 1
ATOM 2838 O O . ASN A 1 358 ? 29.030 3.328 -35.678 1.00 76.31 358 ASN A O 1
ATOM 2842 N N . ILE A 1 359 ? 29.181 1.758 -34.071 1.00 82.12 359 ILE A N 1
ATOM 2843 C CA . ILE A 1 359 ? 30.324 1.038 -34.659 1.00 82.12 359 ILE A CA 1
ATOM 2844 C C . ILE A 1 359 ? 29.984 0.515 -36.063 1.00 82.12 359 ILE A C 1
ATOM 2846 O O . ILE A 1 359 ? 30.780 0.638 -36.993 1.00 82.12 359 ILE A O 1
ATOM 2850 N N . ASN A 1 360 ? 28.795 -0.062 -36.248 1.00 78.31 360 ASN A N 1
ATOM 2851 C CA . ASN A 1 360 ? 28.370 -0.580 -37.550 1.00 78.31 360 ASN A CA 1
ATOM 2852 C C . ASN A 1 360 ? 28.220 0.533 -38.592 1.00 78.31 360 ASN A C 1
ATOM 2854 O O . ASN A 1 360 ? 28.628 0.352 -39.739 1.00 78.31 360 ASN A O 1
ATOM 2858 N N . ILE A 1 361 ? 27.654 1.675 -38.200 1.00 74.06 361 ILE A N 1
ATOM 2859 C CA . ILE A 1 361 ? 27.548 2.857 -39.057 1.00 74.06 361 ILE A CA 1
ATOM 2860 C C . ILE A 1 361 ? 28.948 3.372 -39.406 1.00 74.06 361 ILE A C 1
ATOM 2862 O O . ILE A 1 361 ? 29.218 3.599 -40.580 1.00 74.06 361 ILE A O 1
ATOM 2866 N N . GLU A 1 362 ? 29.855 3.488 -38.434 1.00 76.94 362 GLU A N 1
ATOM 2867 C CA . GLU A 1 362 ? 31.232 3.947 -38.656 1.00 76.94 362 GLU A CA 1
ATOM 2868 C C . GLU A 1 362 ? 31.977 3.047 -39.654 1.00 76.94 362 GLU A C 1
ATOM 2870 O O . GLU A 1 362 ? 32.538 3.531 -40.640 1.00 76.94 362 GLU A O 1
ATOM 2875 N N . ASN A 1 363 ? 31.894 1.726 -39.471 1.00 81.19 363 ASN A N 1
ATOM 2876 C CA . ASN A 1 363 ? 32.466 0.752 -40.401 1.00 81.19 363 ASN A CA 1
ATOM 2877 C C . ASN A 1 363 ? 31.845 0.870 -41.800 1.00 81.19 363 ASN A C 1
ATOM 2879 O O . ASN A 1 363 ? 32.566 0.923 -42.796 1.00 81.19 363 ASN A O 1
ATOM 2883 N N . SER A 1 364 ? 30.514 0.964 -41.887 1.00 75.75 364 SER A N 1
ATOM 2884 C CA . SER A 1 364 ? 29.804 1.085 -43.163 1.00 75.75 364 SER A CA 1
ATOM 2885 C C . SER A 1 364 ? 30.157 2.377 -43.902 1.00 75.75 364 SER A C 1
ATOM 2887 O O . SER A 1 364 ? 30.270 2.365 -45.131 1.00 75.75 364 SER A O 1
ATOM 2889 N N . ILE A 1 365 ? 30.342 3.492 -43.189 1.00 72.88 365 ILE A N 1
ATOM 2890 C CA . ILE A 1 365 ? 30.766 4.758 -43.794 1.00 72.88 365 ILE A CA 1
ATOM 2891 C C . ILE A 1 365 ? 32.222 4.670 -44.247 1.00 72.88 365 ILE A C 1
ATOM 2893 O O . ILE A 1 365 ? 32.530 5.090 -45.362 1.00 72.88 365 ILE A O 1
ATOM 2897 N N . SER A 1 366 ? 33.111 4.101 -43.430 1.00 78.19 366 SER A N 1
ATOM 2898 C CA . SER A 1 366 ? 34.518 3.898 -43.791 1.00 78.19 366 SER A CA 1
ATOM 2899 C C . SER A 1 366 ? 34.650 3.065 -45.069 1.00 78.19 366 SER A C 1
ATOM 2901 O O . SER A 1 366 ? 35.326 3.471 -46.018 1.00 78.19 366 SER A O 1
ATOM 2903 N N . ASP A 1 367 ? 33.921 1.952 -45.153 1.00 80.12 367 ASP A N 1
ATOM 2904 C CA . ASP A 1 367 ? 33.893 1.093 -46.337 1.00 80.12 367 ASP A CA 1
ATOM 2905 C C . ASP A 1 367 ? 33.276 1.793 -47.550 1.00 80.12 367 ASP A C 1
ATOM 2907 O O . ASP A 1 367 ? 33.796 1.673 -48.662 1.00 80.12 367 ASP A O 1
ATOM 2911 N N . SER A 1 368 ? 32.194 2.551 -47.357 1.00 73.19 368 SER A N 1
ATOM 2912 C CA . SER A 1 368 ? 31.562 3.320 -48.437 1.00 73.19 368 SER A CA 1
ATOM 2913 C C . SER A 1 368 ? 32.490 4.410 -48.965 1.00 73.19 368 SER A C 1
ATOM 2915 O O . SER A 1 368 ? 32.631 4.552 -50.176 1.00 73.19 368 SER A O 1
ATOM 2917 N N . THR A 1 369 ? 33.193 5.115 -48.078 1.00 74.19 369 THR A N 1
ATOM 2918 C CA . THR A 1 369 ? 34.174 6.147 -48.438 1.00 74.19 369 THR A CA 1
ATOM 2919 C C . THR A 1 369 ? 35.315 5.538 -49.249 1.00 74.19 369 THR A C 1
ATOM 2921 O O . THR A 1 369 ? 35.631 6.042 -50.324 1.00 74.19 369 THR A O 1
ATOM 2924 N N . LYS A 1 370 ? 35.869 4.397 -48.812 1.00 78.81 370 LYS A N 1
ATOM 2925 C CA . LYS A 1 370 ? 36.898 3.661 -49.570 1.00 78.81 370 LYS A CA 1
ATOM 2926 C C . LYS A 1 370 ? 36.394 3.191 -50.931 1.00 78.81 370 LYS A C 1
ATOM 2928 O O . LYS A 1 370 ? 37.133 3.232 -51.910 1.00 78.81 370 LYS A O 1
ATOM 2933 N N . ARG A 1 371 ? 35.148 2.714 -51.019 1.00 76.31 371 ARG A N 1
ATOM 2934 C CA . ARG A 1 371 ? 34.539 2.307 -52.295 1.00 76.31 371 ARG A CA 1
ATOM 2935 C C . ARG A 1 371 ? 34.385 3.490 -53.240 1.00 76.31 371 ARG A C 1
ATOM 2937 O O . ARG A 1 371 ? 34.745 3.346 -54.402 1.00 76.31 371 ARG A O 1
ATOM 2944 N N . ILE A 1 372 ? 33.896 4.629 -52.751 1.00 73.88 372 ILE A N 1
ATOM 2945 C CA . ILE A 1 372 ? 33.788 5.865 -53.536 1.00 73.88 372 ILE A CA 1
ATOM 2946 C C . ILE A 1 372 ? 35.175 6.294 -54.010 1.00 73.88 372 ILE A C 1
ATOM 2948 O O . ILE A 1 372 ? 35.357 6.503 -55.200 1.00 73.88 372 ILE A O 1
ATOM 2952 N N . GLU A 1 373 ? 36.174 6.331 -53.128 1.00 74.31 373 GLU A N 1
ATOM 2953 C CA . GLU A 1 373 ? 37.551 6.682 -53.488 1.00 74.31 373 GLU A CA 1
ATOM 2954 C C . GLU A 1 373 ? 38.127 5.743 -54.561 1.00 74.31 373 GLU A C 1
ATOM 2956 O O . GLU A 1 373 ? 38.668 6.201 -55.567 1.00 74.31 373 GLU A O 1
ATOM 2961 N N . ASN A 1 374 ? 37.948 4.429 -54.405 1.00 79.06 374 ASN A N 1
ATOM 2962 C CA . ASN A 1 374 ? 38.391 3.441 -55.388 1.00 79.06 374 ASN A CA 1
ATOM 2963 C C . ASN A 1 374 ? 37.677 3.596 -56.736 1.00 79.06 374 ASN A C 1
ATOM 2965 O O . ASN A 1 374 ? 38.330 3.516 -57.776 1.00 79.06 374 ASN A O 1
ATOM 2969 N N . ILE A 1 375 ? 36.358 3.816 -56.733 1.00 73.06 375 ILE A N 1
ATOM 2970 C CA . ILE A 1 375 ? 35.573 4.046 -57.952 1.00 73.06 375 ILE A CA 1
ATOM 2971 C C . ILE A 1 375 ? 36.034 5.334 -58.631 1.00 73.06 375 ILE A C 1
ATOM 2973 O O . ILE A 1 375 ? 36.287 5.315 -59.833 1.00 73.06 375 ILE A O 1
ATOM 2977 N N . THR A 1 376 ? 36.204 6.424 -57.885 1.00 69.12 376 THR A N 1
ATOM 2978 C CA . THR A 1 376 ? 36.673 7.706 -58.419 1.00 69.12 376 THR A CA 1
ATOM 2979 C C . THR A 1 376 ? 38.065 7.571 -59.030 1.00 69.12 376 THR A C 1
ATOM 2981 O O . THR A 1 376 ? 38.272 7.973 -60.172 1.00 69.12 376 THR A O 1
ATOM 2984 N N . ASN A 1 377 ? 39.001 6.914 -58.340 1.00 75.19 377 ASN A N 1
ATOM 2985 C CA . ASN A 1 377 ? 40.356 6.684 -58.846 1.00 75.19 377 ASN A CA 1
ATOM 2986 C C . ASN A 1 377 ? 40.371 5.789 -60.093 1.00 75.19 377 ASN A C 1
ATOM 2988 O O . ASN A 1 377 ? 41.053 6.095 -61.073 1.00 75.19 377 ASN A O 1
ATOM 2992 N N . ALA A 1 378 ? 39.612 4.689 -60.083 1.00 75.56 378 ALA A N 1
ATOM 2993 C CA . ALA A 1 378 ? 39.505 3.791 -61.230 1.00 75.56 378 ALA A CA 1
ATOM 2994 C C . ALA A 1 378 ? 38.877 4.497 -62.438 1.00 75.56 378 ALA A C 1
ATOM 2996 O O . ALA A 1 378 ? 39.374 4.358 -63.554 1.00 75.56 378 ALA A O 1
ATOM 2997 N N . THR A 1 379 ? 37.833 5.295 -62.212 1.00 69.62 379 THR A N 1
ATOM 2998 C CA . THR A 1 379 ? 37.140 6.038 -63.270 1.00 69.62 379 THR A CA 1
ATOM 2999 C C . THR A 1 379 ? 38.023 7.149 -63.829 1.00 69.62 379 THR A C 1
ATOM 3001 O O . THR A 1 379 ? 38.152 7.252 -65.043 1.00 69.62 379 THR A O 1
ATOM 3004 N N . SER A 1 380 ? 38.722 7.907 -62.977 1.00 71.25 380 SER A N 1
ATOM 3005 C CA . SER A 1 380 ? 39.708 8.910 -63.402 1.00 71.25 380 SER A CA 1
ATOM 3006 C C . SER A 1 380 ? 40.813 8.288 -64.265 1.00 71.25 380 SER A C 1
ATOM 3008 O O . SER A 1 380 ? 41.127 8.796 -65.343 1.00 71.25 380 SER A O 1
ATOM 3010 N N . LYS A 1 381 ? 41.348 7.127 -63.860 1.00 76.62 381 LYS A N 1
ATOM 3011 C CA . LYS A 1 381 ? 42.335 6.386 -64.656 1.00 76.62 381 LYS A CA 1
ATOM 3012 C C . LYS A 1 381 ? 41.764 5.923 -65.997 1.00 76.62 381 LYS A C 1
ATOM 3014 O O . LYS A 1 381 ? 42.447 6.029 -67.011 1.00 76.62 381 LYS A O 1
ATOM 3019 N N . GLN A 1 382 ? 40.535 5.410 -66.006 1.00 73.06 382 GLN A N 1
ATOM 3020 C CA . GLN A 1 382 ? 39.873 4.950 -67.224 1.00 73.06 382 GLN A CA 1
ATOM 3021 C C . GLN A 1 382 ? 39.617 6.106 -68.198 1.00 73.06 382 GLN A C 1
ATOM 3023 O O . GLN A 1 382 ? 39.857 5.944 -69.390 1.00 73.06 382 GLN A O 1
ATOM 3028 N N . ILE A 1 383 ? 39.196 7.271 -67.693 1.00 68.00 383 ILE A N 1
ATOM 3029 C CA . ILE A 1 383 ? 39.039 8.496 -68.486 1.00 68.00 383 ILE A CA 1
ATOM 3030 C C . ILE A 1 383 ? 40.384 8.892 -69.088 1.00 68.00 383 ILE A C 1
ATOM 3032 O O . ILE A 1 383 ? 40.459 9.089 -70.293 1.00 68.00 383 ILE A O 1
ATOM 3036 N N . LYS A 1 384 ? 41.464 8.916 -68.298 1.00 72.25 384 LYS A N 1
ATOM 3037 C CA . LYS A 1 384 ? 42.799 9.248 -68.813 1.00 72.25 384 LYS A CA 1
ATOM 3038 C C . LYS A 1 384 ? 43.235 8.322 -69.956 1.00 72.25 384 LYS A C 1
ATOM 3040 O O . LYS A 1 384 ? 43.684 8.806 -70.987 1.00 72.25 384 LYS A O 1
ATOM 3045 N N . ILE A 1 385 ? 43.059 7.008 -69.796 1.00 75.94 385 ILE A N 1
ATOM 3046 C CA . ILE A 1 385 ? 43.363 6.029 -70.855 1.00 75.94 385 ILE A CA 1
ATOM 3047 C C . ILE A 1 385 ? 42.501 6.289 -72.095 1.00 75.94 385 ILE A C 1
ATOM 3049 O O . ILE A 1 385 ? 43.002 6.244 -73.212 1.00 75.94 385 ILE A O 1
ATOM 3053 N N . MET A 1 386 ? 41.213 6.583 -71.906 1.00 66.94 386 MET A N 1
ATOM 3054 C CA . MET A 1 386 ? 40.298 6.865 -73.011 1.00 66.94 386 MET A CA 1
ATOM 3055 C C . MET A 1 386 ? 40.704 8.121 -73.790 1.00 66.94 386 MET A C 1
ATOM 3057 O O . MET A 1 386 ? 40.625 8.118 -75.015 1.00 66.94 386 MET A O 1
ATOM 3061 N N . VAL A 1 387 ? 41.175 9.159 -73.096 1.00 67.19 387 VAL A N 1
ATOM 3062 C CA . VAL A 1 387 ? 41.704 10.388 -73.705 1.00 67.19 387 VAL A CA 1
ATOM 3063 C C . VAL A 1 387 ? 42.974 10.095 -74.503 1.00 67.19 387 VAL A C 1
ATOM 3065 O O . VAL A 1 387 ? 43.058 10.476 -75.665 1.00 67.19 387 VAL A O 1
ATOM 3068 N N . GLU A 1 388 ? 43.921 9.345 -73.933 1.00 73.00 388 GLU A N 1
ATOM 3069 C CA . GLU A 1 388 ? 45.156 8.944 -74.628 1.00 73.00 388 GLU A CA 1
ATOM 3070 C C . GLU A 1 388 ? 44.873 8.083 -75.877 1.00 73.00 388 GLU A C 1
ATOM 3072 O O . GLU A 1 388 ? 45.545 8.210 -76.905 1.00 73.00 388 GLU A O 1
ATOM 3077 N N . ASP A 1 389 ? 43.880 7.193 -75.817 1.00 75.00 389 ASP A N 1
ATOM 3078 C CA . ASP A 1 389 ? 43.468 6.380 -76.963 1.00 75.00 389 ASP A CA 1
ATOM 3079 C C . ASP A 1 389 ? 42.727 7.208 -78.021 1.00 75.00 389 ASP A C 1
ATOM 3081 O O . ASP A 1 389 ? 42.950 6.997 -79.218 1.00 75.00 389 ASP A O 1
ATOM 3085 N N . MET A 1 390 ? 41.895 8.173 -77.612 1.00 65.19 390 MET A N 1
ATOM 3086 C CA . MET A 1 390 ? 41.287 9.138 -78.532 1.00 65.19 390 MET A CA 1
ATOM 3087 C C . MET A 1 390 ? 42.354 9.950 -79.260 1.00 65.19 390 MET A C 1
ATOM 3089 O O . MET A 1 390 ? 42.299 10.030 -80.485 1.00 65.19 390 MET A O 1
ATOM 3093 N N . GLU A 1 391 ? 43.347 10.480 -78.545 1.00 67.69 391 GLU A N 1
ATOM 3094 C CA . GLU A 1 391 ? 44.451 11.244 -79.131 1.00 67.69 391 GLU A CA 1
ATOM 3095 C C . GLU A 1 391 ? 45.176 10.417 -80.204 1.00 67.69 391 GLU A C 1
ATOM 3097 O O . GLU A 1 391 ? 45.309 10.851 -81.346 1.00 67.69 391 GLU A O 1
ATOM 3102 N N . LYS A 1 392 ? 45.523 9.157 -79.904 1.00 73.62 392 LYS A N 1
ATOM 3103 C CA . LYS A 1 392 ? 46.139 8.243 -80.887 1.00 73.62 392 LYS A CA 1
ATOM 3104 C C . LYS A 1 392 ? 45.256 7.977 -82.104 1.00 73.62 392 LYS A C 1
ATOM 3106 O O . LYS A 1 392 ? 45.774 7.841 -83.215 1.00 73.62 392 LYS A O 1
ATOM 3111 N N . ILE A 1 393 ? 43.946 7.822 -81.910 1.00 74.31 393 ILE A N 1
ATOM 3112 C CA . ILE A 1 393 ? 42.997 7.609 -83.011 1.00 74.31 393 ILE A CA 1
ATOM 3113 C C . ILE A 1 393 ? 42.907 8.866 -83.879 1.00 74.31 393 ILE A C 1
ATOM 3115 O O . ILE A 1 393 ? 42.904 8.737 -85.104 1.00 74.31 393 ILE A O 1
ATOM 3119 N N . PHE A 1 394 ? 42.868 10.054 -83.272 1.00 68.50 394 PHE A N 1
ATOM 3120 C CA . PHE A 1 394 ? 42.863 11.329 -83.983 1.00 68.50 394 PHE A CA 1
ATOM 3121 C C . PHE A 1 394 ? 44.140 11.524 -84.794 1.00 68.50 394 PHE A C 1
ATOM 3123 O O . PHE A 1 394 ? 44.034 11.768 -85.994 1.00 68.50 394 PHE A O 1
ATOM 3130 N N . THR A 1 395 ? 45.319 11.303 -84.209 1.00 73.88 395 THR A N 1
ATOM 3131 C CA . THR A 1 395 ? 46.597 11.383 -84.934 1.00 73.88 395 THR A CA 1
ATOM 3132 C C . THR A 1 395 ? 46.618 10.418 -86.113 1.00 73.88 395 THR A C 1
ATOM 3134 O O . THR A 1 395 ? 46.857 10.832 -87.238 1.00 73.88 395 THR A O 1
ATOM 3137 N N . ARG A 1 396 ? 46.223 9.151 -85.912 1.00 75.19 396 ARG A N 1
ATOM 3138 C CA . ARG A 1 396 ? 46.119 8.175 -87.013 1.00 75.19 396 ARG A CA 1
ATOM 3139 C C . ARG A 1 396 ? 45.140 8.587 -88.106 1.00 75.19 396 ARG A C 1
ATOM 3141 O O . ARG A 1 396 ? 45.350 8.246 -89.268 1.00 75.19 396 ARG A O 1
ATOM 3148 N N . LYS A 1 397 ? 44.026 9.229 -87.748 1.00 66.81 397 LYS A N 1
ATOM 3149 C CA . LYS A 1 397 ? 43.058 9.721 -88.732 1.00 66.81 397 LYS A C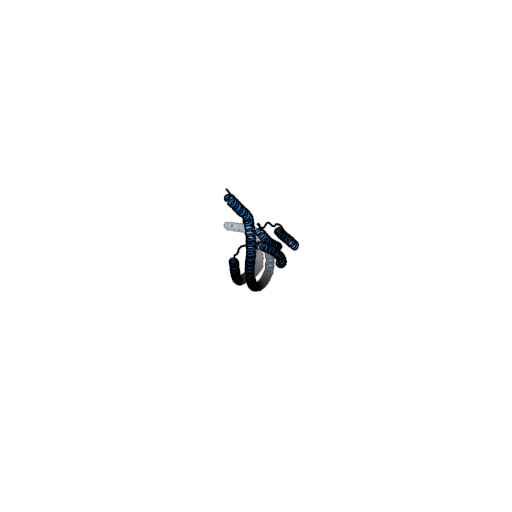A 1
ATOM 3150 C C . LYS A 1 397 ? 43.588 10.930 -89.490 1.00 66.81 397 LYS A C 1
ATOM 3152 O O . LYS A 1 397 ? 43.313 10.999 -90.681 1.00 66.81 397 LYS A O 1
ATOM 3157 N N . ILE A 1 398 ? 44.330 11.820 -88.836 1.00 72.06 398 ILE A N 1
ATOM 3158 C CA . ILE A 1 398 ? 45.026 12.940 -89.477 1.00 72.06 398 ILE A CA 1
ATOM 3159 C C . ILE A 1 398 ? 46.101 12.408 -90.428 1.00 72.06 398 ILE A C 1
ATOM 3161 O O . ILE A 1 398 ? 46.055 12.737 -91.604 1.00 72.06 398 ILE A O 1
ATOM 3165 N N . ASP A 1 399 ? 46.952 11.479 -89.988 1.00 73.81 399 ASP A N 1
ATOM 3166 C CA . ASP A 1 399 ? 47.990 10.875 -90.838 1.00 73.81 399 ASP A CA 1
ATOM 3167 C C . ASP A 1 399 ? 47.385 10.201 -92.080 1.00 73.81 399 ASP A C 1
ATOM 3169 O O . ASP A 1 399 ? 47.860 10.357 -93.203 1.00 73.81 399 ASP A O 1
ATOM 3173 N N . LYS A 1 400 ? 46.287 9.456 -91.893 1.00 75.50 400 LYS A N 1
ATOM 3174 C CA . LYS A 1 400 ? 45.578 8.799 -92.997 1.00 75.50 400 LYS A CA 1
ATOM 3175 C C . LYS A 1 400 ? 44.857 9.797 -93.903 1.00 75.50 400 LYS A C 1
ATOM 3177 O O . LYS A 1 400 ? 44.686 9.526 -95.089 1.00 75.50 400 LYS A O 1
ATOM 3182 N N . LEU A 1 401 ? 44.387 10.915 -93.352 1.00 73.00 401 LEU A N 1
ATOM 3183 C CA . LEU A 1 401 ? 43.802 12.003 -94.127 1.00 73.00 401 LEU A CA 1
ATOM 3184 C C . LEU A 1 401 ? 44.875 12.658 -94.999 1.00 73.00 401 LEU A C 1
ATOM 3186 O O . LEU A 1 401 ? 44.619 12.855 -96.181 1.00 73.00 401 LEU A O 1
ATOM 3190 N N . ASP A 1 402 ? 46.061 12.915 -94.450 1.00 73.62 402 ASP A N 1
ATOM 3191 C CA . ASP A 1 402 ? 47.201 13.466 -95.181 1.00 73.62 402 ASP A CA 1
ATOM 3192 C C . ASP A 1 402 ? 47.656 12.522 -96.301 1.00 73.62 402 ASP A C 1
ATOM 3194 O O . ASP A 1 402 ? 47.791 12.961 -97.439 1.00 73.62 402 ASP A O 1
ATOM 3198 N N . GLU A 1 403 ? 47.777 11.216 -96.036 1.00 77.81 403 GLU A N 1
ATOM 3199 C CA . GLU A 1 403 ? 48.128 10.212 -97.056 1.00 77.81 403 GLU A CA 1
ATOM 3200 C C . GLU A 1 403 ? 47.098 10.174 -98.202 1.00 77.81 403 GLU A C 1
ATOM 3202 O O . GLU A 1 403 ? 47.450 10.128 -99.384 1.00 77.81 403 GLU A O 1
ATOM 3207 N N . VAL A 1 404 ? 45.802 10.231 -97.872 1.00 75.94 404 VAL A N 1
ATOM 3208 C CA . VAL A 1 404 ? 44.719 10.265 -98.868 1.00 75.94 404 VAL A CA 1
ATOM 3209 C C . VAL A 1 404 ? 44.714 11.582 -99.641 1.00 75.94 404 VAL A C 1
ATOM 3211 O O . VAL A 1 404 ? 44.537 11.564 -100.861 1.00 75.94 404 VAL A O 1
ATOM 3214 N N . LEU A 1 405 ? 44.912 12.715 -98.965 1.00 71.06 405 LEU A N 1
ATOM 3215 C CA . LEU A 1 405 ? 44.997 14.029 -99.598 1.00 71.06 405 LEU A CA 1
ATOM 3216 C C . LEU A 1 405 ? 46.198 14.104 -100.540 1.00 71.06 405 LEU A C 1
ATOM 3218 O O . LEU A 1 405 ? 46.036 14.567 -101.665 1.00 71.06 405 LEU A O 1
ATOM 3222 N N . GLU A 1 406 ? 47.368 13.613 -100.133 1.00 74.62 406 GLU A N 1
ATOM 3223 C CA . GLU A 1 406 ? 48.581 13.572 -100.952 1.00 74.62 406 GLU A CA 1
ATOM 3224 C C . GLU A 1 406 ? 48.392 12.680 -102.185 1.00 74.62 406 GLU A C 1
ATOM 3226 O O . GLU A 1 406 ? 48.713 13.085 -103.308 1.00 74.62 406 GLU A O 1
ATOM 3231 N N . MET A 1 407 ? 47.800 11.495 -102.009 1.00 76.50 407 MET A N 1
ATOM 3232 C CA . MET A 1 407 ? 47.490 10.584 -103.109 1.00 76.50 407 MET A CA 1
ATOM 3233 C C . MET A 1 407 ? 46.501 11.210 -104.103 1.00 76.50 407 MET A C 1
ATOM 3235 O O . MET A 1 407 ? 46.720 11.141 -105.316 1.00 76.50 407 MET A O 1
ATOM 3239 N N . GLU A 1 408 ? 45.433 11.849 -103.622 1.00 74.69 408 GLU A N 1
ATOM 3240 C CA . GLU A 1 408 ? 44.395 12.429 -104.480 1.00 74.69 408 GLU A CA 1
ATOM 3241 C C . GLU A 1 408 ? 44.850 13.738 -105.146 1.00 74.69 408 GLU A C 1
ATOM 3243 O O . GLU A 1 408 ? 44.529 13.975 -106.315 1.00 74.69 408 GLU A O 1
ATOM 3248 N N . LEU A 1 409 ? 45.670 14.549 -104.464 1.00 71.19 409 LEU A N 1
ATOM 3249 C CA . LEU A 1 409 ? 46.367 15.696 -105.056 1.00 71.19 409 LEU A CA 1
ATOM 3250 C C . LEU A 1 409 ? 47.319 15.240 -106.156 1.00 71.19 409 LEU A C 1
ATOM 3252 O O . LEU A 1 409 ? 47.268 15.785 -107.255 1.00 71.19 409 LEU A O 1
ATOM 3256 N N . THR A 1 410 ? 48.136 14.213 -105.908 1.00 76.00 410 THR A N 1
ATOM 3257 C CA . THR A 1 410 ? 49.079 13.666 -106.898 1.00 76.00 410 THR A CA 1
ATOM 3258 C C . THR A 1 410 ? 48.345 13.100 -108.109 1.00 76.00 410 THR A C 1
ATOM 3260 O O . THR A 1 410 ? 48.720 13.359 -109.253 1.00 76.00 410 THR A O 1
ATOM 3263 N N . LYS A 1 411 ? 47.253 12.366 -107.882 1.00 77.06 411 LYS A N 1
ATOM 3264 C CA . LYS A 1 411 ? 46.397 11.823 -108.940 1.00 77.06 411 LYS A CA 1
ATOM 3265 C C . LYS A 1 411 ? 45.714 12.930 -109.744 1.00 77.06 411 LYS A C 1
ATOM 3267 O O . LYS A 1 411 ? 45.684 12.850 -110.972 1.00 77.06 411 LYS A O 1
ATOM 3272 N N . SER A 1 412 ? 45.232 13.981 -109.080 1.00 76.62 412 SER A N 1
ATOM 3273 C CA . SER A 1 412 ? 44.646 15.158 -109.731 1.00 76.62 412 SER A CA 1
ATOM 3274 C C . SER A 1 412 ? 45.681 15.942 -110.538 1.00 76.62 412 SER A C 1
ATOM 3276 O O . SER A 1 412 ? 45.418 16.265 -111.692 1.00 76.62 412 SER A O 1
ATOM 3278 N N . LEU A 1 413 ? 46.877 16.185 -109.991 1.00 74.62 413 LEU A N 1
ATOM 3279 C CA . LEU A 1 413 ? 48.001 16.837 -110.676 1.00 74.62 413 LEU A CA 1
ATOM 3280 C C . LEU A 1 413 ? 48.491 16.026 -111.879 1.00 74.62 413 LEU A C 1
ATOM 3282 O O . LEU A 1 413 ? 48.747 16.598 -112.934 1.00 74.62 413 LEU A O 1
ATOM 3286 N N . SER A 1 414 ? 48.573 14.702 -111.753 1.00 73.31 414 SER A N 1
ATOM 3287 C CA . SER A 1 414 ? 48.939 13.797 -112.848 1.00 73.31 414 SER A CA 1
ATOM 3288 C C . SER A 1 414 ? 47.870 13.772 -113.944 1.00 73.31 414 SER A C 1
ATOM 3290 O O . SER A 1 414 ? 48.187 13.901 -115.126 1.00 73.31 414 SER A O 1
ATOM 3292 N N . SER A 1 415 ? 46.587 13.703 -113.570 1.00 74.44 415 SER A N 1
ATOM 3293 C CA . SER A 1 415 ? 45.467 13.810 -114.512 1.00 74.44 415 SER A CA 1
ATOM 3294 C C . SER A 1 415 ? 45.454 15.164 -115.227 1.00 74.44 415 SER A C 1
ATOM 3296 O O . SER A 1 415 ? 45.281 15.212 -116.444 1.00 74.44 415 SER A O 1
ATOM 3298 N N . LEU A 1 416 ? 45.671 16.259 -114.494 1.00 72.19 416 LEU A N 1
ATOM 3299 C CA . LEU A 1 416 ? 45.781 17.608 -115.046 1.00 72.19 416 LEU A CA 1
ATOM 3300 C C . LEU A 1 416 ? 46.978 17.710 -116.001 1.00 72.19 416 LEU A C 1
ATOM 3302 O O . LEU A 1 416 ? 46.832 18.233 -117.100 1.00 72.19 416 LEU A O 1
ATOM 3306 N N . GLY A 1 417 ? 48.133 17.160 -115.620 1.00 74.12 417 GLY A N 1
ATOM 3307 C CA . GLY A 1 417 ? 49.333 17.089 -116.453 1.00 74.12 417 GLY A CA 1
ATOM 3308 C C . GLY A 1 417 ? 49.101 16.312 -117.749 1.00 74.12 417 GLY A C 1
ATOM 3309 O O . GLY A 1 417 ? 49.455 16.797 -118.820 1.00 74.12 417 GLY A O 1
ATOM 3310 N N . ASN A 1 418 ? 48.422 15.164 -117.681 1.00 71.69 418 ASN A N 1
ATOM 3311 C CA . ASN A 1 418 ? 48.030 14.391 -118.861 1.00 71.69 418 ASN A CA 1
ATOM 3312 C C . ASN A 1 418 ? 47.045 15.156 -119.753 1.00 71.69 418 ASN A C 1
ATOM 3314 O O . ASN A 1 418 ? 47.190 15.147 -120.974 1.00 71.69 418 ASN A O 1
ATOM 3318 N N . GLN A 1 419 ? 46.062 15.850 -119.173 1.00 74.31 419 GLN A N 1
ATOM 3319 C CA . GLN A 1 419 ? 45.137 16.687 -119.940 1.00 74.31 419 GLN A CA 1
ATOM 3320 C C . GLN A 1 419 ? 45.858 17.865 -120.607 1.00 74.31 419 GLN A C 1
ATOM 3322 O O . GLN A 1 419 ? 45.608 18.133 -121.777 1.00 74.31 419 GLN A O 1
ATOM 3327 N N . LEU A 1 420 ? 46.794 18.523 -119.918 1.00 69.00 420 LEU A N 1
ATOM 3328 C CA . LEU A 1 420 ? 47.643 19.587 -120.468 1.00 69.00 420 LEU A CA 1
ATOM 3329 C C . LEU A 1 420 ? 48.572 19.087 -121.578 1.00 69.00 420 LEU A C 1
ATOM 3331 O O . LEU A 1 420 ? 48.740 19.785 -122.578 1.00 69.00 420 LEU A O 1
ATOM 3335 N N . ALA A 1 421 ? 49.134 17.885 -121.435 1.00 68.38 421 ALA A N 1
ATOM 3336 C CA . ALA A 1 421 ? 49.927 17.233 -122.472 1.00 68.38 421 ALA A CA 1
ATOM 3337 C C . ALA A 1 421 ? 49.063 16.920 -123.699 1.00 68.38 421 ALA A C 1
ATOM 3339 O O . ALA A 1 421 ? 49.419 17.309 -124.804 1.00 68.38 421 ALA A O 1
ATOM 3340 N N . THR A 1 422 ? 47.876 16.341 -123.495 1.00 72.62 422 THR A N 1
ATOM 3341 C CA . THR A 1 422 ? 46.920 16.037 -124.574 1.00 72.62 422 THR A CA 1
ATOM 3342 C C . THR A 1 422 ? 46.443 17.311 -125.277 1.00 72.62 422 THR A C 1
ATOM 3344 O O . THR A 1 422 ? 46.327 17.338 -126.499 1.00 72.62 422 THR A O 1
ATOM 3347 N N . ILE A 1 423 ? 46.185 18.391 -124.526 1.00 67.50 423 ILE A N 1
ATOM 3348 C CA . ILE A 1 423 ? 45.834 19.705 -125.081 1.00 67.50 423 ILE A CA 1
ATOM 3349 C C . ILE A 1 423 ? 47.011 20.285 -125.858 1.00 67.50 423 ILE A C 1
ATOM 3351 O O . ILE A 1 423 ? 46.788 20.771 -126.957 1.00 67.50 423 ILE A O 1
ATOM 3355 N N . SER A 1 424 ? 48.238 20.221 -125.336 1.00 70.94 424 SER A N 1
ATOM 3356 C CA . SER A 1 424 ? 49.442 20.698 -126.033 1.00 70.94 424 SER A CA 1
ATOM 3357 C C . SER A 1 424 ? 49.708 19.917 -127.316 1.00 70.94 424 SER A C 1
ATOM 3359 O O . SER A 1 424 ? 50.059 20.510 -128.330 1.00 70.94 424 SER A O 1
ATOM 3361 N N . GLU A 1 425 ? 49.491 18.605 -127.299 1.00 68.69 425 GLU A N 1
ATOM 3362 C CA . GLU A 1 425 ? 49.649 17.722 -128.453 1.00 68.69 425 GLU A CA 1
ATOM 3363 C C . GLU A 1 425 ? 48.561 17.983 -129.506 1.00 68.69 425 GLU A C 1
ATOM 3365 O O . GLU A 1 425 ? 48.867 18.093 -130.693 1.00 68.69 425 GLU A O 1
ATOM 3370 N N . ARG A 1 426 ? 47.309 18.223 -129.084 1.00 67.12 426 ARG A N 1
ATOM 3371 C CA . ARG A 1 426 ? 46.241 18.724 -129.967 1.00 67.12 426 ARG A CA 1
ATOM 3372 C C . ARG A 1 426 ? 46.523 20.126 -130.495 1.00 67.12 426 ARG A C 1
ATOM 3374 O O . ARG A 1 426 ? 46.298 20.365 -131.669 1.00 67.12 426 ARG A O 1
ATOM 3381 N N . PHE A 1 427 ? 47.043 21.040 -129.678 1.00 65.88 427 PHE A N 1
ATOM 3382 C CA . PHE A 1 427 ? 47.428 22.385 -130.111 1.00 65.88 427 PHE A CA 1
ATOM 3383 C C . PHE A 1 427 ? 48.545 22.313 -131.158 1.00 65.88 427 PHE A C 1
ATOM 3385 O O . PHE A 1 427 ? 48.444 22.930 -132.212 1.00 65.88 427 PHE A O 1
ATOM 3392 N N . ALA A 1 428 ? 49.587 21.515 -130.924 1.00 63.38 428 ALA A N 1
ATOM 3393 C CA . ALA A 1 428 ? 50.633 21.281 -131.913 1.00 63.38 428 ALA A CA 1
ATOM 3394 C C . ALA A 1 428 ? 50.047 20.663 -133.195 1.00 63.38 428 ALA A C 1
ATOM 3396 O O . ALA A 1 428 ? 50.337 21.139 -134.290 1.00 63.38 428 ALA A O 1
ATOM 3397 N N . SER A 1 429 ? 49.166 19.669 -133.069 1.00 66.38 429 SER A N 1
ATOM 3398 C CA . SER A 1 429 ? 48.495 19.014 -134.198 1.00 66.38 429 SER A CA 1
ATOM 3399 C C . SER A 1 429 ? 47.567 19.938 -134.989 1.00 66.38 429 SER A C 1
ATOM 3401 O O . SER A 1 429 ? 47.523 19.833 -136.207 1.00 66.38 429 SER A O 1
ATOM 3403 N N . ASP A 1 430 ? 46.815 20.824 -134.340 1.00 72.44 430 ASP A N 1
ATOM 3404 C CA . ASP A 1 430 ? 45.826 21.687 -134.998 1.00 72.44 430 ASP A CA 1
ATOM 3405 C C . ASP A 1 430 ? 46.485 22.924 -135.623 1.00 72.44 430 ASP A C 1
ATOM 3407 O O . ASP A 1 430 ? 46.066 23.397 -136.683 1.00 72.44 430 ASP A O 1
ATOM 3411 N N . TYR A 1 431 ? 47.558 23.434 -135.010 1.00 64.56 431 TYR A N 1
ATOM 3412 C CA . TYR A 1 431 ? 48.263 24.619 -135.497 1.00 64.56 431 TYR A CA 1
ATOM 3413 C C . TYR A 1 431 ? 49.407 24.307 -136.468 1.00 64.56 431 TYR A C 1
ATOM 3415 O O . TYR A 1 431 ? 49.767 25.199 -137.232 1.00 64.56 431 TYR A O 1
ATOM 3423 N N . THR A 1 432 ? 49.939 23.078 -136.528 1.00 65.06 432 THR A N 1
ATOM 3424 C CA . THR A 1 432 ? 50.941 22.695 -137.552 1.00 65.06 432 THR A CA 1
ATOM 3425 C C . THR A 1 432 ? 50.369 22.799 -138.978 1.00 65.06 432 THR A C 1
ATOM 3427 O O . THR A 1 432 ? 50.951 23.520 -139.786 1.00 65.06 432 THR A O 1
ATOM 3430 N N . PRO A 1 433 ? 49.181 22.241 -139.295 1.00 67.25 433 PRO A N 1
ATOM 3431 C CA . PRO A 1 433 ? 48.549 22.406 -140.604 1.00 67.25 433 PRO A CA 1
ATOM 3432 C C . PRO A 1 433 ? 48.138 23.854 -140.889 1.00 67.25 433 PRO A C 1
ATOM 3434 O O . PRO A 1 433 ? 48.119 24.275 -142.043 1.00 67.25 433 PRO A O 1
ATOM 3437 N N . LEU A 1 434 ? 47.781 24.629 -139.856 1.00 62.81 434 LEU A N 1
ATOM 3438 C CA . LEU A 1 434 ? 47.429 26.042 -140.004 1.00 62.81 434 LEU A CA 1
ATOM 3439 C C . LEU A 1 434 ? 48.667 26.897 -140.309 1.00 62.81 434 LEU A C 1
ATOM 3441 O O . LEU A 1 434 ? 48.592 27.786 -141.153 1.00 62.81 434 LEU A O 1
ATOM 3445 N N . ALA A 1 435 ? 49.799 26.610 -139.661 1.00 64.19 435 ALA A N 1
ATOM 3446 C CA . ALA A 1 435 ? 51.093 27.222 -139.940 1.00 64.19 435 ALA A CA 1
ATOM 3447 C C . ALA A 1 435 ? 51.598 26.843 -141.340 1.00 64.19 435 ALA A C 1
ATOM 3449 O O . ALA A 1 435 ? 52.073 27.716 -142.066 1.00 64.19 435 ALA A O 1
ATOM 3450 N N . ASP A 1 436 ? 51.411 25.588 -141.756 1.00 66.31 436 ASP A N 1
ATOM 3451 C CA . ASP A 1 436 ? 51.725 25.126 -143.110 1.00 66.31 436 ASP A CA 1
ATOM 3452 C C . ASP A 1 436 ? 50.834 25.802 -144.161 1.00 66.31 436 ASP A C 1
ATOM 3454 O O . ASP A 1 436 ? 51.348 26.294 -145.162 1.00 66.31 436 ASP A O 1
ATOM 3458 N N . LYS A 1 437 ? 49.524 25.947 -143.912 1.00 66.62 437 LYS A N 1
ATOM 3459 C CA . LYS A 1 437 ? 48.619 26.723 -144.782 1.00 66.62 437 LYS A CA 1
ATOM 3460 C C . LYS A 1 437 ? 48.962 28.211 -144.823 1.00 66.62 437 LYS A C 1
ATOM 3462 O O . LYS A 1 437 ? 48.874 28.823 -145.881 1.00 66.62 437 LYS A O 1
ATOM 3467 N N . LEU A 1 438 ? 49.367 28.810 -143.703 1.00 60.88 438 LEU A N 1
ATOM 3468 C CA . LEU A 1 438 ? 49.886 30.183 -143.667 1.00 60.88 438 LEU A CA 1
ATOM 3469 C C . LEU A 1 438 ? 51.158 30.307 -144.511 1.00 60.88 438 LEU A C 1
ATOM 3471 O O . LEU A 1 438 ? 51.302 31.277 -145.253 1.00 60.88 438 LEU A O 1
ATOM 3475 N N . ARG A 1 439 ? 52.049 29.311 -144.455 1.00 63.50 439 ARG A N 1
ATOM 3476 C CA . ARG A 1 439 ? 53.244 29.233 -145.304 1.00 63.50 439 ARG A CA 1
ATOM 3477 C C . ARG A 1 439 ? 52.873 29.124 -146.784 1.00 63.50 439 ARG A C 1
ATOM 3479 O O . ARG A 1 439 ? 53.464 29.820 -147.601 1.00 63.50 439 ARG A O 1
ATOM 3486 N N . GLU A 1 440 ? 51.866 28.320 -147.111 1.00 64.88 440 GLU A N 1
ATOM 3487 C CA . GLU A 1 440 ? 51.344 28.125 -148.469 1.00 64.88 440 GLU A CA 1
ATOM 3488 C C . GLU A 1 440 ? 50.702 29.408 -149.032 1.00 64.88 440 GLU A C 1
ATOM 3490 O O . GLU A 1 440 ? 50.964 29.783 -150.172 1.00 64.88 440 GLU A O 1
ATOM 3495 N N . VAL A 1 441 ? 49.948 30.155 -148.215 1.00 65.00 441 VAL A N 1
ATOM 3496 C CA . VAL A 1 441 ? 49.396 31.476 -148.576 1.00 65.00 441 VAL A CA 1
ATOM 3497 C C . VAL A 1 441 ? 50.505 32.514 -148.786 1.00 65.00 441 VAL A C 1
ATOM 3499 O O . VAL A 1 441 ? 50.426 33.319 -149.714 1.00 65.00 441 VAL A O 1
ATOM 3502 N N . VAL A 1 442 ? 51.564 32.488 -147.971 1.00 62.62 442 VAL A N 1
ATOM 3503 C CA . VAL A 1 442 ? 52.725 33.382 -148.123 1.00 62.62 442 VAL A CA 1
ATOM 3504 C C . VAL A 1 442 ? 53.539 33.043 -149.379 1.00 62.62 442 VAL A C 1
ATOM 3506 O O . VAL A 1 442 ? 54.022 33.958 -150.048 1.00 62.62 442 VAL A O 1
ATOM 3509 N N . GLU A 1 443 ? 53.655 31.767 -149.757 1.00 61.66 443 GLU A N 1
ATOM 3510 C CA . GLU A 1 443 ? 54.286 31.367 -151.024 1.00 61.66 443 GLU A CA 1
ATOM 3511 C C . GLU A 1 443 ? 53.417 31.689 -152.246 1.00 61.66 443 GLU A C 1
ATOM 3513 O O . GLU A 1 443 ? 53.944 32.184 -153.242 1.00 61.66 443 GLU A O 1
ATOM 3518 N N . LEU A 1 444 ? 52.091 31.544 -152.153 1.00 61.00 444 LEU A N 1
ATOM 3519 C CA . LEU A 1 444 ? 51.150 32.002 -153.184 1.00 61.00 444 LEU A CA 1
ATOM 3520 C C . LEU A 1 444 ? 51.172 33.531 -153.358 1.00 61.00 444 LEU A C 1
ATOM 3522 O O . LEU A 1 444 ? 51.028 34.014 -154.476 1.00 61.00 444 LEU A O 1
ATOM 3526 N N . SER A 1 445 ? 51.445 34.303 -152.299 1.00 57.66 445 SER A N 1
ATOM 3527 C CA . SER A 1 445 ? 51.635 35.762 -152.397 1.00 57.66 445 SER A CA 1
ATOM 3528 C C . SER A 1 445 ? 52.988 36.199 -152.975 1.00 57.66 445 SER A C 1
ATOM 3530 O O . SER A 1 445 ? 53.185 37.382 -153.228 1.00 57.66 445 SER A O 1
ATOM 3532 N N . LYS A 1 446 ? 53.930 35.271 -153.196 1.00 58.28 446 LYS A N 1
ATOM 3533 C CA . LYS A 1 446 ? 55.194 35.546 -153.906 1.00 58.28 446 LYS A CA 1
ATOM 3534 C C . LYS A 1 446 ? 55.103 35.276 -155.412 1.00 58.28 446 LYS A C 1
ATOM 3536 O O . LYS A 1 446 ? 56.084 35.493 -156.120 1.00 58.28 446 LYS A O 1
ATOM 3541 N N . GLY A 1 447 ? 53.944 34.819 -155.890 1.00 58.69 447 GLY A N 1
ATOM 3542 C CA . GLY A 1 447 ? 53.671 34.495 -157.288 1.00 58.69 447 GLY A CA 1
ATOM 3543 C C . GLY A 1 447 ? 52.447 35.211 -157.862 1.00 58.69 447 GLY A C 1
ATOM 3544 O O . GLY A 1 447 ? 51.693 34.568 -158.585 1.00 58.69 447 GLY A O 1
ATOM 3545 N N . VAL A 1 448 ? 52.244 36.497 -157.540 1.00 44.97 448 VAL A N 1
ATOM 3546 C CA . VAL A 1 448 ? 51.424 37.475 -158.292 1.00 44.97 448 VAL A CA 1
ATOM 3547 C C . VAL A 1 448 ? 52.067 38.851 -158.177 1.00 44.97 448 VAL A C 1
ATOM 3549 O O . VAL A 1 448 ? 52.454 39.210 -157.042 1.00 44.97 448 VAL A O 1
#

Foldseek 3Di:
DLVVVLVVLLVVLVVLLVCLVVPPPLPCQLVSLVVLQVSLQVQLVQLQVQLVVQADPVCNVVSVVSNVSSNVRSVSSNCSSNVSSVVSVVVNVVPDDDDDVPVVVVVLVVVLVVLVVVVVVVVVVLVVVLVVLVVVVVVVVVVLVVVLVVVLVVLVVVLVVVLVVLVVVLVVLVVVLVVLVVVLVVLVVVVVVLVVVLVVLVVVLVVLVVVLVVLVVVLVVLVVVLVVLVVVVVVPVPPPDVPDVVVVVSVVSNVVSVVSNVVSVCCNVVSVVVSVVSVVVSVVCCVVVVVVSVVVNVVSVVCNVVSVVVSVVSVVVSVVVSVVSVVVSVVVSVVSVVVVVVVVVVSVVVSVVSVVVVVVVSVVSVVVSVVSVVVSVVVSVVVVVVVVVVVVVVVVVVVVVVVVVVVVVVVVVVVVVVVVVVVVVVVCVVVVVVVVVVVVVVVVVVVD

Sequence (448 aa):
MSIIVTAVFALVVVWIVYKFIKEKQYSNEATLGNIASTIGVLGTFVGISIGLLEFDPNNITESVPMLLAGMKIAFATSIVGMSGSIFMKYVALKNEDEENIDDIIELFNTMIKESREVNSTLIQNQIQTEDVLNKVSKLWISSQREFTKTLSEELHSLNLNTSAKQEELVSEFKKLGETFTELNRGVNSLLNWQENYKDTVEMTIEELNKVVSSISYIEESMAHISENSSLIKENNENLSSVLKDIKYSQSIIIDGTKSIISISEKANESIPIINTYFEKSNEAFKIEVGEYLNQFKMMVYSLKECVPEVNSYLLKSTRRFDQTLSNFTSELESTLKQNTISMNNQLEIIKKSSTNLNINIENSISDSTKRIENITNATSKQIKIMVEDMEKIFTRKIDKLDEVLEMELTKSLSSLGNQLATISERFASDYTPLADKLREVVELSKGV